Protein AF-A0A511X9Q3-F1 (afdb_monomer_lite)

Organism: NCBI:txid1120919

Structure (mmCIF, N/CA/C/O backbone):
data_AF-A0A511X9Q3-F1
#
_entry.id   AF-A0A511X9Q3-F1
#
loop_
_atom_site.group_PDB
_atom_site.id
_atom_site.type_symbol
_atom_site.label_atom_id
_atom_site.label_alt_id
_atom_site.label_comp_id
_atom_site.label_asym_id
_atom_site.label_entity_id
_atom_site.label_seq_id
_atom_site.pdbx_PDB_ins_code
_atom_site.Cartn_x
_atom_site.Cartn_y
_atom_site.Cartn_z
_atom_site.occupancy
_atom_site.B_iso_or_equiv
_atom_site.auth_seq_id
_atom_site.auth_comp_id
_atom_site.auth_asym_id
_atom_site.auth_atom_id
_atom_site.pdbx_PDB_model_num
ATOM 1 N N . MET A 1 1 ? -35.407 25.518 -9.598 1.00 34.84 1 MET A N 1
ATOM 2 C CA . MET A 1 1 ? -36.185 24.292 -9.891 1.00 34.84 1 MET A CA 1
ATOM 3 C C . MET A 1 1 ? -36.005 23.910 -11.359 1.00 34.84 1 MET A C 1
ATOM 5 O O . MET A 1 1 ? -36.617 24.541 -12.210 1.00 34.84 1 MET A O 1
ATOM 9 N N . LYS A 1 2 ? -35.140 22.930 -11.650 1.00 21.70 2 LYS A N 1
ATOM 10 C CA . LYS A 1 2 ? -35.322 21.881 -12.674 1.00 21.70 2 LYS A CA 1
ATOM 11 C C . LYS A 1 2 ? -34.093 20.967 -12.681 1.00 21.70 2 LYS A C 1
ATOM 13 O O . LYS A 1 2 ? -32.989 21.396 -12.990 1.00 21.70 2 LYS A O 1
ATOM 18 N N . LEU A 1 3 ? -34.346 19.725 -12.276 1.00 31.41 3 LEU A N 1
ATOM 19 C CA . LEU A 1 3 ? -33.512 18.540 -12.431 1.00 31.41 3 LEU A CA 1
ATOM 20 C C . LEU A 1 3 ? -33.489 18.115 -13.905 1.00 31.41 3 LEU A C 1
ATOM 22 O O . LEU A 1 3 ? -34.556 17.983 -14.499 1.00 31.41 3 LEU A O 1
ATOM 26 N N . SER A 1 4 ? -32.299 17.849 -14.442 1.00 22.77 4 SER A N 1
ATOM 27 C CA . SER A 1 4 ? -32.016 16.928 -15.562 1.00 22.77 4 SER A CA 1
ATOM 28 C C . SER A 1 4 ? -30.523 17.080 -15.867 1.00 22.77 4 SER A C 1
ATOM 30 O O . SER A 1 4 ? -30.097 18.162 -16.243 1.00 22.77 4 SER A O 1
ATOM 32 N N . SER A 1 5 ? -29.650 16.103 -15.649 1.00 23.00 5 SER A N 1
ATOM 33 C CA . SER A 1 5 ? -29.581 14.882 -16.446 1.00 23.00 5 SER A CA 1
ATOM 34 C C . SER A 1 5 ? -28.593 13.916 -15.776 1.00 23.00 5 SER A C 1
ATOM 36 O O . SER A 1 5 ? -27.394 13.952 -16.041 1.00 23.00 5 SER A O 1
ATOM 38 N N . LEU A 1 6 ? -29.107 13.053 -14.903 1.00 30.55 6 LEU A N 1
ATOM 39 C CA . LEU A 1 6 ? -28.469 11.787 -14.556 1.00 30.55 6 LEU A CA 1
ATOM 40 C C . LEU A 1 6 ? -28.964 10.760 -15.573 1.00 30.55 6 LEU A C 1
ATOM 42 O O . LEU A 1 6 ? -30.128 10.363 -15.527 1.00 30.55 6 LEU A O 1
ATOM 46 N N . ARG A 1 7 ? -28.092 10.354 -16.494 1.00 25.47 7 ARG A N 1
ATOM 47 C CA . ARG A 1 7 ? -28.196 9.060 -17.165 1.00 25.47 7 ARG A CA 1
ATOM 48 C C . ARG A 1 7 ? -26.807 8.498 -17.404 1.00 25.47 7 ARG A C 1
ATOM 50 O O . ARG A 1 7 ? -26.044 9.008 -18.214 1.00 25.47 7 ARG A O 1
ATOM 57 N N . ASP A 1 8 ? -26.560 7.436 -16.651 1.00 27.64 8 ASP A N 1
ATOM 58 C CA . ASP A 1 8 ? -25.966 6.193 -17.110 1.00 27.64 8 ASP A CA 1
ATOM 59 C C . ASP A 1 8 ? -24.645 6.296 -17.862 1.00 27.64 8 ASP A C 1
ATOM 61 O O . ASP A 1 8 ? -24.568 6.338 -19.087 1.00 27.64 8 ASP A O 1
ATOM 65 N N . SER A 1 9 ? -23.575 6.134 -17.097 1.00 23.84 9 SER A N 1
ATOM 66 C CA . SER A 1 9 ? -22.473 5.289 -17.531 1.00 23.84 9 SER A CA 1
ATOM 67 C C . SER A 1 9 ? -22.050 4.428 -16.351 1.00 23.84 9 SER A C 1
ATOM 69 O O . SER A 1 9 ? -21.253 4.821 -15.508 1.00 23.84 9 SER A O 1
ATOM 71 N N . LYS A 1 10 ? -22.635 3.225 -16.287 1.00 29.81 10 LYS A N 1
ATOM 72 C CA . LYS A 1 10 ? -22.002 2.079 -15.636 1.00 29.81 10 LYS A CA 1
ATOM 73 C C . LYS A 1 10 ? -20.669 1.851 -16.343 1.00 29.81 10 LYS A C 1
ATOM 75 O O . LYS A 1 10 ? -20.628 1.205 -17.385 1.00 29.81 10 LYS A O 1
ATOM 80 N N . SER A 1 11 ? -19.593 2.372 -15.778 1.00 25.92 11 SER A N 1
ATOM 81 C CA . SER A 1 11 ? -18.250 1.913 -16.085 1.00 25.92 11 SER A CA 1
ATOM 82 C C . SER A 1 11 ? -17.702 1.249 -14.831 1.00 25.92 11 SER A C 1
ATOM 84 O O . SER A 1 11 ? -17.312 1.917 -13.878 1.00 25.92 11 SER A O 1
ATOM 86 N N . HIS A 1 12 ? -17.691 -0.085 -14.833 1.00 27.41 12 HIS A N 1
ATOM 87 C CA . HIS A 1 12 ? -16.728 -0.846 -14.047 1.00 27.41 12 HIS A CA 1
ATOM 88 C C . HIS A 1 12 ? -15.335 -0.505 -14.586 1.00 27.41 12 HIS A C 1
ATOM 90 O O . HIS A 1 12 ? -14.778 -1.235 -15.401 1.00 27.41 12 HIS A O 1
ATOM 96 N N . VAL A 1 13 ? -14.800 0.641 -14.176 1.00 26.94 13 VAL A N 1
ATOM 97 C CA . VAL A 1 13 ? -13.366 0.888 -14.208 1.00 26.94 13 VAL A CA 1
ATOM 98 C C . VAL A 1 13 ? -12.901 0.479 -12.822 1.00 26.94 13 VAL A C 1
ATOM 100 O O . VAL A 1 13 ? -13.263 1.093 -11.823 1.00 26.94 13 VAL A O 1
ATOM 103 N N . ARG A 1 14 ? -12.177 -0.640 -12.736 1.00 31.91 14 ARG A N 1
ATOM 104 C CA . ARG A 1 14 ? -11.205 -0.789 -11.655 1.00 31.91 14 ARG A CA 1
ATOM 105 C C . ARG A 1 14 ? -10.195 0.319 -11.931 1.00 31.91 14 ARG A C 1
ATOM 107 O O . ARG A 1 14 ? -9.361 0.160 -12.816 1.00 31.91 14 ARG A O 1
ATOM 114 N N . ASP A 1 15 ? -10.385 1.469 -11.294 1.00 30.73 15 ASP A N 1
ATOM 115 C CA . ASP A 1 15 ? -9.446 2.579 -11.372 1.00 30.73 15 ASP A CA 1
ATOM 116 C C . ASP A 1 15 ? -8.128 2.081 -10.787 1.00 30.73 15 ASP A C 1
ATOM 118 O O . ASP A 1 15 ? -7.992 1.862 -9.584 1.00 30.73 15 ASP A O 1
ATOM 122 N N . SER A 1 16 ? -7.177 1.811 -11.674 1.00 31.78 16 SER A N 1
ATOM 123 C CA . SER A 1 16 ? -5.798 1.571 -11.289 1.00 31.78 16 SER A CA 1
ATOM 124 C C . SER A 1 16 ? -5.250 2.892 -10.701 1.00 31.78 16 SER A C 1
ATOM 126 O O . SER A 1 16 ? -5.455 3.953 -11.306 1.00 31.78 16 SER A O 1
ATOM 128 N N . PRO A 1 17 ? -4.632 2.891 -9.501 1.00 39.97 17 PRO A N 1
ATOM 129 C CA . PRO A 1 17 ? -4.528 4.085 -8.654 1.00 39.97 17 PRO A CA 1
ATOM 130 C C . PRO A 1 17 ? -3.557 5.159 -9.155 1.00 39.97 17 PRO A C 1
ATOM 132 O O . PRO A 1 17 ? -3.626 6.297 -8.698 1.00 39.97 17 PRO A O 1
ATOM 135 N N . ASP A 1 18 ? -2.684 4.846 -10.107 1.00 37.78 18 ASP A N 1
ATOM 136 C CA . ASP A 1 18 ? -1.688 5.805 -10.601 1.00 37.78 18 ASP A CA 1
ATOM 137 C C . ASP A 1 18 ? -2.267 6.817 -11.614 1.00 37.78 18 ASP A C 1
ATOM 139 O O . ASP A 1 18 ? -1.558 7.698 -12.103 1.00 37.78 18 ASP A O 1
ATOM 143 N N . HIS A 1 19 ? -3.575 6.746 -11.902 1.00 35.16 19 HIS A N 1
ATOM 144 C CA . HIS A 1 19 ? -4.310 7.737 -12.704 1.00 35.16 19 HIS A CA 1
ATOM 145 C C . HIS A 1 19 ? -5.475 8.413 -11.980 1.00 35.16 19 HIS A C 1
ATOM 147 O O . HIS A 1 19 ? -6.153 9.255 -12.577 1.00 35.16 19 HIS A O 1
ATOM 153 N N . ALA A 1 20 ? -5.700 8.112 -10.699 1.00 40.84 20 ALA A N 1
ATOM 154 C CA . ALA A 1 20 ? -6.594 8.928 -9.897 1.00 40.84 20 ALA A CA 1
ATOM 155 C C . ALA A 1 20 ? -5.903 10.278 -9.667 1.00 40.84 20 ALA A C 1
ATOM 157 O O . ALA A 1 20 ? -5.049 10.407 -8.793 1.00 40.84 20 ALA A O 1
ATOM 158 N N . VAL A 1 21 ? -6.243 11.245 -10.528 1.00 47.50 21 VAL A N 1
ATOM 159 C CA . VAL A 1 21 ? -5.985 12.688 -10.430 1.00 47.50 21 VAL A CA 1
ATOM 160 C C . VAL A 1 21 ? -5.634 13.065 -8.997 1.00 47.50 21 VAL A C 1
ATOM 162 O O . VAL A 1 21 ? -6.444 12.798 -8.102 1.00 47.50 21 VAL A O 1
ATOM 165 N N . ALA A 1 22 ? -4.453 13.662 -8.787 1.00 58.75 22 ALA A N 1
ATOM 166 C CA . ALA A 1 22 ? -4.070 14.264 -7.516 1.00 58.75 22 ALA A CA 1
ATOM 167 C C . ALA A 1 22 ? -5.234 15.152 -7.065 1.00 58.75 22 ALA A C 1
ATOM 169 O O . ALA A 1 22 ? -5.464 16.234 -7.586 1.00 58.75 22 ALA A O 1
ATOM 170 N N . SER A 1 23 ? -6.060 14.615 -6.183 1.00 72.38 23 SER A N 1
ATOM 171 C CA . SER A 1 23 ? -7.273 15.223 -5.672 1.00 72.38 23 SER A CA 1
ATOM 172 C C . SER A 1 23 ? -7.204 15.034 -4.174 1.00 72.38 23 SER A C 1
ATOM 174 O O . SER A 1 23 ? -6.716 14.005 -3.694 1.00 72.38 23 SER A O 1
ATOM 176 N N . ALA A 1 24 ? -7.697 16.009 -3.417 1.00 77.19 24 ALA A N 1
ATOM 177 C CA . ALA A 1 24 ? -7.631 15.955 -1.961 1.00 77.19 24 ALA A CA 1
ATOM 178 C C . ALA A 1 24 ? -8.248 14.656 -1.401 1.00 77.19 24 ALA A C 1
ATOM 180 O O . ALA A 1 24 ? -7.756 14.087 -0.435 1.00 77.19 24 ALA A O 1
ATOM 181 N N . SER A 1 25 ? -9.289 14.129 -2.054 1.00 80.88 25 SER A N 1
ATOM 182 C CA . SER A 1 25 ? -9.914 12.853 -1.677 1.00 80.88 25 SER A CA 1
ATOM 183 C C . SER A 1 25 ? -9.040 11.638 -1.989 1.00 80.88 25 SER A C 1
ATOM 185 O O . SER A 1 25 ? -8.955 10.733 -1.163 1.00 80.88 25 SER A O 1
ATOM 187 N N . GLY A 1 26 ? -8.381 11.626 -3.151 1.00 76.62 26 GLY A N 1
ATOM 188 C CA . GLY A 1 26 ? -7.444 10.565 -3.510 1.00 76.62 26 GLY A CA 1
ATOM 189 C C . GLY A 1 26 ? -6.284 10.490 -2.520 1.00 76.62 26 GLY A C 1
ATOM 190 O O . GLY A 1 26 ? -6.006 9.422 -1.988 1.00 76.62 26 GLY A O 1
ATOM 191 N N . LEU A 1 27 ? -5.668 11.629 -2.189 1.00 77.62 27 LEU A N 1
ATOM 192 C CA . LEU A 1 27 ? -4.561 11.695 -1.224 1.00 77.62 27 LEU A CA 1
ATOM 193 C C . LEU A 1 27 ? -4.987 11.302 0.201 1.00 77.62 27 LEU A C 1
ATOM 195 O O . LEU A 1 27 ? -4.243 10.617 0.906 1.00 77.62 27 LEU A O 1
ATOM 199 N N . LEU A 1 28 ? -6.198 11.689 0.613 1.00 84.56 28 LEU A N 1
ATOM 200 C CA . LEU A 1 28 ? -6.751 11.366 1.929 1.00 84.56 28 LEU A CA 1
ATOM 201 C C . LEU A 1 28 ? -6.940 9.855 2.138 1.00 84.56 28 LEU A C 1
ATOM 203 O O . LEU A 1 28 ? -6.579 9.339 3.196 1.00 84.56 28 LEU A O 1
ATOM 207 N N . PHE A 1 29 ? -7.504 9.143 1.158 1.00 83.50 29 PHE A N 1
ATOM 208 C CA . PHE A 1 29 ? -7.843 7.718 1.303 1.00 83.50 29 PHE A CA 1
ATOM 209 C C . PHE A 1 29 ? -6.828 6.758 0.691 1.00 83.50 29 PHE A C 1
ATOM 211 O O . PHE A 1 29 ? -6.947 5.554 0.907 1.00 83.50 29 PHE A O 1
ATOM 218 N N . ARG A 1 30 ? -5.803 7.261 -0.007 1.00 74.94 30 ARG A N 1
ATOM 219 C CA . ARG A 1 30 ? -4.702 6.445 -0.541 1.00 74.94 30 ARG A CA 1
ATOM 220 C C . ARG A 1 30 ? -4.115 5.464 0.487 1.00 74.94 30 ARG A C 1
ATOM 222 O O . ARG A 1 30 ? -3.941 4.306 0.113 1.00 74.94 30 ARG A O 1
ATOM 229 N N . PRO A 1 31 ? -3.873 5.851 1.758 1.00 72.44 31 PRO A N 1
ATOM 230 C CA . PRO A 1 31 ? -3.468 4.918 2.808 1.00 72.44 31 PRO A CA 1
ATOM 231 C C . PRO A 1 31 ? -4.368 3.700 2.946 1.00 72.44 31 PRO A C 1
ATOM 233 O O . PRO A 1 31 ? -3.872 2.604 3.121 1.00 72.44 31 PRO A O 1
ATOM 236 N N . LEU A 1 32 ? -5.686 3.872 2.858 1.00 81.50 32 LEU A N 1
ATOM 237 C CA . LEU A 1 32 ? -6.645 2.822 3.187 1.00 81.50 32 LEU A CA 1
ATOM 238 C C . LEU A 1 32 ? -6.849 1.816 2.060 1.00 81.50 32 LEU A C 1
ATOM 240 O O . LEU A 1 32 ? -7.491 0.803 2.300 1.00 81.50 32 LEU A O 1
ATOM 244 N N . TRP A 1 33 ? -6.308 2.057 0.861 1.00 76.62 33 TRP A N 1
ATOM 245 C CA . TRP A 1 33 ? -6.518 1.206 -0.314 1.00 76.62 33 TRP A CA 1
ATOM 246 C C . TRP A 1 33 ? -6.320 -0.301 -0.066 1.00 76.62 33 TRP A C 1
ATOM 248 O O . TRP A 1 33 ? -7.185 -1.073 -0.479 1.00 76.62 33 TRP A O 1
ATOM 258 N N . PRO A 1 34 ? -5.274 -0.759 0.657 1.00 75.69 34 PRO A N 1
ATOM 259 C CA . PRO A 1 34 ? -5.098 -2.184 0.960 1.00 75.69 34 PRO A CA 1
ATOM 260 C C . PRO A 1 34 ? -6.212 -2.779 1.836 1.00 75.69 34 PRO A C 1
ATOM 262 O O . PRO A 1 34 ? -6.340 -3.996 1.925 1.00 75.69 34 PRO A O 1
ATOM 265 N N . LEU A 1 35 ? -6.991 -1.928 2.506 1.00 83.19 35 LEU A N 1
ATOM 266 C CA . LEU A 1 35 ? -8.102 -2.299 3.375 1.00 83.19 35 LEU A CA 1
ATOM 267 C C . LEU A 1 35 ? -9.453 -2.201 2.663 1.00 83.19 35 LEU A C 1
ATOM 269 O O . LEU A 1 35 ? -10.441 -2.650 3.228 1.00 83.19 35 LEU A O 1
ATOM 273 N N . LEU A 1 36 ? -9.533 -1.601 1.475 1.00 84.50 36 LEU A N 1
ATOM 274 C CA . LEU A 1 36 ? -10.800 -1.327 0.801 1.00 84.50 36 LEU A CA 1
ATOM 275 C C . LEU A 1 36 ? -11.419 -2.584 0.180 1.00 84.50 36 LEU A C 1
ATOM 277 O O . LEU A 1 36 ? -10.729 -3.445 -0.368 1.00 84.50 36 LEU A O 1
ATOM 281 N N . THR A 1 37 ? -12.743 -2.708 0.269 1.00 84.88 37 THR A N 1
ATOM 282 C CA . THR A 1 37 ? -13.486 -3.818 -0.331 1.00 84.88 37 THR A CA 1
ATOM 283 C C . THR A 1 37 ? -14.939 -3.453 -0.618 1.00 84.88 37 THR A C 1
ATOM 285 O O . THR A 1 37 ? -15.549 -2.598 0.024 1.00 84.88 37 THR A O 1
ATOM 288 N N . SER A 1 38 ? -15.562 -4.206 -1.524 1.00 82.69 38 SER A N 1
ATOM 289 C CA . SER A 1 38 ? -17.001 -4.108 -1.757 1.00 82.69 38 SER A CA 1
ATOM 290 C C . SER A 1 38 ? -17.797 -4.512 -0.511 1.00 82.69 38 SER A C 1
ATOM 292 O O . SER A 1 38 ? -17.471 -5.505 0.148 1.00 82.69 38 SER A O 1
ATOM 294 N N . LEU A 1 39 ? -18.922 -3.838 -0.275 1.00 82.88 39 LEU A N 1
ATOM 295 C CA . LEU A 1 39 ? -19.834 -4.125 0.835 1.00 82.88 39 LEU A CA 1
ATOM 296 C C . LEU A 1 39 ? -20.295 -5.596 0.894 1.00 82.88 39 LEU A C 1
ATOM 298 O O . LEU A 1 39 ? -20.457 -6.151 1.978 1.00 82.88 39 LEU A O 1
ATOM 302 N N . GLU A 1 40 ? -20.478 -6.251 -0.255 1.00 83.38 40 GLU A N 1
ATOM 303 C CA . GLU A 1 40 ? -20.868 -7.668 -0.333 1.00 83.38 40 GLU A CA 1
ATOM 304 C C . GLU A 1 40 ? -19.804 -8.598 0.265 1.00 83.38 40 GLU A C 1
ATOM 306 O O . GLU A 1 40 ? -20.113 -9.454 1.094 1.00 83.38 40 GLU A O 1
ATOM 311 N N . ARG A 1 41 ? -18.534 -8.394 -0.108 1.00 81.44 41 ARG A N 1
ATOM 312 C CA . ARG A 1 41 ? -17.394 -9.158 0.426 1.00 81.44 41 ARG A CA 1
ATOM 313 C C . ARG A 1 41 ? -17.177 -8.900 1.910 1.00 81.44 41 ARG A C 1
ATOM 315 O O . ARG A 1 41 ? -16.849 -9.829 2.642 1.00 81.44 41 ARG A O 1
ATOM 322 N N . TRP A 1 42 ? -17.379 -7.658 2.339 1.00 83.12 42 TRP A N 1
ATOM 323 C CA . TRP A 1 42 ? -17.279 -7.283 3.742 1.00 83.12 42 TRP A CA 1
ATOM 324 C C . TRP A 1 42 ? -18.309 -8.030 4.600 1.00 83.12 42 TRP A C 1
ATOM 326 O O . TRP A 1 42 ? -17.945 -8.690 5.569 1.00 83.12 42 TRP A O 1
ATOM 336 N N . ARG A 1 43 ? -19.583 -8.038 4.183 1.00 81.94 43 ARG A N 1
ATOM 337 C CA . ARG A 1 43 ? -20.660 -8.768 4.881 1.00 81.94 43 ARG A CA 1
ATOM 338 C C . ARG A 1 43 ? -20.456 -10.282 4.909 1.00 81.94 43 ARG A C 1
ATOM 340 O O . ARG A 1 43 ? -20.948 -10.941 5.818 1.00 81.94 43 ARG A O 1
ATOM 347 N N . ALA A 1 44 ? -19.734 -10.832 3.936 1.00 80.56 44 ALA A N 1
ATOM 348 C CA . ALA A 1 44 ? -19.366 -12.245 3.919 1.00 80.56 44 ALA A CA 1
ATOM 349 C C . ALA A 1 44 ? -18.267 -12.605 4.943 1.00 80.56 44 ALA A C 1
ATOM 351 O O . ALA A 1 44 ? -17.924 -13.779 5.062 1.00 80.56 44 ALA A O 1
ATOM 352 N N . GLY A 1 45 ? -17.702 -11.628 5.667 1.00 63.88 45 GLY A N 1
ATOM 353 C CA . GLY A 1 45 ? -16.725 -11.849 6.740 1.00 63.88 45 GLY A CA 1
ATOM 354 C C . GLY A 1 45 ? -15.365 -12.362 6.262 1.00 63.88 45 GLY A C 1
ATOM 355 O O . GLY A 1 45 ? -14.575 -12.851 7.062 1.00 63.88 45 GLY A O 1
ATOM 356 N N . ALA A 1 46 ? -15.085 -12.281 4.958 1.00 55.38 46 ALA A N 1
ATOM 357 C CA . ALA A 1 46 ? -13.919 -12.919 4.353 1.00 55.38 46 ALA A CA 1
ATOM 358 C C . ALA A 1 46 ? -12.588 -12.228 4.700 1.00 55.38 46 ALA A C 1
ATOM 360 O O . ALA A 1 46 ? -11.539 -12.843 4.537 1.00 55.38 46 ALA A O 1
ATOM 361 N N . PHE A 1 47 ? -12.618 -10.971 5.161 1.00 57.88 47 PHE A N 1
ATOM 362 C CA . PHE A 1 47 ? -11.436 -10.185 5.523 1.00 57.88 47 PHE A CA 1
ATOM 363 C C . PHE A 1 47 ? -11.808 -9.017 6.449 1.00 57.88 47 PHE A C 1
ATOM 365 O O . PHE A 1 47 ? -12.873 -8.421 6.286 1.00 57.88 47 PHE A O 1
ATOM 372 N N . CYS A 1 48 ? -10.917 -8.638 7.371 1.00 67.12 48 CYS A N 1
ATOM 373 C CA . CYS A 1 48 ? -11.022 -7.364 8.089 1.00 67.12 48 CYS A CA 1
ATOM 374 C C . CYS A 1 48 ? -10.697 -6.233 7.108 1.00 67.12 48 CYS A C 1
ATOM 376 O O . CYS A 1 48 ? -9.531 -5.986 6.810 1.00 67.12 48 CYS A O 1
ATOM 378 N N . ALA A 1 49 ? -11.733 -5.587 6.582 1.00 81.50 49 ALA A N 1
ATOM 379 C CA . ALA A 1 49 ? -11.642 -4.589 5.525 1.00 81.50 49 ALA A CA 1
ATOM 380 C C . ALA A 1 49 ? -12.618 -3.428 5.783 1.00 81.50 49 ALA A C 1
ATOM 382 O O . ALA A 1 49 ? -13.547 -3.548 6.582 1.00 81.50 49 ALA A O 1
ATOM 383 N N . VAL A 1 50 ? -12.404 -2.310 5.098 1.00 86.69 50 VAL A N 1
ATOM 384 C CA . VAL A 1 50 ? -13.232 -1.105 5.121 1.00 86.69 50 VAL A CA 1
ATOM 385 C C . VAL A 1 50 ? -14.115 -1.107 3.867 1.00 86.69 50 VAL A C 1
ATOM 387 O O . VAL A 1 50 ? -13.589 -1.209 2.759 1.00 86.69 50 VAL A O 1
ATOM 390 N N . PRO A 1 51 ? -15.448 -1.015 3.997 1.00 88.38 51 PRO A N 1
ATOM 391 C CA . PRO A 1 51 ? -16.328 -1.006 2.838 1.00 88.38 51 PRO A CA 1
ATOM 392 C C . PRO A 1 51 ? -16.201 0.306 2.051 1.00 88.38 51 PRO A C 1
ATOM 394 O O . PRO A 1 51 ? -16.272 1.391 2.628 1.00 88.38 51 PRO A O 1
ATOM 397 N N . ASP A 1 52 ? -16.105 0.217 0.723 1.00 86.19 52 ASP A N 1
ATOM 398 C CA . ASP A 1 52 ? -15.946 1.385 -0.166 1.00 86.19 52 ASP A CA 1
ATOM 399 C C . ASP A 1 52 ? -17.083 2.411 -0.014 1.00 86.19 52 ASP A C 1
ATOM 401 O O . ASP A 1 52 ? -16.897 3.617 -0.192 1.00 86.19 52 ASP A O 1
ATOM 405 N N . THR A 1 53 ? -18.274 1.939 0.368 1.00 88.31 53 THR A N 1
ATOM 406 C CA . THR A 1 53 ? -19.458 2.774 0.615 1.00 88.31 53 THR A CA 1
ATOM 407 C C . THR A 1 53 ? -19.276 3.747 1.784 1.00 88.31 53 THR A C 1
ATOM 409 O O . THR A 1 53 ? -20.011 4.730 1.868 1.00 88.31 53 THR A O 1
ATOM 412 N N . LEU A 1 54 ? -18.292 3.524 2.662 1.00 88.19 54 LEU A N 1
ATOM 413 C CA . LEU A 1 54 ? -17.991 4.382 3.809 1.00 88.19 54 LEU A CA 1
ATOM 414 C C . LEU A 1 54 ? -17.122 5.601 3.443 1.00 88.19 54 LEU A C 1
ATOM 416 O O . LEU A 1 54 ? -17.131 6.598 4.165 1.00 88.19 54 LEU A O 1
ATOM 420 N N . LEU A 1 55 ? -16.416 5.576 2.308 1.00 88.38 55 LEU A N 1
ATOM 421 C CA . LEU A 1 55 ? -15.433 6.612 1.963 1.00 88.38 55 LEU A CA 1
ATOM 422 C C . LEU A 1 55 ? -16.058 7.979 1.695 1.00 88.38 55 LEU A C 1
ATOM 424 O O . LEU A 1 55 ? -15.553 8.989 2.174 1.00 88.38 55 LEU A O 1
ATOM 428 N N . ASN A 1 56 ? -17.168 8.031 0.958 1.00 86.94 56 ASN A N 1
ATOM 429 C CA . ASN A 1 56 ? -17.845 9.295 0.655 1.00 86.94 56 ASN A CA 1
ATOM 430 C C . ASN A 1 56 ? -18.427 9.970 1.910 1.00 86.94 56 ASN A C 1
ATOM 432 O O . ASN A 1 56 ? -18.193 11.165 2.093 1.00 86.94 56 ASN A O 1
ATOM 436 N N . PRO A 1 57 ? -19.134 9.254 2.803 1.00 88.00 57 PRO A N 1
ATOM 437 C CA . PRO A 1 57 ? -19.558 9.825 4.079 1.00 88.00 57 PRO A CA 1
ATOM 438 C C . PRO A 1 57 ? -18.387 10.310 4.946 1.00 88.00 57 PRO A C 1
ATOM 440 O O . PRO A 1 57 ? -18.430 11.429 5.453 1.00 88.00 57 PRO A O 1
ATOM 443 N N . LEU A 1 58 ? -17.308 9.521 5.063 1.00 87.88 58 LEU A N 1
ATOM 444 C CA . LEU A 1 58 ? -16.115 9.932 5.816 1.00 87.88 58 LEU A CA 1
ATOM 445 C C . LEU A 1 58 ? -15.438 11.153 5.200 1.00 87.88 58 LEU A C 1
ATOM 447 O O . LEU A 1 58 ? -15.014 12.045 5.926 1.00 87.88 58 LEU A O 1
ATOM 451 N N . LYS A 1 59 ? -15.374 11.225 3.867 1.00 88.88 59 LYS A N 1
ATOM 452 C CA . LYS A 1 59 ? -14.866 12.387 3.137 1.00 88.88 59 LYS A CA 1
ATOM 453 C C . LYS A 1 59 ? -15.607 13.640 3.580 1.00 88.88 59 LYS A C 1
ATOM 455 O O . LYS A 1 59 ? -14.976 14.601 4.002 1.00 88.88 59 LYS A O 1
ATOM 460 N N . ILE A 1 60 ? -16.935 13.619 3.472 1.00 85.94 60 ILE A N 1
ATOM 461 C CA . ILE A 1 60 ? -17.781 14.763 3.818 1.00 85.94 60 ILE A CA 1
ATOM 462 C C . ILE A 1 60 ? -17.518 15.174 5.264 1.00 85.94 60 ILE A C 1
ATOM 464 O O . ILE A 1 60 ? -17.281 16.346 5.519 1.00 85.94 60 ILE A O 1
ATOM 468 N N . TRP A 1 61 ? -17.468 14.211 6.183 1.00 87.81 61 TRP A N 1
ATOM 469 C CA . TRP A 1 61 ? -17.251 14.499 7.595 1.00 87.81 61 TRP A CA 1
ATOM 470 C C . TRP A 1 61 ? -15.858 15.080 7.903 1.00 87.81 61 TRP A C 1
ATOM 472 O O . TRP A 1 61 ? -15.748 16.033 8.668 1.00 87.81 61 TRP A O 1
ATOM 482 N N . ILE A 1 62 ? -14.795 14.562 7.280 1.00 88.38 62 ILE A N 1
ATOM 483 C CA . ILE A 1 62 ? -13.416 15.054 7.462 1.00 88.38 62 ILE A CA 1
ATOM 484 C C . ILE A 1 62 ? -13.254 16.476 6.904 1.00 88.38 62 ILE A C 1
ATOM 486 O O . ILE A 1 62 ? -12.574 17.314 7.510 1.00 88.38 62 ILE A O 1
ATOM 490 N N . PHE A 1 63 ? -13.882 16.746 5.757 1.00 85.19 63 PHE A N 1
ATOM 491 C CA . PHE A 1 63 ? -13.818 18.042 5.084 1.00 85.19 63 PHE A CA 1
ATOM 492 C C . PHE A 1 63 ? -14.823 19.068 5.609 1.00 85.19 63 PHE A C 1
ATOM 494 O O . PHE A 1 63 ? -14.686 20.247 5.277 1.00 85.19 63 PHE A O 1
ATOM 501 N N . ASP A 1 64 ? -15.797 18.664 6.428 1.00 81.25 64 ASP A N 1
ATOM 502 C CA . ASP A 1 64 ? -16.774 19.597 6.973 1.00 81.25 64 ASP A CA 1
ATOM 503 C C . ASP A 1 64 ? -16.062 20.694 7.781 1.00 81.25 64 ASP A C 1
ATOM 505 O O . ASP A 1 64 ? -15.279 20.430 8.704 1.00 81.25 64 ASP A O 1
ATOM 509 N N . CYS A 1 65 ? -16.283 21.940 7.358 1.00 69.19 65 CYS A N 1
ATOM 510 C CA . CYS A 1 65 ? -15.640 23.142 7.886 1.00 69.19 65 CYS A CA 1
ATOM 511 C C . CYS A 1 65 ? -14.100 23.056 7.980 1.00 69.19 65 CYS A C 1
ATOM 513 O O . CYS A 1 65 ? -13.525 23.525 8.963 1.00 69.19 65 CYS A O 1
ATOM 515 N N . TYR A 1 66 ? -13.417 22.447 7.001 1.00 85.19 66 TYR A N 1
ATOM 516 C CA . TYR A 1 66 ? -11.952 22.373 6.990 1.00 85.19 66 TYR A CA 1
ATOM 517 C C . TYR A 1 66 ? -11.320 23.739 6.640 1.00 85.19 66 TYR A C 1
ATOM 519 O O . TYR A 1 66 ? -11.403 24.158 5.484 1.00 85.19 66 TYR A O 1
ATOM 527 N N . PRO A 1 67 ? -10.684 24.449 7.598 1.00 79.25 67 PRO A N 1
ATOM 528 C CA . PRO A 1 67 ? -10.221 25.826 7.385 1.00 79.25 67 PRO A CA 1
ATOM 529 C C . PRO A 1 67 ? -9.122 25.949 6.323 1.00 79.25 67 PRO A C 1
ATOM 531 O O . PRO A 1 67 ? -9.013 26.989 5.681 1.00 79.25 67 PRO A O 1
ATOM 534 N N . ASP A 1 68 ? -8.335 24.891 6.113 1.00 82.44 68 ASP A N 1
ATOM 535 C CA . ASP A 1 68 ? -7.206 24.893 5.181 1.00 82.44 68 ASP A CA 1
ATOM 536 C C . ASP A 1 68 ? -7.543 24.280 3.810 1.00 82.44 68 ASP A C 1
ATOM 538 O O . ASP A 1 68 ? -6.635 24.009 3.021 1.00 82.44 68 ASP A O 1
ATOM 542 N N . ALA A 1 69 ? -8.829 24.059 3.500 1.00 82.31 69 ALA A N 1
ATOM 543 C CA . ALA A 1 69 ? -9.261 23.438 2.244 1.00 82.31 69 ALA A CA 1
ATOM 544 C C . ALA A 1 69 ? -8.681 24.152 1.008 1.00 82.31 69 ALA A C 1
ATOM 546 O O . ALA A 1 69 ? -8.057 23.508 0.167 1.00 82.31 69 ALA A O 1
ATOM 547 N N . ASP A 1 70 ? -8.757 25.486 0.967 1.00 79.00 70 ASP A N 1
ATOM 548 C CA . ASP A 1 70 ? -8.222 26.305 -0.131 1.00 79.00 70 ASP A CA 1
ATOM 549 C C . ASP A 1 70 ? -6.691 26.203 -0.271 1.00 79.00 70 ASP A C 1
ATOM 551 O O . ASP A 1 70 ? -6.125 26.400 -1.348 1.00 79.00 70 ASP A O 1
ATOM 555 N N . ILE A 1 71 ? -5.971 25.955 0.828 1.00 79.75 71 ILE A N 1
ATOM 556 C CA . ILE A 1 71 ? -4.514 25.754 0.801 1.00 79.75 71 ILE A CA 1
ATOM 557 C C . ILE A 1 71 ? -4.206 24.367 0.241 1.00 79.75 71 ILE A C 1
ATOM 559 O O . ILE A 1 71 ? -3.352 24.247 -0.636 1.00 79.75 71 ILE A O 1
ATOM 563 N N . VAL A 1 72 ? -4.914 23.337 0.707 1.00 81.62 72 VAL A N 1
ATOM 564 C CA . VAL A 1 72 ? -4.740 21.963 0.229 1.00 81.62 72 VAL A CA 1
ATOM 565 C C . VAL A 1 72 ? -5.067 21.854 -1.256 1.00 81.62 72 VAL A C 1
ATOM 567 O O . VAL A 1 72 ? -4.265 21.299 -1.999 1.00 81.62 72 VAL A O 1
ATOM 570 N N . GLU A 1 73 ? -6.178 22.426 -1.720 1.00 81.81 73 GLU A N 1
ATOM 571 C CA . GLU A 1 73 ? -6.537 22.419 -3.144 1.00 81.81 73 GLU A CA 1
ATOM 572 C C . GLU A 1 73 ? -5.455 23.076 -4.007 1.00 81.81 73 GLU A C 1
ATOM 574 O O . GLU A 1 73 ? -5.036 22.501 -5.010 1.00 81.81 73 GLU A O 1
ATOM 579 N N . ARG A 1 74 ? -4.906 24.217 -3.571 1.00 74.31 74 ARG A N 1
ATOM 580 C CA . ARG A 1 74 ? -3.795 24.877 -4.274 1.00 74.31 74 ARG A CA 1
ATOM 581 C C . ARG A 1 74 ? -2.523 24.035 -4.305 1.00 74.31 74 ARG A C 1
ATOM 583 O O . ARG A 1 74 ? -1.870 23.985 -5.342 1.00 74.31 74 ARG A O 1
ATOM 590 N N . LEU A 1 75 ? -2.160 23.385 -3.200 1.00 72.44 75 LEU A N 1
ATOM 591 C CA . LEU A 1 75 ? -0.985 22.507 -3.138 1.00 72.44 75 LEU A CA 1
ATOM 592 C C . LEU A 1 75 ? -1.147 21.275 -4.036 1.00 72.44 75 LEU A C 1
ATOM 594 O O . LEU A 1 75 ? -0.197 20.856 -4.694 1.00 72.44 75 LEU A O 1
ATOM 598 N N . VAL A 1 76 ? -2.359 20.729 -4.103 1.00 73.75 76 VAL A N 1
ATOM 599 C CA . VAL A 1 76 ? -2.705 19.606 -4.974 1.00 73.75 76 VAL A CA 1
ATOM 600 C C . VAL A 1 76 ? -2.630 20.006 -6.450 1.00 73.75 76 VAL A C 1
ATOM 602 O O . VAL A 1 76 ? -1.954 19.326 -7.221 1.00 73.75 76 VAL A O 1
ATOM 605 N N . SER A 1 77 ? -3.229 21.138 -6.836 1.00 69.88 77 SER A N 1
ATOM 606 C CA . SER A 1 77 ? -3.094 21.704 -8.188 1.00 69.88 77 SER A CA 1
ATOM 607 C C . SER A 1 77 ? -1.635 22.012 -8.542 1.00 69.88 77 SER A C 1
ATOM 609 O O . SER A 1 77 ? -1.195 21.749 -9.662 1.00 69.88 77 SER A O 1
ATOM 611 N N . HIS A 1 78 ? -0.853 22.510 -7.577 1.00 64.94 78 HIS A N 1
ATOM 612 C CA . HIS A 1 78 ? 0.572 22.786 -7.756 1.00 64.94 78 HIS A CA 1
ATOM 613 C C . HIS A 1 78 ? 1.374 21.512 -8.040 1.00 64.94 78 HIS A C 1
ATOM 615 O O . HIS A 1 78 ? 2.154 21.463 -8.991 1.00 64.94 78 HIS A O 1
ATOM 621 N N . GLY A 1 79 ? 1.146 20.467 -7.244 1.00 59.28 79 GLY A N 1
ATOM 622 C CA . GLY A 1 79 ? 1.759 19.156 -7.425 1.00 59.28 79 GLY A CA 1
ATOM 623 C C . GLY A 1 79 ? 1.330 18.431 -8.702 1.00 59.28 79 GLY A C 1
ATOM 624 O O . GLY A 1 79 ? 2.082 17.615 -9.226 1.00 59.28 79 GLY A O 1
ATOM 625 N N . ALA A 1 80 ? 0.152 18.760 -9.240 1.00 61.78 80 ALA A N 1
ATOM 626 C CA . ALA A 1 80 ? -0.348 18.251 -10.516 1.00 61.78 80 ALA A CA 1
ATOM 627 C C . ALA A 1 80 ? 0.274 18.938 -11.754 1.00 61.78 80 ALA A C 1
ATOM 629 O O . ALA A 1 80 ? -0.040 18.557 -12.880 1.00 61.78 80 ALA A O 1
ATOM 630 N N . GLY A 1 81 ? 1.169 19.920 -11.571 1.00 55.31 81 GLY A N 1
ATOM 631 C CA . GLY A 1 81 ? 1.927 20.547 -12.661 1.00 55.31 81 GLY A CA 1
ATOM 632 C C . GLY A 1 81 ? 1.297 21.806 -13.268 1.00 55.31 81 GLY A C 1
ATOM 633 O O . GLY A 1 81 ? 1.763 22.280 -14.307 1.00 55.31 81 GLY A O 1
ATOM 634 N N . GLU A 1 82 ? 0.273 22.392 -12.643 1.00 51.34 82 GLU A N 1
ATOM 635 C CA . GLU A 1 82 ? -0.285 23.672 -13.092 1.00 51.34 82 GLU A CA 1
ATOM 636 C C . GLU A 1 82 ? 0.649 24.844 -12.715 1.00 51.34 82 GLU A C 1
ATOM 638 O O . GLU A 1 82 ? 1.122 24.962 -11.581 1.00 51.34 82 GLU A O 1
ATOM 643 N N . ARG A 1 83 ? 0.959 25.724 -13.686 1.00 41.41 83 ARG A N 1
ATOM 644 C CA . ARG A 1 83 ? 1.831 26.900 -13.484 1.00 41.41 83 ARG A CA 1
ATOM 645 C C . ARG A 1 83 ? 1.222 27.852 -12.452 1.00 41.41 83 ARG A C 1
ATOM 647 O O . ARG A 1 83 ? 0.174 28.440 -12.707 1.00 41.41 83 ARG A O 1
ATOM 654 N N . LEU A 1 84 ? 1.940 28.086 -11.355 1.00 40.59 84 LEU A N 1
ATOM 655 C CA . LEU A 1 84 ? 1.611 29.100 -10.354 1.00 40.59 84 LEU A CA 1
ATOM 656 C C . LEU A 1 84 ? 2.511 30.345 -10.462 1.00 40.59 84 LEU A C 1
ATOM 658 O O . LEU A 1 84 ? 3.605 30.275 -11.034 1.00 40.59 84 LEU A O 1
ATOM 662 N N . PRO A 1 85 ? 2.035 31.498 -9.952 1.00 38.81 85 PRO A N 1
ATOM 663 C CA . PRO A 1 85 ? 2.787 32.748 -9.924 1.00 38.81 85 PRO A CA 1
ATOM 664 C C . PRO A 1 85 ? 4.086 32.643 -9.102 1.00 38.81 85 PRO A C 1
ATOM 666 O O . PRO A 1 85 ? 4.228 31.750 -8.268 1.00 38.81 85 PRO A O 1
ATOM 669 N N . PRO A 1 86 ? 5.047 33.554 -9.340 1.00 40.19 86 PRO A N 1
ATOM 670 C CA . PRO A 1 86 ? 6.339 33.545 -8.664 1.00 40.19 86 PRO A CA 1
ATOM 671 C C . PRO A 1 86 ? 6.196 33.713 -7.145 1.00 40.19 86 PRO A C 1
ATOM 673 O O . PRO A 1 86 ? 5.472 34.586 -6.670 1.00 40.19 86 PRO A O 1
ATOM 676 N N . ARG A 1 87 ? 6.929 32.869 -6.416 1.00 40.84 87 ARG A N 1
ATOM 677 C CA . ARG A 1 87 ? 7.020 32.816 -4.951 1.00 40.84 87 ARG A CA 1
ATOM 678 C C . ARG A 1 87 ? 7.571 34.115 -4.355 1.00 40.84 87 ARG A C 1
ATOM 680 O O . ARG A 1 87 ? 8.512 34.692 -4.900 1.00 40.84 87 ARG A O 1
ATOM 687 N N . ASP A 1 88 ? 7.051 34.501 -3.188 1.00 46.69 88 ASP A N 1
ATOM 688 C CA . ASP A 1 88 ? 7.666 35.502 -2.311 1.00 46.69 88 ASP A CA 1
ATOM 689 C C . ASP A 1 88 ? 8.580 34.803 -1.276 1.00 46.69 88 ASP A C 1
ATOM 691 O O . ASP A 1 88 ? 8.099 34.130 -0.359 1.00 46.69 88 ASP A O 1
ATOM 695 N N . PRO A 1 89 ? 9.913 34.925 -1.402 1.00 39.53 89 PRO A N 1
ATOM 696 C CA . PRO A 1 89 ? 10.867 34.224 -0.545 1.00 39.53 89 PRO A CA 1
ATOM 697 C C . PRO A 1 89 ? 10.896 34.725 0.909 1.00 39.53 89 PRO A C 1
ATOM 699 O O . PRO A 1 89 ? 11.536 34.084 1.741 1.00 39.53 89 PRO A O 1
ATOM 702 N N . LEU A 1 90 ? 10.237 35.844 1.233 1.00 42.88 90 LEU A N 1
ATOM 703 C CA . LEU A 1 90 ? 10.190 36.399 2.593 1.00 42.88 90 LEU A CA 1
ATOM 704 C C . LEU A 1 90 ? 9.003 35.881 3.418 1.00 42.88 90 LEU A C 1
ATOM 706 O O . LEU A 1 90 ? 9.052 35.929 4.647 1.00 42.88 90 LEU A O 1
ATOM 710 N N . THR A 1 91 ? 7.953 35.382 2.763 1.00 47.56 91 THR A N 1
ATOM 711 C CA . THR A 1 91 ? 6.716 34.902 3.404 1.00 47.56 91 THR A CA 1
ATOM 712 C C . THR A 1 91 ? 6.517 33.392 3.267 1.00 47.56 91 THR A C 1
ATOM 714 O O . THR A 1 91 ? 5.874 32.779 4.120 1.00 47.56 91 THR A O 1
ATOM 717 N N . GLU A 1 92 ? 7.119 32.765 2.253 1.00 42.34 92 GLU A N 1
ATOM 718 C CA . GLU A 1 92 ? 6.991 31.334 1.982 1.00 42.34 92 GLU A CA 1
ATOM 719 C C . GLU A 1 92 ? 8.355 30.636 2.163 1.00 42.34 92 GLU A C 1
ATOM 721 O O . GLU A 1 92 ? 9.201 30.731 1.267 1.00 42.34 92 GLU A O 1
ATOM 726 N N . PRO A 1 93 ? 8.628 29.947 3.295 1.00 46.25 93 PRO A N 1
ATOM 727 C CA . PRO A 1 93 ? 9.832 29.120 3.443 1.00 46.25 93 PRO A CA 1
ATOM 728 C C . PRO A 1 93 ? 9.848 27.996 2.391 1.00 46.25 93 PRO A C 1
ATOM 730 O O . PRO A 1 93 ? 8.795 27.634 1.867 1.00 46.25 93 PRO A O 1
ATOM 733 N N . GLU A 1 94 ? 11.025 27.452 2.048 1.00 41.25 94 GLU A N 1
ATOM 734 C CA . GLU A 1 94 ? 11.115 26.277 1.162 1.00 41.25 94 GLU A CA 1
ATOM 735 C C . GLU A 1 94 ? 10.268 25.150 1.759 1.00 41.25 94 GLU A C 1
ATOM 737 O O . GLU A 1 94 ? 10.596 24.611 2.815 1.00 41.25 94 GLU A O 1
ATOM 742 N N . ARG A 1 95 ? 9.137 24.839 1.122 1.00 48.22 95 ARG A N 1
ATOM 743 C CA . ARG A 1 95 ? 8.317 23.696 1.511 1.00 48.22 95 ARG A CA 1
ATOM 744 C C . ARG A 1 95 ? 8.872 22.447 0.829 1.00 48.22 95 ARG A C 1
ATOM 746 O O . ARG A 1 95 ? 9.289 22.510 -0.327 1.00 48.22 95 ARG A O 1
ATOM 753 N N . ALA A 1 96 ? 8.850 21.332 1.562 1.00 52.38 96 ALA A N 1
ATOM 754 C CA . ALA A 1 96 ? 8.900 19.984 1.000 1.00 52.38 96 ALA A CA 1
ATOM 755 C C . ALA A 1 96 ? 7.821 19.821 -0.091 1.00 52.38 96 ALA A C 1
ATOM 757 O O . ALA A 1 96 ? 6.922 20.663 -0.182 1.00 52.38 96 ALA A O 1
ATOM 758 N N . ASP A 1 97 ? 7.930 18.777 -0.916 1.00 66.31 97 ASP A N 1
ATOM 759 C CA . ASP A 1 97 ? 7.039 18.480 -2.049 1.00 66.31 97 ASP A CA 1
ATOM 760 C C . ASP A 1 97 ? 5.578 18.936 -1.782 1.00 66.31 97 ASP A C 1
ATOM 762 O O . ASP A 1 97 ? 4.985 18.547 -0.771 1.00 66.31 97 ASP A O 1
ATOM 766 N N . PRO A 1 98 ? 4.977 19.793 -2.636 1.00 67.75 98 PRO A N 1
ATOM 767 C CA . PRO A 1 98 ? 3.617 20.299 -2.444 1.00 67.75 98 PRO A CA 1
ATOM 768 C C . PRO A 1 98 ? 2.576 19.203 -2.193 1.00 67.75 98 PRO A C 1
ATOM 770 O O . PRO A 1 98 ? 1.672 19.399 -1.376 1.00 67.75 98 PRO A O 1
ATOM 773 N N . LEU A 1 99 ? 2.717 18.044 -2.846 1.00 71.50 99 LEU A N 1
ATOM 774 C CA . LEU A 1 99 ? 1.832 16.899 -2.623 1.00 71.50 99 LEU A CA 1
ATOM 775 C C . LEU A 1 99 ? 2.074 16.259 -1.262 1.00 71.50 99 LEU A C 1
ATOM 777 O O . LEU A 1 99 ? 1.113 15.855 -0.606 1.00 71.50 99 LEU A O 1
ATOM 781 N N . GLU A 1 100 ? 3.325 16.196 -0.817 1.00 73.62 100 GLU A N 1
ATOM 782 C CA . GLU A 1 100 ? 3.679 15.683 0.504 1.00 73.62 100 GLU A CA 1
ATOM 783 C C . GLU A 1 100 ? 3.098 16.569 1.609 1.00 73.62 100 GLU A C 1
ATOM 785 O O . GLU A 1 100 ? 2.457 16.089 2.548 1.00 73.62 100 GLU A O 1
ATOM 790 N N . CYS A 1 101 ? 3.215 17.887 1.433 1.00 73.38 101 CYS A N 1
ATOM 791 C CA . CYS A 1 101 ? 2.627 18.876 2.326 1.00 73.38 101 CYS A CA 1
ATOM 792 C C . CYS A 1 101 ? 1.094 18.758 2.371 1.00 73.38 101 CYS A C 1
ATOM 794 O O . CYS A 1 101 ? 0.522 18.642 3.457 1.00 73.38 101 CYS A O 1
ATOM 796 N N . ALA A 1 102 ? 0.429 18.712 1.211 1.00 78.81 102 ALA A N 1
ATOM 797 C CA . ALA A 1 102 ? -1.021 18.530 1.129 1.00 78.81 102 ALA A CA 1
ATOM 798 C C . ALA A 1 102 ? -1.474 17.231 1.808 1.00 78.81 102 ALA A C 1
ATOM 800 O O . ALA A 1 102 ? -2.449 17.217 2.560 1.00 78.81 102 ALA A O 1
ATOM 801 N N . THR A 1 103 ? -0.743 16.142 1.580 1.00 80.50 103 THR A N 1
ATOM 802 C CA . THR A 1 103 ? -1.056 14.831 2.151 1.00 80.50 103 THR A CA 1
ATOM 803 C C . THR A 1 103 ? -0.900 14.838 3.672 1.00 80.50 103 THR A C 1
ATOM 805 O O . THR A 1 103 ? -1.791 14.369 4.379 1.00 80.50 103 THR A O 1
ATOM 808 N N . GLY A 1 104 ? 0.175 15.436 4.197 1.00 83.56 104 GLY A N 1
ATOM 809 C CA . GLY A 1 104 ? 0.373 15.597 5.639 1.00 83.56 104 GLY A CA 1
ATOM 810 C C . GLY A 1 104 ? -0.745 16.404 6.306 1.00 83.56 104 GLY A C 1
ATOM 811 O O . GLY A 1 104 ? -1.262 15.994 7.346 1.00 83.56 104 GLY A O 1
ATOM 812 N N . MET A 1 105 ? -1.176 17.506 5.680 1.00 86.88 105 MET A N 1
ATOM 813 C CA . MET A 1 105 ? -2.293 18.327 6.170 1.00 86.88 105 MET A CA 1
ATOM 814 C C . MET A 1 105 ? -3.615 17.544 6.200 1.00 86.88 105 MET A C 1
ATOM 816 O O . MET A 1 105 ? -4.345 17.594 7.192 1.00 86.88 105 MET A O 1
ATOM 820 N N . LEU A 1 106 ? -3.898 16.773 5.146 1.00 89.25 106 LEU A N 1
ATOM 821 C CA . LEU A 1 106 ? -5.095 15.938 5.045 1.00 89.25 106 LEU A CA 1
ATOM 822 C C . LEU A 1 106 ? -5.128 14.829 6.098 1.00 89.25 106 LEU A C 1
ATOM 824 O O . LEU A 1 106 ? -6.163 14.605 6.725 1.00 89.25 106 LEU A O 1
ATOM 828 N N . TRP A 1 107 ? -4.007 14.142 6.318 1.00 89.81 107 TRP A N 1
ATOM 829 C CA . TRP A 1 107 ? -3.931 13.069 7.312 1.00 89.81 107 TRP A CA 1
ATOM 830 C C . TRP A 1 107 ? -4.020 13.601 8.740 1.00 89.81 107 TRP A C 1
ATOM 832 O O . TRP A 1 107 ? -4.720 13.009 9.559 1.00 89.81 107 TRP A O 1
ATOM 842 N N . ALA A 1 108 ? -3.397 14.748 9.026 1.00 88.56 108 ALA A N 1
ATOM 843 C CA . ALA A 1 108 ? -3.541 15.417 10.315 1.00 88.56 108 ALA A CA 1
ATOM 844 C C . ALA A 1 108 ? -5.003 15.804 10.583 1.00 88.56 108 ALA A C 1
ATOM 846 O O . ALA A 1 108 ? -5.522 15.552 11.671 1.00 88.56 108 ALA A O 1
ATOM 847 N N . ARG A 1 109 ? -5.698 16.341 9.569 1.00 91.56 109 ARG A N 1
ATOM 848 C CA . ARG A 1 109 ? -7.127 16.656 9.669 1.00 91.56 109 ARG A CA 1
ATOM 849 C C . ARG A 1 109 ? -7.976 15.408 9.907 1.00 91.56 109 ARG A C 1
ATOM 851 O O . ARG A 1 109 ? -8.861 15.425 10.758 1.00 91.56 109 ARG A O 1
ATOM 858 N N . ALA A 1 110 ? -7.710 14.326 9.182 1.00 91.38 110 ALA A N 1
ATOM 859 C CA . ALA A 1 110 ? -8.414 13.063 9.370 1.00 91.38 110 ALA A CA 1
ATOM 860 C C . ALA A 1 110 ? -8.223 12.520 10.791 1.00 91.38 110 ALA A C 1
ATOM 862 O O . ALA A 1 110 ? -9.200 12.176 11.449 1.00 91.38 110 ALA A O 1
ATOM 863 N N . ALA A 1 111 ? -6.986 12.517 11.297 1.00 90.25 111 ALA A N 1
ATOM 864 C CA . ALA A 1 111 ? -6.682 12.095 12.660 1.00 90.25 111 ALA A CA 1
ATOM 865 C C . ALA A 1 111 ? -7.437 12.940 13.700 1.00 90.25 111 ALA A C 1
ATOM 867 O O . ALA A 1 111 ? -8.040 12.397 14.624 1.00 90.25 111 ALA A O 1
ATOM 868 N N . GLU A 1 112 ? -7.457 14.265 13.523 1.00 90.38 112 GLU A N 1
ATOM 869 C CA . GLU A 1 112 ? -8.178 15.191 14.398 1.00 90.38 112 GLU A CA 1
ATOM 870 C C . GLU A 1 112 ? -9.686 14.899 14.414 1.00 90.38 112 GLU A C 1
ATOM 872 O O . GLU A 1 112 ? -10.267 14.736 15.487 1.00 90.38 112 GLU A O 1
ATOM 877 N N . VAL A 1 113 ? -10.328 14.820 13.245 1.00 91.06 113 VAL A N 1
ATOM 878 C CA . VAL A 1 113 ? -11.787 14.645 13.141 1.00 91.06 113 VAL A CA 1
ATOM 879 C C . VAL A 1 113 ? -12.218 13.272 13.643 1.00 91.06 113 VAL A C 1
ATOM 881 O O . VAL A 1 113 ? -13.143 13.186 14.448 1.00 91.06 113 VAL A O 1
ATOM 884 N N . LEU A 1 114 ? -11.526 12.212 13.221 1.00 90.69 114 LEU A N 1
ATOM 885 C CA . LEU A 1 114 ? -11.886 10.835 13.562 1.00 90.69 114 LEU A CA 1
ATOM 886 C C . LEU A 1 114 ? -11.617 10.502 15.037 1.00 90.69 114 LEU A C 1
ATOM 888 O O . LEU A 1 114 ? -12.230 9.584 15.571 1.00 90.69 114 LEU A O 1
ATOM 892 N N . SER A 1 115 ? -10.742 11.254 15.717 1.00 87.62 115 SER A N 1
ATOM 893 C CA . SER A 1 115 ? -10.516 11.102 17.163 1.00 87.62 115 SER A CA 1
ATOM 894 C C . SER A 1 115 ? -11.679 11.601 18.031 1.00 87.62 115 SER A C 1
ATOM 896 O O . SER A 1 115 ? -11.717 11.333 19.233 1.00 87.62 115 SER A O 1
ATOM 898 N N . ARG A 1 116 ? -12.625 12.350 17.451 1.00 89.00 116 ARG A N 1
ATOM 899 C CA . ARG A 1 116 ? -13.764 12.921 18.176 1.00 89.00 116 ARG A CA 1
ATOM 900 C C . ARG A 1 116 ? -14.946 11.952 18.180 1.00 89.00 116 ARG A C 1
ATOM 902 O O . ARG A 1 116 ? -15.160 11.243 17.198 1.00 89.00 116 ARG A O 1
ATOM 909 N N . PRO A 1 117 ? -15.786 11.975 19.229 1.00 87.25 117 PRO A N 1
ATOM 910 C CA . PRO A 1 117 ? -17.057 11.266 19.206 1.00 87.25 117 PRO A CA 1
ATOM 911 C C . PRO A 1 117 ? -17.912 11.717 18.016 1.00 87.25 117 PRO A C 1
ATOM 913 O O . PRO A 1 117 ? -18.082 12.918 17.792 1.00 87.25 117 PRO A O 1
ATOM 916 N N . ILE A 1 118 ? -18.474 10.760 17.276 1.00 87.12 118 ILE A N 1
ATOM 917 C CA . ILE A 1 118 ? -19.344 11.045 16.130 1.00 87.12 118 ILE A CA 1
ATOM 918 C C . ILE A 1 118 ? -20.670 11.616 16.653 1.00 87.12 118 ILE A C 1
ATOM 920 O O . ILE A 1 118 ? -21.344 10.942 17.440 1.00 87.12 118 ILE A O 1
ATOM 924 N N . PRO A 1 119 ? -21.092 12.826 16.240 1.00 89.62 119 PRO A N 1
ATOM 925 C CA . PRO A 1 119 ? -22.398 13.349 16.626 1.00 89.62 119 PRO A CA 1
ATOM 926 C C . PRO A 1 119 ? -23.521 12.391 16.182 1.00 89.62 119 PRO A C 1
ATOM 928 O O . PRO A 1 119 ? -23.472 11.910 15.051 1.00 89.62 119 PRO A O 1
ATOM 931 N N . PRO A 1 120 ? -24.568 12.136 16.992 1.00 91.19 120 PRO A N 1
ATOM 932 C CA . PRO A 1 120 ? -25.594 11.132 16.669 1.00 91.19 120 PRO A CA 1
ATOM 933 C C . PRO A 1 120 ? -26.298 11.341 15.320 1.00 91.19 120 PRO A C 1
ATOM 935 O O . PRO A 1 120 ? -26.632 10.378 14.629 1.00 91.19 120 PRO A O 1
ATOM 938 N N . ILE A 1 121 ? -26.502 12.603 14.930 1.00 89.81 121 ILE A N 1
ATOM 939 C CA . ILE A 1 121 ? -27.097 12.973 13.638 1.00 89.81 121 ILE A CA 1
ATOM 940 C C . ILE A 1 121 ? -26.163 12.551 12.498 1.00 89.81 121 ILE A C 1
ATOM 942 O O . ILE A 1 121 ? -26.580 11.826 11.600 1.00 89.81 121 ILE A O 1
ATOM 946 N N . VAL A 1 122 ? -24.881 12.908 12.604 1.00 88.44 122 VAL A N 1
ATOM 947 C CA . VAL A 1 122 ? -23.840 12.549 11.632 1.00 88.44 122 VAL A CA 1
ATOM 948 C C . VAL A 1 122 ? -23.673 11.030 11.551 1.00 88.44 122 VAL A C 1
ATOM 950 O O . VAL A 1 122 ? -23.602 10.480 10.459 1.00 88.44 122 VAL A O 1
ATOM 953 N N . LEU A 1 123 ? -23.688 10.323 12.685 1.00 92.06 123 LEU A N 1
ATOM 954 C CA . LEU A 1 123 ? -23.613 8.860 12.719 1.00 92.06 123 LEU A CA 1
ATOM 955 C C . LEU A 1 123 ? -24.782 8.211 11.968 1.00 92.06 123 LEU A C 1
ATOM 957 O O . LEU A 1 123 ? -24.579 7.259 11.218 1.00 92.06 123 LEU A O 1
ATOM 961 N N . THR A 1 124 ? -25.995 8.741 12.137 1.00 92.25 124 THR A N 1
ATOM 962 C CA . THR A 1 124 ? -27.193 8.239 11.448 1.00 92.25 124 THR A CA 1
ATOM 963 C C . THR A 1 124 ? -27.102 8.468 9.939 1.00 92.25 124 THR A C 1
ATOM 965 O O . THR A 1 124 ? -27.438 7.580 9.156 1.00 92.25 124 THR A O 1
ATOM 968 N N . GLU A 1 125 ? -26.607 9.633 9.521 1.00 90.88 125 GLU A N 1
ATOM 969 C CA . GLU A 1 125 ? -26.390 9.961 8.110 1.00 90.88 125 GLU A CA 1
ATOM 970 C C . GLU A 1 125 ? -25.298 9.089 7.481 1.00 90.88 125 GLU A C 1
ATOM 972 O O . GLU A 1 125 ? -25.507 8.532 6.401 1.00 90.88 125 GLU A O 1
ATOM 977 N N . ILE A 1 126 ? -24.168 8.900 8.173 1.00 90.81 126 ILE A N 1
ATOM 978 C CA . ILE A 1 126 ? -23.081 8.021 7.728 1.00 90.81 126 ILE A CA 1
ATOM 979 C C . ILE A 1 126 ? -23.583 6.580 7.611 1.00 90.81 126 ILE A C 1
ATOM 981 O O . ILE A 1 126 ? -23.348 5.942 6.586 1.00 90.81 126 ILE A O 1
ATOM 985 N N . ALA A 1 127 ? -24.296 6.068 8.615 1.00 92.06 127 ALA A N 1
ATOM 986 C CA . ALA A 1 127 ? -24.868 4.721 8.608 1.00 92.06 127 ALA A CA 1
ATOM 987 C C . ALA A 1 127 ? -25.827 4.521 7.419 1.00 92.06 127 ALA A C 1
ATOM 989 O O . ALA A 1 127 ? -25.681 3.576 6.639 1.00 92.06 127 ALA A O 1
ATOM 990 N N . ALA A 1 128 ? -26.749 5.467 7.208 1.00 92.00 128 ALA A N 1
ATOM 991 C CA . ALA A 1 128 ? -27.695 5.423 6.098 1.00 92.00 128 ALA A CA 1
ATOM 992 C C . ALA A 1 128 ? -26.998 5.465 4.727 1.00 92.00 128 ALA A C 1
ATOM 994 O O . ALA A 1 128 ? -27.340 4.679 3.842 1.00 92.00 128 ALA A O 1
ATOM 995 N N . ALA A 1 129 ? -26.009 6.347 4.556 1.00 89.56 129 ALA A N 1
ATOM 996 C CA . ALA A 1 129 ? -25.291 6.522 3.295 1.00 89.56 129 ALA A CA 1
ATOM 997 C C . ALA A 1 129 ? -24.317 5.371 2.982 1.00 89.56 129 ALA A C 1
ATOM 999 O O . ALA A 1 129 ? -24.119 5.035 1.817 1.00 89.56 129 ALA A O 1
ATOM 1000 N N . SER A 1 130 ? -23.723 4.756 4.008 1.00 87.56 130 SER A N 1
ATOM 1001 C CA . SER A 1 130 ? -22.776 3.640 3.858 1.00 87.56 130 SER A CA 1
ATOM 1002 C C . SER A 1 130 ? -23.444 2.261 3.824 1.00 87.56 130 SER A C 1
ATOM 1004 O O . SER A 1 130 ? -22.777 1.275 3.498 1.00 87.56 130 SER A O 1
ATOM 1006 N N . HIS A 1 131 ? -24.751 2.185 4.109 1.00 90.31 131 HIS A N 1
ATOM 1007 C CA . HIS A 1 131 ? -25.511 0.942 4.286 1.00 90.31 131 HIS A CA 1
ATOM 1008 C C . HIS A 1 131 ? -24.958 0.036 5.400 1.00 90.31 131 HIS A C 1
ATOM 1010 O O . HIS A 1 131 ? -24.991 -1.199 5.288 1.00 90.31 131 HIS A O 1
ATOM 1016 N N . LEU A 1 132 ? -24.459 0.662 6.463 1.00 89.81 132 LEU A N 1
ATOM 1017 C CA . LEU A 1 132 ? -23.971 0.024 7.682 1.00 89.81 132 LEU A CA 1
ATOM 1018 C C . LEU A 1 132 ? -24.890 0.382 8.846 1.00 89.81 132 LEU A C 1
ATOM 1020 O O . LEU A 1 132 ? -25.596 1.390 8.799 1.00 89.81 132 LEU A O 1
ATOM 1024 N N . ASP A 1 133 ? -24.883 -0.427 9.898 1.00 90.94 133 ASP A N 1
ATOM 1025 C CA . ASP A 1 133 ? -25.493 -0.002 11.153 1.00 90.94 133 ASP A CA 1
ATOM 1026 C C . ASP A 1 133 ? -24.564 0.954 11.929 1.00 90.94 133 ASP A C 1
ATOM 1028 O O . ASP A 1 133 ? -23.364 1.071 11.666 1.00 90.94 133 ASP A O 1
ATOM 1032 N N . ALA A 1 134 ? -25.133 1.685 12.888 1.00 89.94 134 ALA A N 1
ATOM 1033 C CA . ALA A 1 134 ? -24.395 2.680 13.663 1.00 89.94 134 ALA A CA 1
ATOM 1034 C C . ALA A 1 134 ? -23.267 2.068 14.523 1.00 89.94 134 ALA A C 1
ATOM 1036 O O . ALA A 1 134 ? -22.277 2.747 14.808 1.00 89.94 134 ALA A O 1
ATOM 1037 N N . VAL A 1 135 ? -23.395 0.797 14.920 1.00 89.81 135 VAL A N 1
ATOM 1038 C CA . VAL A 1 135 ? -22.392 0.096 15.734 1.00 89.81 135 VAL A CA 1
ATOM 1039 C C . VAL A 1 135 ? -21.176 -0.216 14.869 1.00 89.81 135 VAL A C 1
ATOM 1041 O O . VAL A 1 135 ? -20.070 0.174 15.224 1.00 89.81 135 VAL A O 1
ATOM 1044 N N . GLN A 1 136 ? -21.395 -0.777 13.680 1.00 89.69 136 GLN A N 1
ATOM 1045 C CA . GLN A 1 136 ? -20.367 -1.071 12.681 1.00 89.69 136 GLN A CA 1
ATOM 1046 C C . GLN A 1 136 ? -19.577 0.178 12.281 1.00 89.69 136 GLN A C 1
ATOM 1048 O O . GLN A 1 136 ? -18.352 0.137 12.182 1.00 89.69 136 GLN A O 1
ATOM 1053 N N . VAL A 1 137 ? -20.259 1.312 12.073 1.00 89.38 137 VAL A N 1
ATOM 1054 C CA . VAL A 1 137 ? -19.584 2.590 11.788 1.00 89.38 137 VAL A CA 1
ATOM 1055 C C . VAL A 1 137 ? -18.693 3.006 12.959 1.00 89.38 137 VAL A C 1
ATOM 1057 O O . VAL A 1 137 ? -17.541 3.379 12.749 1.00 89.38 137 VAL A O 1
ATOM 1060 N N . THR A 1 138 ? -19.198 2.918 14.190 1.00 88.44 138 THR A N 1
ATOM 1061 C CA . THR A 1 138 ? -18.436 3.298 15.389 1.00 88.44 138 THR A CA 1
ATOM 1062 C C . THR A 1 138 ? -17.212 2.399 15.591 1.00 88.44 138 THR A C 1
ATOM 1064 O O . THR A 1 138 ? -16.121 2.903 15.854 1.00 88.44 138 THR A O 1
ATOM 1067 N N . GLU A 1 139 ? -17.369 1.087 15.402 1.00 88.19 139 GLU A N 1
ATOM 1068 C CA . GLU A 1 139 ? -16.288 0.098 15.500 1.00 88.19 139 GLU A CA 1
ATOM 1069 C C . GLU A 1 139 ? -15.184 0.320 14.459 1.00 88.19 139 GLU A C 1
ATOM 1071 O O . GLU A 1 139 ? -14.022 0.040 14.740 1.00 88.19 139 GLU A O 1
ATOM 1076 N N . LEU A 1 140 ? -15.515 0.848 13.275 1.00 89.00 140 LEU A N 1
ATOM 1077 C CA . LEU A 1 140 ? -14.541 1.135 12.218 1.00 89.00 140 LEU A CA 1
ATOM 1078 C C . LEU A 1 140 ? -13.826 2.479 12.406 1.00 89.00 140 LEU A C 1
ATOM 1080 O O . LEU A 1 140 ? -12.644 2.590 12.082 1.00 89.00 140 LEU A O 1
ATOM 1084 N N . VAL A 1 141 ? -14.507 3.506 12.920 1.00 88.56 141 VAL A N 1
ATOM 1085 C CA . VAL A 1 141 ? -13.940 4.864 13.005 1.00 88.56 141 VAL A CA 1
ATOM 1086 C C . VAL A 1 141 ? -12.784 4.960 14.001 1.00 88.56 141 VAL A C 1
ATOM 1088 O O . VAL A 1 141 ? -11.782 5.600 13.685 1.00 88.56 141 VAL A O 1
ATOM 1091 N N . ALA A 1 142 ? -12.868 4.303 15.161 1.00 84.25 142 ALA A N 1
ATOM 1092 C CA . ALA A 1 142 ? -11.798 4.361 16.163 1.00 84.25 142 ALA A CA 1
ATOM 1093 C C . ALA A 1 142 ? -10.455 3.777 15.651 1.00 84.25 142 ALA A C 1
ATOM 1095 O O . ALA A 1 142 ? -9.443 4.482 15.702 1.00 84.25 142 ALA A O 1
ATOM 1096 N N . PRO A 1 143 ? -10.417 2.572 15.046 1.00 88.69 143 PRO A N 1
ATOM 1097 C CA . PRO A 1 143 ? -9.233 2.059 14.355 1.00 88.69 143 PRO A CA 1
ATOM 1098 C C . PRO A 1 143 ? -8.702 2.983 13.258 1.00 88.69 143 PRO A C 1
ATOM 1100 O O . PRO A 1 143 ? -7.491 3.164 13.136 1.00 88.69 143 PRO A O 1
ATOM 1103 N N . LEU A 1 144 ? -9.588 3.593 12.463 1.00 89.88 144 LEU A N 1
ATOM 1104 C CA . LEU A 1 144 ? -9.185 4.535 11.417 1.00 89.88 144 LEU A CA 1
ATOM 1105 C C . LEU A 1 144 ? -8.516 5.781 12.008 1.00 89.88 144 LEU A C 1
ATOM 1107 O O . LEU A 1 144 ? -7.500 6.230 11.479 1.00 89.88 144 LEU A O 1
ATOM 1111 N N . ALA A 1 145 ? -9.025 6.308 13.123 1.00 89.25 145 ALA A N 1
ATOM 1112 C CA . ALA A 1 145 ? -8.410 7.432 13.824 1.00 89.25 145 ALA A CA 1
ATOM 1113 C C . ALA A 1 145 ? -6.976 7.108 14.276 1.00 89.25 145 ALA A C 1
ATOM 1115 O O . ALA A 1 145 ? -6.068 7.918 14.074 1.00 89.25 145 ALA A O 1
ATOM 1116 N N . ALA A 1 146 ? -6.762 5.909 14.830 1.00 88.19 146 ALA A N 1
ATOM 1117 C CA . ALA A 1 146 ? -5.442 5.430 15.239 1.00 88.19 146 ALA A CA 1
ATOM 1118 C C . ALA A 1 146 ? -4.475 5.323 14.047 1.00 88.19 146 ALA A C 1
ATOM 1120 O O . ALA A 1 146 ? -3.332 5.770 14.126 1.00 88.19 146 ALA A O 1
ATOM 1121 N N . ILE A 1 147 ? -4.942 4.804 12.909 1.00 88.88 147 ILE A N 1
ATOM 1122 C CA . ILE A 1 147 ? -4.143 4.716 11.679 1.00 88.88 147 ILE A CA 1
ATOM 1123 C C . ILE A 1 147 ? -3.749 6.102 11.178 1.00 88.88 147 ILE A C 1
ATOM 1125 O O . ILE A 1 147 ? -2.574 6.333 10.900 1.00 88.88 147 ILE A O 1
ATOM 1129 N N . TYR A 1 148 ? -4.705 7.030 11.068 1.00 90.06 148 TYR A N 1
ATOM 1130 C CA . TYR A 1 148 ? -4.431 8.372 10.550 1.00 90.06 148 TYR A CA 1
ATOM 1131 C C . TYR A 1 148 ? -3.457 9.154 11.437 1.00 90.06 148 TYR A C 1
ATOM 1133 O O . TYR A 1 148 ? -2.632 9.904 10.916 1.00 90.06 148 TYR A O 1
ATOM 1141 N N . ARG A 1 149 ? -3.474 8.915 12.755 1.00 89.38 149 ARG A N 1
ATOM 1142 C CA . ARG A 1 149 ? -2.506 9.481 13.709 1.00 89.38 149 ARG A CA 1
ATOM 1143 C C . ARG A 1 149 ? -1.059 9.089 13.388 1.00 89.38 149 ARG A C 1
ATOM 1145 O O . ARG A 1 149 ? -0.158 9.904 13.563 1.00 89.38 149 ARG A O 1
ATOM 1152 N N . HIS A 1 150 ? -0.843 7.875 12.881 1.00 87.88 150 HIS A N 1
ATOM 1153 C CA . HIS A 1 150 ? 0.479 7.343 12.530 1.00 87.88 150 HIS A CA 1
ATOM 1154 C C .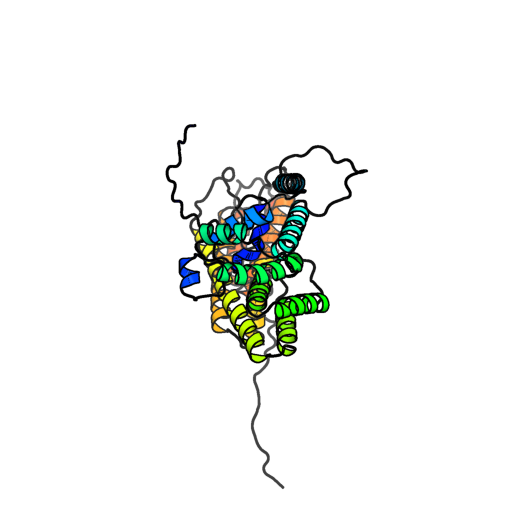 HIS A 1 150 ? 0.675 7.165 11.013 1.00 87.88 150 HIS A C 1
ATOM 1156 O O . HIS A 1 150 ? 1.599 6.471 10.590 1.00 87.88 150 HIS A O 1
ATOM 1162 N N . ALA A 1 151 ? -0.157 7.790 10.169 1.00 83.06 151 ALA A N 1
ATOM 1163 C CA . ALA A 1 151 ? -0.162 7.547 8.723 1.00 83.06 151 ALA A CA 1
ATOM 1164 C C . ALA A 1 151 ? 1.180 7.865 8.047 1.00 83.06 151 ALA A C 1
ATOM 1166 O O . ALA A 1 151 ? 1.594 7.134 7.155 1.00 83.06 151 ALA A O 1
ATOM 1167 N N . SER A 1 152 ? 1.904 8.883 8.518 1.00 77.56 152 SER A N 1
ATOM 1168 C CA . SER A 1 152 ? 3.257 9.213 8.040 1.00 77.56 152 SER A CA 1
ATOM 1169 C C . SER A 1 152 ? 4.289 8.108 8.281 1.00 77.56 152 SER A C 1
ATOM 1171 O O . SER A 1 152 ? 5.269 8.020 7.547 1.00 77.56 152 SER A O 1
ATOM 1173 N N . LEU A 1 153 ? 4.075 7.263 9.293 1.00 77.12 153 LEU A N 1
ATOM 1174 C CA . LEU A 1 153 ? 4.934 6.123 9.608 1.00 77.12 153 LEU A CA 1
ATOM 1175 C C . LEU A 1 153 ? 4.460 4.840 8.933 1.00 77.12 153 LEU A C 1
ATOM 1177 O O . LEU A 1 153 ? 5.296 4.022 8.573 1.00 77.12 153 LEU A O 1
ATOM 1181 N N . LEU A 1 154 ? 3.144 4.648 8.803 1.00 74.38 154 LEU A N 1
ATOM 1182 C CA . LEU A 1 154 ? 2.537 3.427 8.263 1.00 74.38 154 LEU A CA 1
ATOM 1183 C C . LEU A 1 154 ? 2.448 3.427 6.733 1.00 74.38 154 LEU A C 1
ATOM 1185 O O . LEU A 1 154 ? 2.367 2.361 6.128 1.00 74.38 154 LEU A O 1
ATOM 1189 N N . CYS A 1 155 ? 2.440 4.606 6.111 1.00 70.88 155 CYS A N 1
ATOM 1190 C CA . CYS A 1 155 ? 2.249 4.781 4.678 1.00 70.88 155 CYS A CA 1
ATOM 1191 C C . CYS A 1 155 ? 3.396 5.605 4.100 1.00 70.88 155 CYS A C 1
ATOM 1193 O O . CYS A 1 155 ? 3.518 6.799 4.373 1.00 70.88 155 CYS A O 1
ATOM 1195 N N . VAL A 1 156 ? 4.224 4.986 3.259 1.00 59.31 156 VAL A N 1
ATOM 1196 C CA . VAL A 1 156 ? 5.240 5.725 2.507 1.00 59.31 156 VAL A CA 1
ATOM 1197 C C . VAL A 1 156 ? 4.565 6.547 1.411 1.00 59.31 156 VAL A C 1
ATOM 1199 O O . VAL A 1 156 ? 3.822 6.015 0.582 1.00 59.31 156 VAL A O 1
ATOM 1202 N N . GLN A 1 157 ? 4.844 7.849 1.397 1.00 53.81 157 GLN A N 1
ATOM 1203 C CA . GLN A 1 157 ? 4.423 8.743 0.328 1.00 53.81 157 GLN A CA 1
ATOM 1204 C C . GLN A 1 157 ? 5.407 8.693 -0.843 1.00 53.81 157 GLN A C 1
ATOM 1206 O O . GLN A 1 157 ? 6.613 8.801 -0.650 1.00 53.81 157 GLN A O 1
ATOM 1211 N N . GLY A 1 158 ? 4.866 8.593 -2.058 1.00 47.97 158 GLY A N 1
ATOM 1212 C CA . GLY A 1 158 ? 5.570 8.984 -3.280 1.00 47.97 158 GLY A CA 1
ATOM 1213 C C . GLY A 1 158 ? 6.782 8.136 -3.682 1.00 47.97 158 GLY A C 1
ATOM 1214 O O . GLY A 1 158 ? 7.211 7.208 -3.004 1.00 47.97 158 GLY A O 1
ATOM 1215 N N . ALA A 1 159 ? 7.302 8.441 -4.869 1.00 40.94 159 ALA A N 1
ATOM 1216 C CA . ALA A 1 159 ? 8.345 7.708 -5.584 1.00 40.94 159 ALA A CA 1
ATOM 1217 C C . ALA A 1 159 ? 9.764 7.939 -5.028 1.00 40.94 159 ALA A C 1
ATOM 1219 O O . ALA A 1 159 ? 10.731 7.927 -5.793 1.00 40.94 159 ALA A O 1
ATOM 1220 N N . ASP A 1 160 ? 9.904 8.180 -3.724 1.00 37.28 160 ASP A N 1
ATOM 1221 C CA . ASP A 1 160 ? 11.217 8.411 -3.134 1.00 37.28 160 ASP A CA 1
ATOM 1222 C C . ASP A 1 160 ? 11.992 7.076 -3.110 1.00 37.28 160 ASP A C 1
ATOM 1224 O O . ASP A 1 160 ? 11.535 6.103 -2.496 1.00 37.28 160 ASP A O 1
ATOM 1228 N N . PRO A 1 161 ? 13.136 6.952 -3.816 1.00 38.84 161 PRO A N 1
ATOM 1229 C CA . PRO A 1 161 ? 13.876 5.692 -3.930 1.00 38.84 161 PRO A CA 1
ATOM 1230 C C . PRO A 1 161 ? 14.391 5.145 -2.590 1.00 38.84 161 PRO A C 1
ATOM 1232 O O . PRO A 1 161 ? 14.831 3.994 -2.532 1.00 38.84 161 PRO A O 1
ATOM 1235 N N . ALA A 1 162 ? 14.339 5.942 -1.523 1.00 41.19 162 ALA A N 1
ATOM 1236 C CA . ALA A 1 162 ? 14.617 5.516 -0.164 1.00 41.19 162 ALA A CA 1
ATOM 1237 C C . ALA A 1 162 ? 13.757 6.333 0.816 1.00 41.19 162 ALA A C 1
ATOM 1239 O O . ALA A 1 162 ? 14.238 7.361 1.293 1.00 41.19 162 ALA A O 1
ATOM 1240 N N . PRO A 1 163 ? 12.523 5.904 1.150 1.00 50.03 163 PRO A N 1
ATOM 1241 C CA . PRO A 1 163 ? 11.762 6.579 2.194 1.00 50.03 163 PRO A CA 1
ATOM 1242 C C . PRO A 1 163 ? 12.609 6.680 3.461 1.00 50.03 163 PRO A C 1
ATOM 1244 O O . PRO A 1 163 ? 13.305 5.722 3.827 1.00 50.03 163 PRO A O 1
ATOM 1247 N N . ALA A 1 164 ? 12.576 7.846 4.110 1.00 52.25 164 ALA A N 1
ATOM 1248 C CA . ALA A 1 164 ? 13.249 8.062 5.381 1.00 52.25 164 ALA A CA 1
ATOM 1249 C C . ALA A 1 164 ? 12.842 6.940 6.345 1.00 52.25 164 ALA A C 1
ATOM 1251 O O . ALA A 1 164 ? 11.680 6.811 6.724 1.00 52.25 164 ALA A O 1
ATOM 1252 N N . ARG A 1 165 ? 13.794 6.063 6.678 1.00 63.94 165 ARG A N 1
ATOM 1253 C CA . ARG A 1 165 ? 13.508 4.864 7.468 1.00 63.94 165 ARG A CA 1
ATOM 1254 C C . ARG A 1 165 ? 13.200 5.299 8.898 1.00 63.94 165 ARG A C 1
ATOM 1256 O O . ARG A 1 165 ? 14.109 5.829 9.548 1.00 63.94 165 ARG A O 1
ATOM 1263 N N . PRO A 1 166 ? 11.983 5.071 9.423 1.00 69.12 166 PRO A N 1
ATOM 1264 C CA . PRO A 1 166 ? 11.737 5.334 10.828 1.00 69.12 166 PRO A CA 1
ATOM 1265 C C . PRO A 1 166 ? 12.653 4.438 11.664 1.00 69.12 166 PRO A C 1
ATOM 1267 O O . PRO A 1 166 ? 12.932 3.287 11.312 1.00 69.12 166 PRO A O 1
ATOM 1270 N N . SER A 1 167 ? 13.156 4.973 12.776 1.00 79.25 167 SER A N 1
ATOM 1271 C CA . SER A 1 167 ? 13.944 4.158 13.697 1.00 79.25 167 SER A CA 1
ATOM 1272 C C . SER A 1 167 ? 13.074 3.035 14.272 1.00 79.25 167 SER A C 1
ATOM 1274 O O . SER A 1 167 ? 11.868 3.198 14.459 1.00 79.25 167 SER A O 1
ATOM 1276 N N . SER A 1 168 ? 13.690 1.897 14.601 1.00 79.62 168 SER A N 1
ATOM 1277 C CA . SER A 1 168 ? 12.980 0.773 15.231 1.00 79.62 168 SER A CA 1
ATOM 1278 C C . SER A 1 168 ? 12.260 1.188 16.525 1.00 79.62 168 SER A C 1
ATOM 1280 O O . SER A 1 168 ? 11.189 0.669 16.822 1.00 79.62 168 SER A O 1
ATOM 1282 N N . ALA A 1 169 ? 12.803 2.160 17.267 1.00 85.94 169 ALA A N 1
ATOM 1283 C CA . ALA A 1 169 ? 12.175 2.698 18.472 1.00 85.94 169 ALA A CA 1
ATOM 1284 C C . ALA A 1 169 ? 10.877 3.461 18.159 1.00 85.94 169 ALA A C 1
ATOM 1286 O O . ALA A 1 169 ? 9.840 3.128 18.723 1.00 85.94 169 ALA A O 1
ATOM 1287 N N . VAL A 1 170 ? 10.921 4.400 17.206 1.00 86.38 170 VAL A N 1
ATOM 1288 C CA . VAL A 1 170 ? 9.746 5.183 16.773 1.00 86.38 170 VAL A CA 1
ATOM 1289 C C . VAL A 1 170 ? 8.656 4.269 16.215 1.00 86.38 170 VAL A C 1
ATOM 1291 O O . VAL A 1 170 ? 7.476 4.447 16.501 1.00 86.38 170 VAL A O 1
ATOM 1294 N N . LEU A 1 171 ? 9.047 3.246 15.451 1.00 87.19 171 LEU A N 1
ATOM 1295 C CA . LEU A 1 171 ? 8.091 2.287 14.912 1.00 87.19 171 LEU A CA 1
ATOM 1296 C C . LEU A 1 171 ? 7.425 1.450 16.015 1.00 87.19 171 LEU A C 1
ATOM 1298 O O . LEU A 1 171 ? 6.225 1.209 15.957 1.00 87.19 171 LEU A O 1
ATOM 1302 N N . ARG A 1 172 ? 8.178 1.014 17.031 1.00 89.94 172 ARG A N 1
ATOM 1303 C CA . ARG A 1 172 ? 7.615 0.269 18.170 1.00 89.94 172 ARG A CA 1
ATOM 1304 C C . ARG A 1 172 ? 6.670 1.116 19.008 1.00 89.94 172 ARG A C 1
ATOM 1306 O O . ARG A 1 172 ? 5.658 0.587 19.446 1.00 89.94 172 ARG A O 1
ATOM 1313 N N . GLU A 1 173 ? 6.992 2.387 19.219 1.00 91.12 173 GLU A N 1
ATOM 1314 C CA . GLU A 1 173 ? 6.121 3.334 19.921 1.00 91.12 173 GLU A CA 1
ATOM 1315 C C . GLU A 1 173 ? 4.778 3.462 19.194 1.00 91.12 173 GLU A C 1
ATOM 1317 O O . GLU A 1 173 ? 3.746 3.124 19.764 1.00 91.12 173 GLU A O 1
ATOM 1322 N N . ALA A 1 174 ? 4.801 3.766 17.892 1.00 90.19 174 ALA A N 1
ATOM 1323 C CA . ALA A 1 174 ? 3.583 3.848 17.085 1.00 90.19 174 ALA A CA 1
ATOM 1324 C C . ALA A 1 174 ? 2.775 2.536 17.085 1.00 90.19 174 ALA A C 1
ATOM 1326 O O . ALA A 1 174 ? 1.555 2.546 17.203 1.00 90.19 174 ALA A O 1
ATOM 1327 N N . LEU A 1 175 ? 3.442 1.382 16.982 1.00 92.19 175 LEU A N 1
ATOM 1328 C CA . LEU A 1 175 ? 2.775 0.077 17.032 1.00 92.19 175 LEU A CA 1
ATOM 1329 C C . LEU A 1 175 ? 2.186 -0.237 18.416 1.00 92.19 175 LEU A C 1
ATOM 1331 O O . LEU A 1 175 ? 1.172 -0.929 18.493 1.00 92.19 175 LEU A O 1
ATOM 1335 N N . THR A 1 176 ? 2.794 0.274 19.489 1.00 93.81 176 THR A N 1
ATOM 1336 C CA . THR A 1 176 ? 2.277 0.151 20.861 1.00 93.81 176 THR A CA 1
ATOM 1337 C C . THR A 1 176 ? 1.007 0.981 21.035 1.00 93.81 176 THR A C 1
ATOM 1339 O O . THR A 1 176 ? 0.027 0.491 21.594 1.00 93.81 176 THR A O 1
ATOM 1342 N N . ASP A 1 177 ? 0.987 2.196 20.489 1.00 91.62 177 ASP A N 1
ATOM 1343 C CA . ASP A 1 177 ? -0.207 3.043 20.495 1.00 91.62 177 ASP A CA 1
ATOM 1344 C C . ASP A 1 177 ? -1.341 2.402 19.686 1.00 91.62 177 ASP A C 1
ATOM 1346 O O . ASP A 1 177 ? -2.476 2.330 20.148 1.00 91.62 177 ASP A O 1
ATOM 1350 N N . ILE A 1 178 ? -1.037 1.858 18.504 1.00 92.12 178 ILE A N 1
ATOM 1351 C CA . ILE A 1 178 ? -2.032 1.203 17.643 1.00 92.12 178 ILE A CA 1
ATOM 1352 C C . ILE A 1 178 ? -2.632 -0.035 18.315 1.00 92.12 178 ILE A C 1
ATOM 1354 O O . ILE A 1 178 ? -3.845 -0.225 18.260 1.00 92.12 178 ILE A O 1
ATOM 1358 N N . VAL A 1 179 ? -1.814 -0.892 18.937 1.00 92.62 179 VAL A N 1
ATOM 1359 C CA . VAL A 1 179 ? -2.336 -2.105 19.587 1.00 92.62 179 VAL A CA 1
ATOM 1360 C C . VAL A 1 179 ? -3.181 -1.776 20.822 1.00 92.62 179 VAL A C 1
ATOM 1362 O O . VAL A 1 179 ? -4.125 -2.505 21.126 1.00 92.62 179 VAL A O 1
ATOM 1365 N N . ALA A 1 180 ? -2.901 -0.659 21.503 1.00 90.50 180 ALA A N 1
ATOM 1366 C CA . ALA A 1 180 ? -3.697 -0.191 22.638 1.00 90.50 180 ALA A CA 1
ATOM 1367 C C . ALA A 1 180 ? -5.129 0.220 22.242 1.00 90.50 180 ALA A C 1
ATOM 1369 O O . ALA A 1 180 ? -6.037 0.129 23.065 1.00 90.50 180 ALA A O 1
ATOM 1370 N N . GLU A 1 181 ? -5.343 0.608 20.982 1.00 89.44 181 GLU A N 1
ATOM 1371 C CA . GLU A 1 181 ? -6.655 0.972 20.420 1.00 89.44 181 GLU A CA 1
ATOM 1372 C C . GLU A 1 181 ? -7.487 -0.267 20.019 1.00 89.44 181 GLU A C 1
ATOM 1374 O O . GLU A 1 181 ? -8.636 -0.156 19.588 1.00 89.44 181 GLU A O 1
ATOM 1379 N N . GLY A 1 182 ? -6.924 -1.469 20.189 1.00 89.44 182 GLY A N 1
ATOM 1380 C CA . GLY A 1 182 ? -7.624 -2.743 20.077 1.00 89.44 182 GLY A CA 1
ATOM 1381 C C . GLY A 1 182 ? -7.266 -3.571 18.842 1.00 89.44 182 GLY A C 1
ATOM 1382 O O . GLY A 1 182 ? -6.472 -3.195 17.978 1.00 89.44 182 GLY A O 1
ATOM 1383 N N . GLU A 1 183 ? -7.893 -4.744 18.758 1.00 90.00 183 GLU A N 1
ATOM 1384 C CA . GLU A 1 183 ? -7.566 -5.780 17.773 1.00 90.00 183 GLU A CA 1
ATOM 1385 C C . GLU A 1 183 ? -7.719 -5.299 16.322 1.00 90.00 183 GLU A C 1
ATOM 1387 O O . GLU A 1 183 ? -6.890 -5.593 15.459 1.00 90.00 183 GLU A O 1
ATOM 1392 N N . LEU A 1 184 ? -8.780 -4.540 16.042 1.00 88.75 184 LEU A N 1
ATOM 1393 C CA . LEU A 1 184 ? -9.077 -4.075 14.691 1.00 88.75 184 LEU A CA 1
ATOM 1394 C C . LEU A 1 184 ? -8.072 -3.008 14.224 1.00 88.75 184 LEU A C 1
ATOM 1396 O O . LEU A 1 184 ? -7.626 -3.052 13.076 1.00 88.75 184 LEU A O 1
ATOM 1400 N N . ALA A 1 185 ? -7.648 -2.117 15.128 1.00 90.62 185 ALA A N 1
ATOM 1401 C CA . ALA A 1 185 ? -6.579 -1.152 14.873 1.00 90.62 185 ALA A CA 1
ATOM 1402 C C . ALA A 1 185 ? -5.249 -1.863 14.596 1.00 90.62 185 ALA A C 1
ATOM 1404 O O . ALA A 1 185 ? -4.571 -1.537 13.621 1.00 90.62 185 ALA A O 1
ATOM 1405 N N . TRP A 1 186 ? -4.928 -2.898 15.379 1.00 92.69 186 TRP A N 1
ATOM 1406 C CA . TRP A 1 186 ? -3.747 -3.734 15.165 1.00 92.69 186 TRP A CA 1
ATOM 1407 C C . TRP A 1 186 ? -3.743 -4.412 13.791 1.00 92.69 186 TRP A C 1
ATOM 1409 O O . TRP A 1 186 ? -2.773 -4.292 13.040 1.00 92.69 186 TRP A O 1
ATOM 1419 N N . ARG A 1 187 ? -4.850 -5.069 13.418 1.00 90.31 187 ARG A N 1
ATOM 1420 C CA . ARG A 1 187 ? -5.015 -5.733 12.112 1.00 90.31 187 ARG A CA 1
ATOM 1421 C C . ARG A 1 187 ? -4.803 -4.763 10.949 1.00 90.31 187 ARG A C 1
ATOM 1423 O O . ARG A 1 187 ? -4.030 -5.056 10.037 1.00 90.31 187 ARG A O 1
ATOM 1430 N N . PHE A 1 188 ? -5.473 -3.612 10.982 1.00 89.44 188 PHE A N 1
ATOM 1431 C CA . PHE A 1 188 ? -5.356 -2.611 9.925 1.00 89.44 188 PHE A CA 1
ATOM 1432 C C . PHE A 1 188 ? -3.960 -1.991 9.871 1.00 89.44 188 PHE A C 1
ATOM 1434 O O . PHE A 1 188 ? -3.362 -1.940 8.799 1.00 89.44 188 PHE A O 1
ATOM 1441 N N . GLY A 1 189 ? -3.416 -1.571 11.016 1.00 89.50 189 GLY A N 1
ATOM 1442 C CA . GLY A 1 189 ? -2.089 -0.968 11.101 1.00 89.50 189 GLY A CA 1
ATOM 1443 C C . GLY A 1 189 ? -1.004 -1.882 10.534 1.00 89.50 189 GLY A C 1
ATOM 1444 O O . GLY A 1 189 ? -0.175 -1.425 9.752 1.00 89.50 189 GLY A O 1
ATOM 1445 N N . LEU A 1 190 ? -1.049 -3.182 10.842 1.00 88.69 190 LEU A N 1
ATOM 1446 C CA . LEU A 1 190 ? -0.110 -4.163 10.295 1.00 88.69 190 LEU A CA 1
ATOM 1447 C C . LEU A 1 190 ? -0.253 -4.362 8.788 1.00 88.69 190 LEU A C 1
ATOM 1449 O O . LEU A 1 190 ? 0.754 -4.412 8.085 1.00 88.69 190 LEU A O 1
ATOM 1453 N N . LEU A 1 191 ? -1.481 -4.473 8.279 1.00 85.50 191 LEU A N 1
ATOM 1454 C CA . LEU A 1 191 ? -1.700 -4.652 6.846 1.00 85.50 191 LEU A CA 1
ATOM 1455 C C . LEU A 1 191 ? -1.205 -3.434 6.054 1.00 85.50 191 LEU A C 1
ATOM 1457 O O . LEU A 1 191 ? -0.540 -3.593 5.031 1.00 85.50 191 LEU A O 1
ATOM 1461 N N . LEU A 1 192 ? -1.450 -2.228 6.572 1.00 82.56 192 LEU A N 1
ATOM 1462 C CA . LEU A 1 192 ? -0.941 -0.986 5.995 1.00 82.56 192 LEU A CA 1
ATOM 1463 C C . LEU A 1 192 ? 0.578 -0.890 6.065 1.00 82.56 192 LEU A C 1
ATOM 1465 O O . LEU A 1 192 ? 1.200 -0.573 5.060 1.00 82.56 192 LEU A O 1
ATOM 1469 N N . LEU A 1 193 ? 1.183 -1.238 7.201 1.00 82.75 193 LEU A N 1
ATOM 1470 C CA . LEU A 1 193 ? 2.635 -1.255 7.375 1.00 82.75 193 LEU A CA 1
ATOM 1471 C C . LEU A 1 193 ? 3.326 -2.172 6.350 1.00 82.75 193 LEU A C 1
ATOM 1473 O O . LEU A 1 193 ? 4.371 -1.826 5.799 1.00 82.75 193 LEU A O 1
ATOM 1477 N N . LEU A 1 194 ? 2.736 -3.343 6.090 1.00 79.75 194 LEU A N 1
ATOM 1478 C CA . LEU A 1 194 ? 3.266 -4.330 5.145 1.00 79.75 194 LEU A CA 1
ATOM 1479 C C . LEU A 1 194 ? 3.018 -3.952 3.684 1.00 79.75 194 LEU A C 1
ATOM 1481 O O . LEU A 1 194 ? 3.867 -4.223 2.836 1.00 79.75 194 LEU A O 1
ATOM 1485 N N . ALA A 1 195 ? 1.886 -3.315 3.389 1.00 72.62 195 ALA A N 1
ATOM 1486 C CA . ALA A 1 195 ? 1.584 -2.792 2.059 1.00 72.62 195 ALA A CA 1
ATOM 1487 C C . ALA A 1 195 ? 2.365 -1.500 1.747 1.00 72.62 195 ALA A C 1
ATOM 1489 O O . ALA A 1 195 ? 2.721 -1.240 0.599 1.00 72.62 195 ALA A O 1
ATOM 1490 N N . GLY A 1 196 ? 2.678 -0.704 2.770 1.00 65.62 196 GLY A N 1
ATOM 1491 C CA . GLY A 1 196 ? 3.240 0.644 2.698 1.00 65.62 196 GLY A CA 1
ATOM 1492 C C . GLY A 1 196 ? 4.719 0.729 2.328 1.00 65.62 196 GLY A C 1
ATOM 1493 O O . GLY A 1 196 ? 5.320 1.773 2.546 1.00 65.62 196 GLY A O 1
ATOM 1494 N N . ARG A 1 197 ? 5.320 -0.330 1.766 1.00 63.75 197 ARG A N 1
ATOM 1495 C CA . ARG A 1 197 ? 6.717 -0.366 1.274 1.00 63.75 197 ARG A CA 1
ATO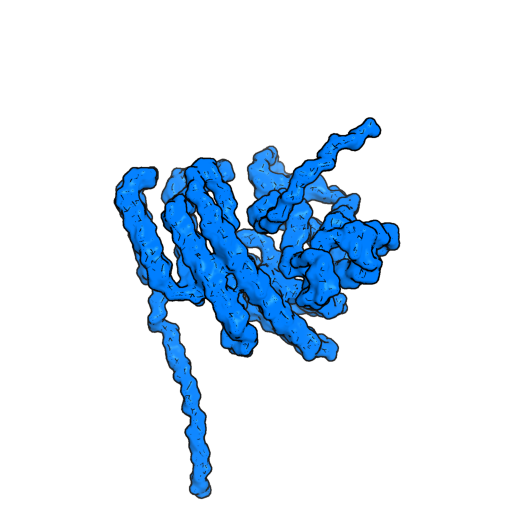M 1496 C C . ARG A 1 197 ? 7.792 -0.057 2.334 1.00 63.75 197 ARG A C 1
ATOM 1498 O O . ARG A 1 197 ? 8.927 0.267 1.982 1.00 63.75 197 ARG A O 1
ATOM 1505 N N . ILE A 1 198 ? 7.468 -0.165 3.620 1.00 60.56 198 ILE A N 1
ATOM 1506 C CA . ILE A 1 198 ? 8.441 -0.026 4.713 1.00 60.56 198 ILE A CA 1
ATOM 1507 C C . ILE A 1 198 ? 9.372 -1.242 4.695 1.00 60.56 198 ILE A C 1
ATOM 1509 O O . ILE A 1 198 ? 8.990 -2.318 4.238 1.00 60.56 198 ILE A O 1
ATOM 1513 N N . ASP A 1 199 ? 10.610 -1.080 5.172 1.00 70.00 199 ASP A N 1
ATOM 1514 C CA . ASP A 1 199 ? 11.577 -2.176 5.264 1.00 70.00 199 ASP A CA 1
ATOM 1515 C C . ASP A 1 199 ? 11.013 -3.291 6.160 1.00 70.00 199 ASP A C 1
ATOM 1517 O O . ASP A 1 199 ? 11.048 -3.217 7.390 1.00 70.00 199 ASP A O 1
ATOM 1521 N N . ILE A 1 200 ? 10.440 -4.313 5.524 1.00 75.00 200 ILE A N 1
ATOM 1522 C CA . ILE A 1 200 ? 9.774 -5.455 6.161 1.00 75.00 200 ILE A CA 1
ATOM 1523 C C . ILE A 1 200 ? 10.706 -6.157 7.151 1.00 75.00 200 ILE A C 1
ATOM 1525 O O . ILE A 1 200 ? 10.252 -6.666 8.177 1.00 75.00 200 ILE A O 1
ATOM 1529 N N . ASP A 1 201 ? 12.014 -6.107 6.891 1.00 72.75 201 ASP A N 1
ATOM 1530 C CA . ASP A 1 201 ? 13.052 -6.656 7.761 1.00 72.75 201 ASP A CA 1
ATOM 1531 C C . ASP A 1 201 ? 13.173 -5.906 9.099 1.00 72.75 201 ASP A C 1
ATOM 1533 O O . ASP A 1 201 ? 13.750 -6.436 10.045 1.00 72.75 201 ASP A O 1
ATOM 1537 N N . ILE A 1 202 ? 12.613 -4.698 9.202 1.00 78.75 202 ILE A N 1
ATOM 1538 C CA . ILE A 1 202 ? 12.523 -3.892 10.426 1.00 78.75 202 ILE A CA 1
ATOM 1539 C C . ILE A 1 202 ? 11.096 -3.942 10.982 1.00 78.75 202 ILE A C 1
ATOM 1541 O O . ILE A 1 202 ? 10.900 -4.161 12.180 1.00 78.75 202 ILE A O 1
ATOM 1545 N N . ALA A 1 203 ? 10.105 -3.770 10.106 1.00 82.69 203 ALA A N 1
ATOM 1546 C CA . ALA A 1 203 ? 8.706 -3.619 10.473 1.00 82.69 203 ALA A CA 1
ATOM 1547 C C . ALA A 1 203 ? 8.102 -4.869 11.121 1.00 82.69 203 ALA A C 1
ATOM 1549 O O . ALA A 1 203 ? 7.523 -4.777 12.204 1.00 82.69 203 ALA A O 1
ATOM 1550 N N . LEU A 1 204 ? 8.293 -6.050 10.520 1.00 85.19 204 LEU A N 1
ATOM 1551 C CA . LEU A 1 204 ? 7.759 -7.298 11.074 1.00 85.19 204 LEU A CA 1
ATOM 1552 C C . LEU A 1 204 ? 8.411 -7.677 12.410 1.00 85.19 204 LEU A C 1
ATOM 1554 O O . LEU A 1 204 ? 7.678 -8.008 13.344 1.00 85.19 204 LEU A O 1
ATOM 1558 N N . PRO A 1 205 ? 9.747 -7.614 12.580 1.00 87.81 205 PRO A N 1
ATOM 1559 C CA . PRO A 1 205 ? 10.349 -7.849 13.890 1.00 87.81 205 PRO A CA 1
ATOM 1560 C C . PRO A 1 205 ? 9.884 -6.862 14.964 1.00 87.81 205 PRO A C 1
ATOM 1562 O O . PRO A 1 205 ? 9.671 -7.272 16.106 1.00 87.81 205 PRO A O 1
ATOM 1565 N N . ALA A 1 206 ? 9.704 -5.580 14.624 1.00 89.62 206 ALA A N 1
ATOM 1566 C CA . ALA A 1 206 ? 9.153 -4.589 15.547 1.00 89.62 206 ALA A CA 1
ATOM 1567 C C . ALA A 1 206 ? 7.720 -4.950 15.966 1.00 89.62 206 ALA A C 1
ATOM 1569 O O . ALA A 1 206 ? 7.454 -5.043 17.163 1.00 89.62 206 ALA A O 1
ATOM 1570 N N . ALA A 1 207 ? 6.848 -5.255 15.003 1.00 90.12 207 ALA A N 1
ATOM 1571 C CA . ALA A 1 207 ? 5.469 -5.669 15.250 1.00 90.12 207 ALA A CA 1
ATOM 1572 C C . ALA A 1 207 ? 5.366 -6.906 16.143 1.00 90.12 207 ALA A C 1
ATOM 1574 O O . ALA A 1 207 ? 4.657 -6.892 17.146 1.00 90.12 207 ALA A O 1
ATOM 1575 N N . ARG A 1 208 ? 6.134 -7.956 15.839 1.00 91.12 208 ARG A N 1
ATOM 1576 C CA . ARG A 1 208 ? 6.154 -9.178 16.655 1.00 91.12 208 ARG A CA 1
ATOM 1577 C C . ARG A 1 208 ? 6.696 -8.927 18.062 1.00 91.12 208 ARG A C 1
ATOM 1579 O O . ARG A 1 208 ? 6.230 -9.551 19.007 1.00 91.12 208 ARG A O 1
ATOM 1586 N N . THR A 1 209 ? 7.659 -8.014 18.213 1.00 93.00 209 THR A N 1
ATOM 1587 C CA . THR A 1 209 ? 8.161 -7.614 19.538 1.00 93.00 209 THR A CA 1
ATOM 1588 C C . THR A 1 209 ? 7.057 -6.945 20.354 1.00 93.00 209 THR A C 1
ATOM 1590 O O . THR A 1 209 ? 6.870 -7.310 21.507 1.00 93.00 209 THR A O 1
ATOM 1593 N N . VAL A 1 210 ? 6.307 -6.011 19.759 1.00 94.00 210 VAL A N 1
ATOM 1594 C CA . VAL A 1 210 ? 5.173 -5.355 20.427 1.00 94.00 210 VAL A CA 1
ATOM 1595 C C . VAL A 1 210 ? 4.093 -6.378 20.780 1.00 94.00 210 VAL A C 1
ATOM 1597 O O . VAL A 1 210 ? 3.680 -6.437 21.935 1.00 94.00 210 VAL A O 1
ATOM 1600 N N . ALA A 1 211 ? 3.720 -7.262 19.848 1.00 93.00 211 ALA A N 1
ATOM 1601 C CA . ALA A 1 211 ? 2.749 -8.331 20.093 1.00 93.00 211 ALA A CA 1
ATOM 1602 C C . ALA A 1 211 ? 3.123 -9.197 21.310 1.00 93.00 211 ALA A C 1
ATOM 1604 O O . ALA A 1 211 ? 2.276 -9.466 22.158 1.00 93.00 211 ALA A O 1
ATOM 1605 N N . LEU A 1 212 ? 4.404 -9.559 21.458 1.00 93.62 212 LEU A N 1
ATOM 1606 C CA . LEU A 1 212 ? 4.908 -10.333 22.601 1.00 93.62 212 LEU A CA 1
ATOM 1607 C C . LEU A 1 212 ? 4.797 -9.614 23.955 1.00 93.62 212 LEU A C 1
ATOM 1609 O O . LEU A 1 212 ? 4.854 -10.272 24.990 1.00 93.62 212 LEU A O 1
ATOM 1613 N N . THR A 1 213 ? 4.661 -8.288 23.956 1.00 92.19 213 THR A N 1
ATOM 1614 C CA . THR A 1 213 ? 4.521 -7.477 25.177 1.00 92.19 213 THR A CA 1
ATOM 1615 C C . THR A 1 213 ? 3.068 -7.189 25.562 1.00 92.19 213 THR A C 1
ATOM 1617 O O . THR A 1 213 ? 2.824 -6.558 26.588 1.00 92.19 213 THR A O 1
ATOM 1620 N N . THR A 1 214 ? 2.101 -7.649 24.762 1.00 91.88 214 THR A N 1
ATOM 1621 C CA . THR A 1 214 ? 0.667 -7.461 25.028 1.00 91.88 214 THR A CA 1
ATOM 1622 C C . THR A 1 214 ? 0.130 -8.451 26.066 1.00 91.88 214 THR A C 1
ATOM 1624 O O . THR A 1 214 ? 0.789 -9.425 26.430 1.00 91.88 214 THR A O 1
ATOM 1627 N N . VAL A 1 215 ? -1.098 -8.206 26.539 1.00 89.06 215 VAL A N 1
ATOM 1628 C CA . VAL A 1 215 ? -1.800 -9.078 27.499 1.00 89.06 215 VAL A CA 1
ATOM 1629 C C . VAL A 1 215 ? -2.098 -10.462 26.908 1.00 89.06 215 VAL A C 1
ATOM 1631 O O . VAL A 1 215 ? -2.021 -11.454 27.630 1.00 89.06 215 VAL A O 1
ATOM 1634 N N . ASP A 1 216 ? -2.386 -10.538 25.604 1.00 90.44 216 ASP A N 1
ATOM 1635 C CA . ASP A 1 216 ? -2.580 -11.793 24.868 1.00 90.44 216 A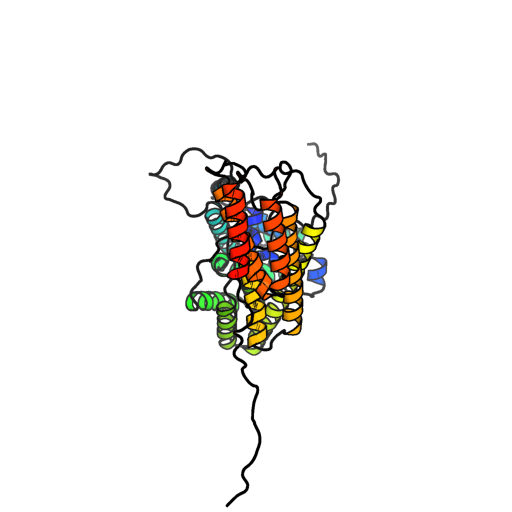SP A CA 1
ATOM 1636 C C . ASP A 1 216 ? -1.606 -11.881 23.678 1.00 90.44 216 ASP A C 1
ATOM 1638 O O . ASP A 1 216 ? -1.955 -11.522 22.545 1.00 90.44 216 ASP A O 1
ATOM 1642 N N . PRO A 1 217 ? -0.364 -12.343 23.915 1.00 91.25 217 PRO A N 1
ATOM 1643 C CA . PRO A 1 217 ? 0.634 -12.479 22.864 1.00 91.25 217 PRO A CA 1
ATOM 1644 C C . PRO A 1 217 ? 0.217 -13.425 21.739 1.00 91.25 217 PRO A C 1
ATOM 1646 O O . PRO A 1 217 ? 0.602 -13.199 20.594 1.00 91.25 217 PRO A O 1
ATOM 1649 N N . GLY A 1 218 ? -0.545 -14.480 22.051 1.00 92.31 218 GLY A N 1
ATOM 1650 C CA . GLY A 1 218 ? -0.958 -15.485 21.071 1.00 92.31 218 GLY A CA 1
ATOM 1651 C C . GLY A 1 218 ? -1.846 -14.865 20.000 1.00 92.31 218 GLY A C 1
ATOM 1652 O O . GLY A 1 218 ? -1.506 -14.906 18.819 1.00 92.31 218 GLY A O 1
ATOM 1653 N N . LEU A 1 219 ? -2.905 -14.176 20.431 1.00 92.06 219 LEU A N 1
ATOM 1654 C CA . LEU A 1 219 ? -3.831 -13.484 19.536 1.00 92.06 219 LEU A CA 1
ATOM 1655 C C . LEU A 1 219 ? -3.122 -12.467 18.624 1.00 92.06 219 LEU A C 1
ATOM 1657 O O . LEU A 1 219 ? -3.324 -12.456 17.409 1.00 92.06 219 LEU A O 1
ATOM 1661 N N . HIS A 1 220 ? -2.267 -11.609 19.188 1.00 91.44 220 HIS A N 1
ATOM 1662 C CA . HIS A 1 220 ? -1.616 -10.538 18.424 1.00 91.44 220 HIS A CA 1
ATOM 1663 C C . HIS A 1 220 ? -0.540 -11.053 17.462 1.00 91.44 220 HIS A C 1
ATOM 1665 O O . HIS A 1 220 ? -0.314 -10.434 16.416 1.00 91.44 220 HIS A O 1
ATOM 1671 N N . LEU A 1 221 ? 0.111 -12.174 17.787 1.00 92.19 221 LEU A N 1
ATOM 1672 C CA . LEU A 1 221 ? 1.018 -12.869 16.875 1.00 92.19 221 LEU A CA 1
ATOM 1673 C C . LEU A 1 221 ? 0.260 -13.555 15.737 1.00 92.19 221 LEU A C 1
ATOM 1675 O O . LEU A 1 221 ? 0.678 -13.423 14.587 1.00 92.19 221 LEU A O 1
ATOM 1679 N N . ASP A 1 222 ? -0.871 -14.200 16.024 1.00 91.25 222 ASP A N 1
ATOM 1680 C CA . ASP A 1 222 ? -1.717 -14.807 14.991 1.00 91.25 222 ASP A CA 1
ATOM 1681 C C . ASP A 1 222 ? -2.209 -13.751 13.994 1.00 91.25 222 ASP A C 1
ATOM 1683 O O . ASP A 1 222 ? -2.235 -13.981 12.784 1.00 91.25 222 ASP A O 1
ATOM 1687 N N . ILE A 1 223 ? -2.530 -12.549 14.480 1.00 90.50 223 ILE A N 1
ATOM 1688 C CA . ILE A 1 223 ? -2.880 -11.407 13.631 1.00 90.50 223 ILE A CA 1
ATOM 1689 C C . ILE A 1 223 ? -1.694 -10.947 12.771 1.00 90.50 223 ILE A C 1
ATOM 1691 O O . ILE A 1 223 ? -1.897 -10.601 11.606 1.00 90.50 223 ILE A O 1
ATOM 1695 N N . CYS A 1 224 ? -0.462 -10.973 13.292 1.00 90.19 224 CYS A N 1
ATOM 1696 C CA . CYS A 1 224 ? 0.728 -10.671 12.488 1.00 90.19 224 CYS A CA 1
ATOM 1697 C C . CYS A 1 224 ? 0.876 -11.655 11.321 1.00 90.19 224 CYS A C 1
ATOM 1699 O O . CYS A 1 224 ? 1.163 -11.238 10.199 1.00 90.19 224 CYS A O 1
ATOM 1701 N N . ASP A 1 225 ? 0.663 -12.946 11.574 1.00 88.94 225 ASP A N 1
ATOM 1702 C CA . ASP A 1 225 ? 0.782 -13.991 10.555 1.00 88.94 225 ASP A CA 1
ATOM 1703 C C . ASP A 1 225 ? -0.373 -13.905 9.534 1.00 88.94 225 ASP A C 1
ATOM 1705 O O . ASP A 1 225 ? -0.154 -14.024 8.326 1.00 88.94 225 ASP A O 1
ATOM 1709 N N . GLN A 1 226 ? -1.594 -13.582 9.979 1.00 87.56 226 GLN A N 1
ATOM 1710 C CA . GLN A 1 226 ? -2.730 -13.299 9.090 1.00 87.56 226 GLN A CA 1
ATOM 1711 C C . GLN A 1 226 ? -2.480 -12.074 8.197 1.00 87.56 226 GLN A C 1
ATOM 1713 O O . GLN A 1 226 ? -2.716 -12.141 6.990 1.00 87.56 226 GLN A O 1
ATOM 1718 N N . ALA A 1 227 ? -1.975 -10.971 8.758 1.00 86.12 227 ALA A N 1
ATOM 1719 C CA . ALA A 1 227 ? -1.638 -9.765 7.999 1.00 86.12 227 ALA A CA 1
ATOM 1720 C C . ALA A 1 227 ? -0.505 -10.024 6.992 1.00 86.12 227 ALA A C 1
ATOM 1722 O O . ALA A 1 227 ? -0.533 -9.511 5.873 1.00 86.12 227 ALA A O 1
ATOM 1723 N N . LEU A 1 228 ? 0.460 -10.876 7.346 1.00 87.06 228 LEU A N 1
ATOM 1724 C CA . LEU A 1 228 ? 1.512 -11.307 6.432 1.00 87.06 228 LEU A CA 1
ATOM 1725 C C . LEU A 1 228 ? 0.951 -12.123 5.258 1.00 87.06 228 LEU A C 1
ATOM 1727 O O . LEU A 1 228 ? 1.291 -11.851 4.106 1.00 87.06 228 LEU A O 1
ATOM 1731 N N . ALA A 1 229 ? 0.063 -13.085 5.524 1.00 87.06 229 ALA A N 1
ATOM 1732 C CA . ALA A 1 229 ? -0.620 -13.847 4.478 1.00 87.06 229 ALA A CA 1
ATOM 1733 C C . ALA A 1 229 ? -1.453 -12.940 3.554 1.00 87.06 229 ALA A C 1
ATOM 1735 O O . ALA A 1 229 ? -1.420 -13.093 2.333 1.00 87.06 229 ALA A O 1
ATOM 1736 N N . ALA A 1 230 ? -2.162 -11.970 4.137 1.00 84.00 230 ALA A N 1
ATOM 1737 C CA . ALA A 1 230 ? -2.936 -10.965 3.416 1.00 84.00 230 ALA A CA 1
ATOM 1738 C C . ALA A 1 230 ? -2.072 -10.156 2.445 1.00 84.00 230 ALA A C 1
ATOM 1740 O O . ALA A 1 230 ? -2.419 -10.011 1.273 1.00 84.00 230 ALA A O 1
ATOM 1741 N N . ALA A 1 231 ? -0.927 -9.669 2.928 1.00 83.88 231 ALA A N 1
ATOM 1742 C CA . ALA A 1 231 ? -0.004 -8.869 2.139 1.00 83.88 231 ALA A CA 1
ATOM 1743 C C . ALA A 1 231 ? 0.525 -9.640 0.919 1.00 83.88 231 ALA A C 1
ATOM 1745 O O . ALA A 1 231 ? 0.614 -9.064 -0.164 1.00 83.88 231 ALA A O 1
ATOM 1746 N N . PHE A 1 232 ? 0.808 -10.946 1.050 1.00 87.44 232 PHE A N 1
ATOM 1747 C CA . PHE A 1 232 ? 1.181 -11.778 -0.102 1.00 87.44 232 PHE A CA 1
ATOM 1748 C C . PHE A 1 232 ? 0.101 -11.777 -1.186 1.00 87.44 232 PHE A C 1
ATOM 1750 O O . PHE A 1 232 ? 0.414 -11.506 -2.344 1.00 87.44 232 PHE A O 1
ATOM 1757 N N . ASN A 1 233 ? -1.157 -12.017 -0.806 1.00 84.44 233 ASN A N 1
ATOM 1758 C CA . ASN A 1 233 ? -2.272 -12.075 -1.753 1.00 84.44 233 ASN A CA 1
ATOM 1759 C C . ASN A 1 233 ? -2.501 -10.728 -2.455 1.00 84.44 233 ASN A C 1
ATOM 1761 O O . ASN A 1 233 ? -2.701 -10.695 -3.668 1.00 84.44 233 ASN A O 1
ATOM 1765 N N . ILE A 1 234 ? -2.437 -9.615 -1.712 1.00 82.00 234 ILE A N 1
ATOM 1766 C CA . ILE A 1 234 ? -2.610 -8.264 -2.270 1.00 82.00 234 ILE A CA 1
ATOM 1767 C C . ILE A 1 234 ? -1.506 -7.958 -3.286 1.00 82.00 234 ILE A C 1
ATOM 1769 O O . ILE A 1 234 ? -1.793 -7.522 -4.401 1.00 82.00 234 ILE A O 1
ATOM 1773 N N . MET A 1 235 ? -0.244 -8.214 -2.926 1.00 82.50 235 MET A N 1
ATOM 1774 C CA . MET A 1 235 ? 0.888 -7.950 -3.816 1.00 82.50 235 MET A CA 1
ATOM 1775 C C . MET A 1 235 ? 0.872 -8.860 -5.048 1.00 82.50 235 MET A C 1
ATOM 1777 O O . MET A 1 235 ? 1.255 -8.425 -6.134 1.00 82.50 235 MET A O 1
ATOM 1781 N N . GLU A 1 236 ? 0.406 -10.102 -4.910 1.00 88.38 236 GLU A N 1
ATOM 1782 C CA . GLU A 1 236 ? 0.254 -11.031 -6.031 1.00 88.38 236 GLU A CA 1
ATOM 1783 C C . GLU A 1 236 ? -0.844 -10.567 -6.998 1.00 88.38 236 GLU A C 1
ATOM 1785 O O . GLU A 1 236 ? -0.591 -10.479 -8.203 1.00 88.38 236 GLU A O 1
ATOM 1790 N N . GLU A 1 237 ? -2.034 -10.211 -6.489 1.00 84.94 237 GLU A N 1
ATOM 1791 C CA . GLU A 1 237 ? -3.127 -9.685 -7.320 1.00 84.94 237 GLU A CA 1
ATOM 1792 C C . GLU A 1 237 ? -2.693 -8.402 -8.034 1.00 84.94 237 GLU A C 1
ATOM 1794 O O . GLU A 1 237 ? -2.953 -8.253 -9.230 1.00 84.94 237 GLU A O 1
ATOM 1799 N N . HIS A 1 238 ? -1.979 -7.512 -7.339 1.00 82.06 238 HIS A N 1
ATOM 1800 C CA . HIS A 1 238 ? -1.440 -6.292 -7.929 1.00 82.06 238 HIS A CA 1
ATOM 1801 C C . HIS A 1 238 ? -0.463 -6.594 -9.075 1.00 82.06 238 HIS A C 1
ATOM 1803 O O . HIS A 1 238 ? -0.628 -6.062 -10.175 1.00 82.06 238 HIS A O 1
ATOM 1809 N N . CYS A 1 239 ? 0.488 -7.515 -8.867 1.00 84.31 239 CYS A N 1
ATOM 1810 C CA . CYS A 1 239 ? 1.435 -7.913 -9.910 1.00 84.31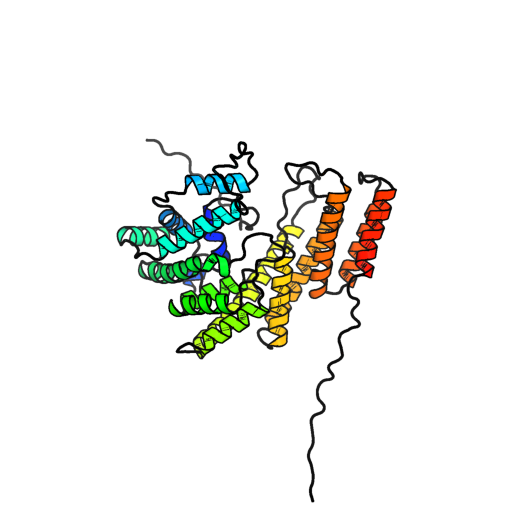 239 CYS A CA 1
ATOM 1811 C C . CYS A 1 239 ? 0.721 -8.467 -11.155 1.00 84.31 239 CYS A C 1
ATOM 1813 O O . CYS A 1 239 ? 1.055 -8.119 -12.290 1.00 84.31 239 CYS A O 1
ATOM 1815 N N . GLU A 1 240 ? -0.274 -9.335 -10.958 1.00 87.25 240 GLU A N 1
ATOM 1816 C CA . GLU A 1 240 ? -1.031 -9.938 -12.057 1.00 87.25 240 GLU A CA 1
ATOM 1817 C C . GLU A 1 240 ? -1.965 -8.946 -12.759 1.00 87.25 240 GLU A C 1
ATOM 1819 O O . GLU A 1 240 ? -2.158 -9.054 -13.972 1.00 87.25 240 GLU A O 1
ATOM 1824 N N . CYS A 1 241 ? -2.537 -7.982 -12.033 1.00 83.06 241 CYS A N 1
ATOM 1825 C CA . CYS A 1 241 ? -3.366 -6.928 -12.613 1.00 83.06 241 CYS A CA 1
ATOM 1826 C C . CYS A 1 241 ? -2.540 -6.053 -13.558 1.00 83.06 241 CYS A C 1
ATOM 1828 O O . CYS A 1 241 ? -2.874 -5.960 -14.739 1.00 83.06 241 CYS A O 1
ATOM 1830 N N . LEU A 1 242 ? -1.410 -5.523 -13.077 1.00 76.94 242 LEU A N 1
ATOM 1831 C CA . LEU A 1 242 ? -0.510 -4.699 -13.885 1.00 76.94 242 LEU A CA 1
ATOM 1832 C C . LEU A 1 242 ? 0.009 -5.450 -15.109 1.00 76.94 242 LEU A C 1
ATOM 1834 O O . LEU A 1 242 ? 0.033 -4.909 -16.212 1.00 76.94 242 LEU A O 1
ATOM 1838 N N . ARG A 1 243 ? 0.364 -6.731 -14.953 1.00 85.31 243 ARG A N 1
ATOM 1839 C CA . ARG A 1 243 ? 0.821 -7.555 -16.079 1.00 85.31 243 ARG A CA 1
ATOM 1840 C C . ARG A 1 243 ? -0.240 -7.630 -17.180 1.00 85.31 243 ARG A C 1
ATOM 1842 O O . ARG A 1 243 ? 0.086 -7.439 -18.347 1.00 85.31 243 ARG A O 1
ATOM 1849 N N . ARG A 1 244 ? -1.501 -7.897 -16.817 1.00 82.69 244 ARG A N 1
ATOM 1850 C CA . ARG A 1 244 ? -2.616 -7.949 -17.779 1.00 82.69 244 ARG A CA 1
ATOM 1851 C C . ARG A 1 244 ? -2.890 -6.587 -18.401 1.00 82.69 244 ARG A C 1
ATOM 1853 O O . ARG A 1 244 ? -3.228 -6.532 -19.577 1.00 82.69 244 ARG A O 1
ATOM 1860 N N . GLU A 1 245 ? -2.787 -5.507 -17.634 1.00 76.31 245 GLU A N 1
ATOM 1861 C CA . GLU A 1 245 ? -2.934 -4.153 -18.170 1.00 76.31 245 GLU A CA 1
ATOM 1862 C C . GLU A 1 245 ? -1.887 -3.896 -19.253 1.00 76.31 245 GLU A C 1
ATOM 1864 O O . GLU A 1 245 ? -2.269 -3.552 -20.367 1.00 76.31 245 GLU A O 1
ATOM 1869 N N . ILE A 1 246 ? -0.609 -4.181 -18.980 1.00 73.31 246 ILE A N 1
ATOM 1870 C CA . ILE A 1 246 ? 0.486 -3.996 -19.942 1.00 73.31 246 ILE A CA 1
ATOM 1871 C C . ILE A 1 246 ? 0.286 -4.849 -21.202 1.00 73.31 246 ILE A C 1
ATOM 1873 O O . ILE A 1 246 ? 0.413 -4.338 -22.311 1.00 73.31 246 ILE A O 1
ATOM 1877 N N . GLU A 1 247 ? -0.075 -6.127 -21.057 1.00 79.25 247 GLU A N 1
ATOM 1878 C CA . GLU A 1 247 ? -0.314 -7.036 -22.194 1.00 79.25 247 GLU A CA 1
ATOM 1879 C C . GLU A 1 247 ? -1.468 -6.593 -23.106 1.00 79.25 247 GLU A C 1
ATOM 1881 O O . GLU A 1 247 ? -1.473 -6.906 -24.295 1.00 79.25 247 GLU A O 1
ATOM 1886 N N . ASN A 1 248 ? -2.452 -5.874 -22.563 1.00 73.31 248 ASN A N 1
ATOM 1887 C CA . ASN A 1 248 ? -3.609 -5.393 -23.317 1.00 73.31 248 ASN A CA 1
ATOM 1888 C C . ASN A 1 248 ? -3.374 -4.034 -23.992 1.00 73.31 248 ASN A C 1
ATOM 1890 O O . ASN A 1 248 ? -4.242 -3.560 -24.737 1.00 73.31 248 ASN A O 1
ATOM 1894 N N . LEU A 1 249 ? -2.233 -3.387 -23.748 1.00 69.50 249 LEU A N 1
ATOM 1895 C CA . LEU A 1 249 ? -1.925 -2.113 -24.378 1.00 69.50 249 LEU A CA 1
ATOM 1896 C C . LEU A 1 249 ? -1.589 -2.317 -25.847 1.00 69.50 249 LEU A C 1
ATOM 1898 O O . LEU A 1 249 ? -0.743 -3.122 -26.230 1.00 69.50 249 LEU A O 1
ATOM 1902 N N . ARG A 1 250 ? -2.273 -1.547 -26.692 1.00 62.62 250 ARG A N 1
ATOM 1903 C CA . ARG A 1 250 ? -1.938 -1.480 -28.111 1.00 62.62 250 ARG A CA 1
ATOM 1904 C C . ARG A 1 250 ? -0.701 -0.600 -28.291 1.00 62.62 250 ARG A C 1
ATOM 1906 O O . ARG A 1 250 ? -0.620 0.427 -27.615 1.00 62.62 250 ARG A O 1
ATOM 1913 N N . PRO A 1 251 ? 0.179 -0.926 -29.251 1.00 58.62 251 PRO A N 1
ATOM 1914 C CA . PRO A 1 251 ? 1.256 -0.036 -29.652 1.00 58.62 251 PRO A CA 1
ATOM 1915 C C . PRO A 1 251 ? 0.704 1.346 -30.001 1.00 58.62 251 PRO A C 1
ATOM 1917 O O . PRO A 1 251 ? -0.115 1.486 -30.917 1.00 58.62 251 PRO A O 1
ATOM 1920 N N . ALA A 1 252 ? 1.099 2.365 -29.242 1.00 53.19 252 ALA A N 1
ATOM 1921 C CA . ALA A 1 252 ? 0.656 3.740 -29.437 1.00 53.19 252 ALA A CA 1
ATOM 1922 C C . ALA A 1 252 ? 1.771 4.545 -30.108 1.00 53.19 252 ALA A C 1
ATOM 1924 O O . ALA A 1 252 ? 2.951 4.423 -29.767 1.00 53.19 252 ALA A O 1
ATOM 1925 N N . ARG A 1 253 ? 1.409 5.420 -31.057 1.00 46.34 253 ARG A N 1
ATOM 1926 C CA . ARG A 1 253 ? 2.370 6.373 -31.631 1.00 46.34 253 ARG A CA 1
ATOM 1927 C C . ARG A 1 253 ? 2.953 7.225 -30.503 1.00 46.34 253 ARG A C 1
ATOM 1929 O O . ARG A 1 253 ? 2.230 7.591 -29.584 1.00 46.34 253 ARG A O 1
ATOM 1936 N N . ARG A 1 254 ? 4.244 7.577 -30.594 1.00 48.06 254 ARG A N 1
ATOM 1937 C CA . ARG A 1 254 ? 4.991 8.327 -29.558 1.00 48.06 254 ARG A CA 1
ATOM 1938 C C . ARG A 1 254 ? 4.257 9.551 -28.980 1.00 48.06 254 ARG A C 1
ATOM 1940 O O . ARG A 1 254 ? 4.455 9.840 -27.810 1.00 48.06 254 ARG A O 1
ATOM 1947 N N . ALA A 1 255 ? 3.427 10.227 -29.777 1.00 38.22 255 ALA A N 1
ATOM 1948 C CA . ALA A 1 255 ? 2.672 11.422 -29.388 1.00 38.22 255 ALA A CA 1
ATOM 1949 C C . ALA A 1 255 ? 1.373 11.149 -28.597 1.00 38.22 255 ALA A C 1
ATOM 1951 O O . ALA A 1 255 ? 0.882 12.050 -27.933 1.00 38.22 255 ALA A O 1
ATOM 1952 N N . ASP A 1 256 ? 0.839 9.924 -28.643 1.00 40.75 256 ASP A N 1
ATOM 1953 C CA . ASP A 1 256 ? -0.432 9.536 -28.004 1.00 40.75 256 ASP A CA 1
ATOM 1954 C C . ASP A 1 256 ? -0.203 8.652 -26.760 1.00 40.75 256 ASP A C 1
ATOM 1956 O O . ASP A 1 256 ? -1.109 7.962 -26.280 1.00 40.75 256 ASP A O 1
ATOM 1960 N N . ARG A 1 257 ? 1.044 8.599 -26.272 1.00 50.00 257 ARG A N 1
ATOM 1961 C CA . ARG A 1 257 ? 1.464 7.694 -25.200 1.00 50.00 257 ARG A CA 1
ATOM 1962 C C . ARG A 1 257 ? 0.887 8.161 -23.870 1.00 50.00 257 ARG A C 1
ATOM 1964 O O . ARG A 1 257 ? 1.273 9.197 -23.344 1.00 50.00 257 ARG A O 1
ATOM 1971 N N . ARG A 1 258 ? -0.021 7.360 -23.314 1.00 46.62 258 ARG A N 1
ATOM 1972 C CA . ARG A 1 258 ? -0.471 7.519 -21.929 1.00 46.62 258 ARG A CA 1
ATOM 1973 C C . ARG A 1 258 ? 0.684 7.172 -20.981 1.00 46.62 258 ARG A C 1
ATOM 1975 O O . ARG A 1 258 ? 1.454 6.264 -21.311 1.00 46.62 258 ARG A O 1
ATOM 1982 N N . PRO A 1 259 ? 0.802 7.829 -19.815 1.00 49.78 259 PRO A N 1
ATOM 1983 C CA . PRO A 1 259 ? 1.632 7.302 -18.741 1.00 49.78 259 PRO A CA 1
ATOM 1984 C C . PRO A 1 259 ? 1.127 5.890 -18.442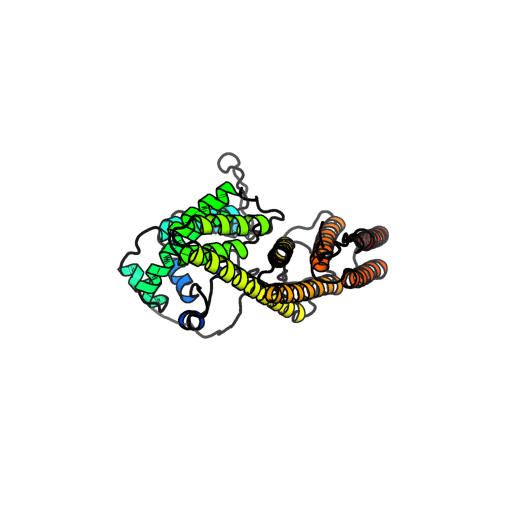 1.00 49.78 259 PRO A C 1
ATOM 1986 O O . PRO A 1 259 ? -0.039 5.705 -18.130 1.00 49.78 259 PRO A O 1
ATOM 1989 N N . LEU A 1 260 ? 1.955 4.873 -18.650 1.00 53.91 260 LEU A N 1
ATOM 1990 C CA . LEU A 1 260 ? 1.613 3.533 -18.189 1.00 53.91 260 LEU A CA 1
ATOM 1991 C C . LEU A 1 260 ? 1.770 3.480 -16.672 1.00 53.91 260 LEU A C 1
ATOM 1993 O O . LEU A 1 260 ? 2.607 4.187 -16.113 1.00 53.91 260 LEU A O 1
ATOM 1997 N N . ILE A 1 261 ? 1.026 2.582 -16.042 1.00 57.09 261 ILE A N 1
ATOM 1998 C CA . ILE A 1 261 ? 1.176 2.239 -14.632 1.00 57.09 261 ILE A CA 1
ATOM 1999 C C . ILE A 1 261 ? 2.236 1.141 -14.549 1.00 57.09 261 ILE A C 1
ATOM 2001 O O . ILE A 1 261 ? 2.103 0.096 -15.187 1.00 57.09 261 ILE A O 1
ATOM 2005 N N . TRP A 1 262 ? 3.329 1.424 -13.841 1.00 69.25 262 TRP A N 1
ATOM 2006 C CA . TRP A 1 262 ? 4.469 0.522 -13.694 1.00 69.25 262 TRP A CA 1
ATOM 2007 C C . TRP A 1 262 ? 4.603 0.134 -12.240 1.00 69.25 262 TRP A C 1
ATOM 2009 O O . TRP A 1 262 ? 4.476 0.984 -11.367 1.00 69.25 262 TRP A O 1
ATOM 2019 N N . MET A 1 263 ? 4.991 -1.113 -12.004 1.00 72.38 263 MET A N 1
ATOM 2020 C CA . MET A 1 263 ? 5.576 -1.448 -10.721 1.00 72.38 263 MET A CA 1
ATOM 2021 C C . MET A 1 263 ? 6.992 -0.874 -10.662 1.00 72.38 263 MET A C 1
ATOM 2023 O O . MET A 1 263 ? 7.867 -1.257 -11.451 1.00 72.38 263 MET A O 1
ATOM 2027 N N . ASP A 1 264 ? 7.216 0.051 -9.738 1.00 69.19 264 ASP A N 1
ATOM 2028 C CA . ASP A 1 264 ? 8.474 0.773 -9.603 1.00 69.19 264 ASP A CA 1
ATOM 2029 C C . ASP A 1 264 ? 9.492 0.029 -8.719 1.00 69.19 264 ASP A C 1
ATOM 2031 O O . ASP A 1 264 ? 9.210 -0.955 -8.032 1.00 69.19 264 ASP A O 1
ATOM 2035 N N . VAL A 1 265 ? 10.738 0.511 -8.736 1.00 68.44 265 VAL A N 1
ATOM 2036 C CA . VAL A 1 265 ? 11.878 -0.066 -7.995 1.00 68.44 265 VAL A CA 1
ATOM 2037 C C . VAL A 1 265 ? 11.569 -0.295 -6.502 1.00 68.44 265 VAL A C 1
ATOM 2039 O O . VAL A 1 265 ? 11.879 -1.386 -6.013 1.00 68.44 265 VAL A O 1
ATOM 2042 N N . PRO A 1 266 ? 10.943 0.647 -5.762 1.00 68.62 266 PRO A N 1
ATOM 2043 C CA . PRO A 1 266 ? 10.619 0.434 -4.350 1.00 68.62 266 PRO A CA 1
ATOM 2044 C C . PRO A 1 266 ? 9.601 -0.692 -4.123 1.00 68.62 266 PRO A C 1
ATOM 2046 O O . PRO A 1 266 ? 9.697 -1.422 -3.139 1.00 68.62 266 PRO A O 1
ATOM 2049 N N . GLU A 1 267 ? 8.654 -0.883 -5.041 1.00 74.44 267 GLU A N 1
ATOM 2050 C CA . GLU A 1 267 ? 7.638 -1.934 -4.933 1.00 74.44 267 GLU A CA 1
ATOM 2051 C C . GLU A 1 267 ? 8.239 -3.315 -5.152 1.00 74.44 267 GLU A C 1
ATOM 2053 O O . GLU A 1 267 ? 7.999 -4.235 -4.368 1.00 74.44 267 GLU A O 1
ATOM 2058 N N . PHE A 1 268 ? 9.093 -3.459 -6.166 1.00 76.25 268 PHE A N 1
ATOM 2059 C CA . PHE A 1 268 ? 9.846 -4.696 -6.355 1.00 76.25 268 PHE A CA 1
ATOM 2060 C C . PHE A 1 268 ? 10.776 -4.987 -5.172 1.00 76.25 268 PHE A C 1
ATOM 2062 O O . PHE A 1 268 ? 10.929 -6.146 -4.779 1.00 76.25 268 PHE A O 1
ATOM 2069 N N . ALA A 1 269 ? 11.384 -3.964 -4.567 1.00 75.56 269 ALA A N 1
ATOM 2070 C CA . ALA A 1 269 ? 12.189 -4.141 -3.362 1.00 75.56 269 ALA A CA 1
ATOM 2071 C C . ALA A 1 269 ? 11.346 -4.654 -2.179 1.00 75.56 269 ALA A C 1
ATOM 2073 O O . ALA A 1 269 ? 11.780 -5.580 -1.488 1.00 75.56 269 ALA A O 1
ATOM 2074 N N . ALA A 1 270 ? 10.130 -4.127 -1.994 1.00 77.75 270 ALA A N 1
ATOM 2075 C CA . ALA A 1 270 ? 9.190 -4.593 -0.976 1.00 77.75 270 ALA A CA 1
ATOM 2076 C C . ALA A 1 270 ? 8.768 -6.056 -1.208 1.00 77.75 270 ALA A C 1
ATOM 2078 O O . ALA A 1 270 ? 8.863 -6.877 -0.294 1.00 77.75 270 ALA A O 1
ATOM 2079 N N . VAL A 1 271 ? 8.417 -6.429 -2.446 1.00 83.56 271 VAL A N 1
ATOM 2080 C CA . VAL A 1 271 ? 8.115 -7.828 -2.813 1.00 83.56 271 VAL A CA 1
ATOM 2081 C C . VAL A 1 271 ? 9.297 -8.755 -2.517 1.00 83.56 271 VAL A C 1
ATOM 2083 O O . VAL A 1 271 ? 9.135 -9.818 -1.915 1.00 83.56 271 VAL A O 1
ATOM 2086 N N . SER A 1 272 ? 10.511 -8.344 -2.889 1.00 83.31 272 SER A N 1
ATOM 2087 C CA . SER A 1 272 ? 11.735 -9.100 -2.602 1.00 83.31 272 SER A CA 1
ATOM 2088 C C . SER A 1 272 ? 11.980 -9.263 -1.098 1.00 83.31 272 SER A C 1
ATOM 2090 O O . SER A 1 272 ? 12.388 -10.336 -0.646 1.00 83.31 272 SER A O 1
ATOM 2092 N N . ALA A 1 273 ? 11.713 -8.232 -0.293 1.00 80.88 273 ALA A N 1
ATOM 2093 C CA . ALA A 1 273 ? 11.822 -8.304 1.161 1.00 80.88 273 ALA A CA 1
ATOM 2094 C C . ALA A 1 273 ? 10.799 -9.278 1.775 1.00 80.88 273 ALA A C 1
ATOM 2096 O O . ALA A 1 273 ? 11.208 -10.134 2.562 1.00 80.88 273 ALA A O 1
ATOM 2097 N N . LEU A 1 274 ? 9.526 -9.249 1.349 1.00 84.94 274 LEU A N 1
ATOM 2098 C CA . LEU A 1 274 ? 8.497 -10.207 1.796 1.00 84.94 274 LEU A CA 1
ATOM 2099 C C . LEU A 1 274 ? 8.933 -11.658 1.549 1.00 84.94 274 LEU A C 1
ATOM 2101 O O . LEU A 1 274 ? 8.900 -12.494 2.456 1.00 84.94 274 LEU A O 1
ATOM 2105 N N . ILE A 1 275 ? 9.404 -11.955 0.334 1.00 85.94 275 ILE A N 1
ATOM 2106 C CA . ILE A 1 275 ? 9.836 -13.305 -0.058 1.00 85.94 275 ILE A CA 1
ATOM 2107 C C . ILE A 1 275 ? 11.054 -13.755 0.762 1.00 85.94 275 ILE A C 1
ATOM 2109 O O . ILE A 1 275 ? 11.097 -14.890 1.248 1.00 85.94 275 ILE A O 1
ATOM 2113 N N . ARG A 1 276 ? 12.050 -12.875 0.948 1.00 83.75 276 ARG A N 1
ATOM 2114 C CA . ARG A 1 276 ? 13.248 -13.176 1.752 1.00 83.75 276 ARG A CA 1
ATOM 2115 C C . ARG A 1 276 ? 12.907 -13.392 3.224 1.00 83.75 276 ARG A C 1
ATOM 2117 O O . ARG A 1 276 ? 13.464 -14.297 3.844 1.00 83.75 276 ARG A O 1
ATOM 2124 N N . PHE A 1 277 ? 12.009 -12.589 3.789 1.00 84.00 277 PHE A N 1
ATOM 2125 C CA . PHE A 1 277 ? 11.535 -12.757 5.159 1.00 84.00 277 PHE A CA 1
ATOM 2126 C C . PHE A 1 277 ? 10.836 -14.107 5.348 1.00 84.00 277 PHE A C 1
ATOM 2128 O O . PHE A 1 277 ? 11.272 -14.897 6.184 1.00 84.00 277 PHE A O 1
ATOM 2135 N N . SER A 1 278 ? 9.846 -14.419 4.507 1.00 84.88 278 SER A N 1
ATOM 2136 C CA . SER A 1 278 ? 9.147 -15.713 4.512 1.00 84.88 278 SER A CA 1
ATOM 2137 C C . SER A 1 278 ? 10.120 -16.893 4.429 1.00 84.88 278 SER A C 1
ATOM 2139 O O . SER A 1 278 ? 10.038 -17.825 5.229 1.00 84.88 278 SER A O 1
ATOM 2141 N N . SER A 1 279 ? 11.106 -16.812 3.530 1.00 82.38 279 SER A N 1
ATOM 2142 C CA . SER A 1 279 ? 12.109 -17.867 3.347 1.00 82.38 279 SER A CA 1
ATOM 2143 C C . SER A 1 279 ? 12.994 -18.070 4.583 1.00 82.38 279 SER A C 1
ATOM 2145 O O . SER A 1 279 ? 13.305 -19.206 4.927 1.00 82.38 279 SER A O 1
ATOM 2147 N N . ARG A 1 280 ? 13.398 -16.988 5.267 1.00 83.62 280 ARG A N 1
ATOM 2148 C CA . ARG A 1 280 ? 14.214 -17.069 6.494 1.00 83.62 280 ARG A CA 1
ATOM 2149 C C . ARG A 1 280 ? 13.436 -17.646 7.673 1.00 83.62 280 ARG A C 1
ATOM 2151 O O . ARG A 1 280 ? 14.012 -18.375 8.473 1.00 83.62 280 ARG A O 1
ATOM 2158 N N . CYS A 1 281 ? 12.157 -17.300 7.791 1.00 80.50 281 CYS A N 1
ATOM 2159 C CA . CYS A 1 281 ? 11.322 -17.695 8.924 1.00 80.50 281 CYS A CA 1
ATOM 2160 C C . CYS A 1 281 ? 10.567 -19.014 8.699 1.00 80.50 281 CYS A C 1
ATOM 2162 O O . CYS A 1 281 ? 9.994 -19.542 9.646 1.00 80.50 281 CYS A O 1
ATOM 2164 N N . GLY A 1 282 ? 10.541 -19.543 7.472 1.00 79.25 282 GLY A N 1
ATOM 2165 C CA . GLY A 1 282 ? 9.783 -20.750 7.129 1.00 79.25 282 GLY A CA 1
ATOM 2166 C C . GLY A 1 282 ? 8.258 -20.563 7.142 1.00 79.25 282 GLY A C 1
ATOM 2167 O O . GLY A 1 282 ? 7.528 -21.550 7.154 1.00 79.25 282 GLY A O 1
ATOM 2168 N N . LEU A 1 283 ? 7.766 -19.320 7.129 1.00 80.06 283 LEU A N 1
ATOM 2169 C CA . LEU A 1 283 ? 6.337 -18.975 7.158 1.00 80.06 283 LEU A CA 1
ATOM 2170 C C . LEU A 1 283 ? 5.831 -18.681 5.743 1.00 80.06 283 LEU A C 1
ATOM 2172 O O . LEU A 1 283 ? 6.539 -18.043 4.972 1.00 80.06 283 LEU A O 1
ATOM 2176 N N . HIS A 1 284 ? 4.612 -19.103 5.392 1.00 84.88 284 HIS A N 1
ATOM 2177 C CA . HIS A 1 284 ? 3.955 -18.794 4.103 1.00 84.88 284 HIS A CA 1
ATOM 2178 C C . HIS A 1 284 ? 4.797 -19.078 2.837 1.00 84.88 284 HIS A C 1
ATOM 2180 O O . HIS A 1 284 ? 4.661 -18.391 1.828 1.00 84.88 284 HIS A O 1
ATOM 2186 N N . VAL A 1 285 ? 5.652 -20.110 2.859 1.00 84.50 285 VAL A N 1
ATOM 2187 C CA . VAL A 1 285 ? 6.579 -20.436 1.751 1.00 84.50 285 VAL A CA 1
ATOM 2188 C C . VAL A 1 285 ? 5.849 -20.652 0.414 1.00 84.50 285 VAL A C 1
ATOM 2190 O O . VAL A 1 285 ? 6.343 -20.247 -0.640 1.00 84.50 285 VAL A O 1
ATOM 2193 N N . GLY A 1 286 ? 4.652 -21.250 0.451 1.00 88.06 286 GLY A N 1
ATOM 2194 C CA . GLY A 1 286 ? 3.803 -21.433 -0.731 1.00 88.06 286 GLY A CA 1
ATOM 2195 C C . GLY A 1 286 ? 3.372 -20.103 -1.355 1.00 88.06 286 GLY A C 1
ATOM 2196 O O . GLY A 1 286 ? 3.658 -19.858 -2.525 1.00 88.06 286 GLY A O 1
ATOM 2197 N N . SER A 1 287 ? 2.771 -19.214 -0.559 1.00 87.38 287 SER A N 1
ATOM 2198 C CA . SER A 1 287 ? 2.342 -17.877 -0.998 1.00 87.38 287 SER A CA 1
ATOM 2199 C C . SER A 1 287 ? 3.519 -17.017 -1.466 1.00 87.38 287 SER A C 1
ATOM 2201 O O . SER A 1 287 ? 3.441 -16.355 -2.497 1.00 87.38 287 SER A O 1
ATOM 2203 N N . ALA A 1 288 ? 4.667 -17.089 -0.785 1.00 87.81 288 ALA A N 1
ATOM 2204 C CA . ALA A 1 288 ? 5.880 -16.399 -1.222 1.00 87.81 288 ALA A CA 1
ATOM 2205 C C . ALA A 1 288 ? 6.379 -16.895 -2.591 1.00 87.81 288 ALA A C 1
ATOM 2207 O O . ALA A 1 288 ? 6.885 -16.111 -3.394 1.00 87.81 288 ALA A O 1
ATOM 2208 N N . THR A 1 289 ? 6.213 -18.187 -2.885 1.00 87.31 289 THR A N 1
ATOM 2209 C CA . THR A 1 289 ? 6.558 -18.761 -4.193 1.00 87.31 289 THR A CA 1
ATOM 2210 C C . THR A 1 289 ? 5.616 -18.256 -5.289 1.00 87.31 289 THR A C 1
ATOM 2212 O O . THR A 1 289 ? 6.082 -17.901 -6.371 1.00 87.31 289 THR A O 1
ATOM 2215 N N . GLN A 1 290 ? 4.313 -18.161 -5.010 1.00 90.06 290 GLN A N 1
ATOM 2216 C CA . GLN A 1 290 ? 3.321 -17.608 -5.942 1.00 90.06 290 GLN A CA 1
ATOM 2217 C C . GLN A 1 290 ? 3.610 -16.138 -6.262 1.00 90.06 290 GLN A C 1
ATOM 2219 O O . GLN A 1 290 ? 3.789 -15.791 -7.433 1.00 90.06 290 GLN A O 1
ATOM 2224 N N . LEU A 1 291 ? 3.807 -15.308 -5.231 1.00 89.88 291 LEU A N 1
ATOM 2225 C CA . LEU A 1 291 ? 4.184 -13.904 -5.400 1.00 89.88 291 LEU A CA 1
ATOM 2226 C C . LEU A 1 291 ? 5.482 -13.756 -6.208 1.00 89.88 291 LEU A C 1
ATOM 2228 O O . LEU A 1 291 ? 5.563 -12.920 -7.108 1.00 89.88 291 LEU A O 1
ATOM 2232 N N . LYS A 1 292 ? 6.492 -14.596 -5.942 1.00 88.31 292 LYS A N 1
ATOM 2233 C CA . LYS A 1 292 ? 7.745 -14.604 -6.710 1.00 88.31 292 LYS A CA 1
ATOM 2234 C C . LYS A 1 292 ? 7.498 -14.839 -8.202 1.00 88.31 292 LYS A C 1
ATOM 2236 O O . LYS A 1 292 ? 8.094 -14.153 -9.030 1.00 88.31 292 LYS A O 1
ATOM 2241 N N . HIS A 1 293 ? 6.641 -15.797 -8.553 1.00 88.31 293 HIS A N 1
ATOM 2242 C CA . HIS A 1 293 ? 6.310 -16.077 -9.948 1.00 88.31 293 HIS A CA 1
ATOM 2243 C C . HIS A 1 293 ? 5.536 -14.928 -10.604 1.00 88.31 293 HIS A C 1
ATOM 2245 O O . HIS A 1 293 ? 5.885 -14.537 -11.719 1.00 88.31 293 HIS A O 1
ATOM 2251 N N . ALA A 1 294 ? 4.544 -14.353 -9.922 1.00 88.00 294 ALA A N 1
ATOM 2252 C CA . ALA A 1 294 ? 3.792 -13.203 -10.426 1.00 88.00 294 ALA A CA 1
ATOM 2253 C C . ALA A 1 294 ? 4.712 -11.993 -10.683 1.00 88.00 294 ALA A C 1
ATOM 2255 O O . ALA A 1 294 ? 4.709 -11.424 -11.778 1.00 88.00 294 ALA A O 1
ATOM 2256 N N . ALA A 1 295 ? 5.579 -11.663 -9.720 1.00 87.44 295 ALA A N 1
ATOM 2257 C CA . ALA A 1 295 ? 6.541 -10.567 -9.835 1.00 87.44 295 ALA A CA 1
ATOM 2258 C C . ALA A 1 295 ? 7.566 -10.795 -10.958 1.00 87.44 295 ALA A C 1
ATOM 2260 O O . ALA A 1 295 ? 7.870 -9.871 -11.711 1.00 87.44 295 ALA A O 1
ATOM 2261 N N . ALA A 1 296 ? 8.064 -12.026 -11.126 1.00 85.94 296 ALA A N 1
ATOM 2262 C CA . ALA A 1 296 ? 8.947 -12.387 -12.237 1.00 85.94 296 ALA A CA 1
ATOM 2263 C C . ALA A 1 296 ? 8.292 -12.142 -13.605 1.00 85.94 296 ALA A C 1
ATOM 2265 O O . ALA A 1 296 ? 8.908 -11.550 -14.494 1.00 85.94 296 ALA A O 1
ATOM 2266 N N . ARG A 1 297 ? 7.035 -12.575 -13.772 1.00 86.75 297 ARG A N 1
ATOM 2267 C CA . ARG A 1 297 ? 6.283 -12.399 -15.023 1.00 86.75 297 ARG A CA 1
ATOM 2268 C C . ARG A 1 297 ? 6.014 -10.928 -15.316 1.00 86.75 297 ARG A C 1
ATOM 2270 O O . ARG A 1 297 ? 6.202 -10.498 -16.453 1.00 86.75 297 ARG A O 1
ATOM 2277 N N . LEU A 1 298 ? 5.610 -10.155 -14.309 1.00 85.62 298 LEU A N 1
ATOM 2278 C CA . LEU A 1 298 ? 5.418 -8.713 -14.450 1.00 85.62 298 LEU A CA 1
ATOM 2279 C C . LEU A 1 298 ? 6.725 -8.012 -14.838 1.00 85.62 298 LEU A C 1
ATOM 2281 O O . LEU A 1 298 ? 6.739 -7.249 -15.799 1.00 85.62 298 LEU A O 1
ATOM 2285 N N . ALA A 1 299 ? 7.832 -8.304 -14.148 1.00 83.12 299 ALA A N 1
ATOM 2286 C CA . ALA A 1 299 ? 9.135 -7.715 -14.451 1.00 83.12 299 ALA A CA 1
ATOM 2287 C C . ALA A 1 299 ? 9.572 -8.001 -15.896 1.00 83.12 299 ALA A C 1
ATOM 2289 O O . ALA A 1 299 ? 10.007 -7.086 -16.594 1.00 83.12 299 ALA A O 1
ATOM 2290 N N . TYR A 1 300 ? 9.407 -9.242 -16.366 1.00 82.31 300 TYR A N 1
ATOM 2291 C CA . TYR A 1 300 ? 9.681 -9.609 -17.757 1.00 82.31 300 TYR A CA 1
ATOM 2292 C C . TYR A 1 300 ? 8.787 -8.845 -18.744 1.00 82.31 300 TYR A C 1
ATOM 2294 O O . TYR A 1 300 ? 9.280 -8.314 -19.733 1.00 82.31 300 TYR A O 1
ATOM 2302 N N . THR A 1 301 ? 7.487 -8.741 -18.455 1.00 80.81 301 THR A N 1
ATOM 2303 C CA . THR A 1 301 ? 6.505 -8.059 -19.318 1.00 80.81 301 THR A CA 1
ATOM 2304 C C . THR A 1 301 ? 6.803 -6.563 -19.430 1.00 80.81 301 THR A C 1
ATOM 2306 O O . THR A 1 301 ? 6.855 -6.029 -20.532 1.00 80.81 301 THR A O 1
ATOM 2309 N N . GLN A 1 302 ? 7.086 -5.898 -18.305 1.00 79.12 302 GLN A N 1
ATOM 2310 C CA . GLN A 1 302 ? 7.527 -4.500 -18.279 1.00 79.12 302 GLN A CA 1
ATOM 2311 C C . GLN A 1 302 ? 8.827 -4.301 -19.059 1.00 79.12 302 GLN A C 1
ATOM 2313 O O . GLN A 1 302 ? 8.967 -3.328 -19.796 1.00 79.12 302 GLN A O 1
ATOM 2318 N N . PHE A 1 303 ? 9.776 -5.231 -18.924 1.00 75.94 303 PHE A N 1
ATOM 2319 C CA . PHE A 1 303 ? 11.034 -5.170 -19.656 1.00 75.94 303 PHE A CA 1
ATOM 2320 C C . PHE A 1 303 ? 10.818 -5.306 -21.167 1.00 75.94 303 PHE A C 1
ATOM 2322 O O . PHE A 1 303 ? 11.316 -4.481 -21.929 1.00 75.94 303 PHE A O 1
ATOM 2329 N N . ALA A 1 304 ? 10.066 -6.318 -21.605 1.00 75.88 304 ALA A N 1
ATOM 2330 C CA . ALA A 1 304 ? 9.746 -6.528 -23.014 1.00 75.88 304 ALA A CA 1
ATOM 2331 C C . ALA A 1 304 ? 9.016 -5.313 -23.601 1.00 75.88 304 ALA A C 1
ATOM 2333 O O . ALA A 1 304 ? 9.399 -4.821 -24.656 1.00 75.88 304 ALA A O 1
ATOM 2334 N N . PHE A 1 305 ? 8.058 -4.752 -22.860 1.00 74.44 305 PHE A N 1
ATOM 2335 C CA . PHE A 1 305 ? 7.338 -3.552 -23.269 1.00 74.44 305 PHE A CA 1
ATOM 2336 C C . PHE A 1 305 ? 8.249 -2.316 -23.393 1.00 74.44 305 PHE A C 1
ATOM 2338 O O . PHE A 1 305 ? 8.127 -1.580 -24.368 1.00 74.44 305 PHE A O 1
ATOM 2345 N N . LEU A 1 306 ? 9.213 -2.097 -22.477 1.00 71.56 306 LEU A N 1
ATOM 2346 C CA . LEU A 1 306 ? 10.215 -1.019 -22.633 1.00 71.56 306 LEU A CA 1
ATOM 2347 C C . LEU A 1 306 ? 11.001 -1.146 -23.938 1.00 71.56 306 LEU A C 1
ATOM 2349 O O . LEU A 1 306 ? 11.293 -0.130 -24.573 1.00 71.56 306 LEU A O 1
ATOM 2353 N N . VAL A 1 307 ? 11.387 -2.379 -24.273 1.00 69.19 307 VAL A N 1
ATOM 2354 C CA . VAL A 1 307 ? 12.203 -2.698 -25.447 1.00 69.19 307 VAL A CA 1
ATOM 2355 C C . VAL A 1 307 ? 11.398 -2.512 -26.726 1.00 69.19 307 VAL A C 1
ATOM 2357 O O . VAL A 1 307 ? 11.854 -1.810 -27.625 1.00 69.19 307 VAL A O 1
ATOM 2360 N N . ASP A 1 308 ? 10.206 -3.103 -26.794 1.00 68.44 308 ASP A N 1
ATOM 2361 C CA . ASP A 1 308 ? 9.374 -3.112 -27.998 1.00 68.44 308 ASP A CA 1
ATOM 2362 C C . ASP A 1 308 ? 8.825 -1.711 -28.333 1.00 68.44 308 ASP A C 1
ATOM 2364 O O . ASP A 1 308 ? 8.710 -1.356 -29.505 1.00 68.44 308 ASP A O 1
ATOM 2368 N N . GLU A 1 309 ? 8.550 -0.876 -27.324 1.00 61.72 309 GLU A N 1
ATOM 2369 C CA . GLU A 1 309 ? 8.045 0.493 -27.510 1.00 61.72 309 GLU A CA 1
ATOM 2370 C C . GLU A 1 309 ? 9.140 1.579 -27.519 1.00 61.72 309 GLU A C 1
ATOM 2372 O O . GLU A 1 309 ? 8.823 2.770 -27.626 1.00 61.72 309 GLU A O 1
ATOM 2377 N N . ASP A 1 310 ? 10.425 1.222 -27.418 1.00 60.47 310 ASP A N 1
ATOM 2378 C CA . ASP A 1 310 ? 11.548 2.176 -27.357 1.00 60.47 310 ASP A CA 1
ATOM 2379 C C . ASP A 1 310 ? 11.303 3.296 -26.315 1.00 60.47 310 ASP A C 1
ATOM 2381 O O . ASP A 1 310 ? 11.385 4.498 -26.585 1.00 60.47 310 ASP A O 1
ATOM 2385 N N . LEU A 1 311 ? 10.893 2.893 -25.106 1.00 55.34 311 LEU A N 1
ATOM 2386 C CA . LEU A 1 311 ? 10.487 3.798 -24.018 1.00 55.34 311 LEU A CA 1
ATOM 2387 C C . LEU A 1 311 ? 11.655 4.287 -23.156 1.00 55.34 311 LEU A C 1
ATOM 2389 O O . LEU A 1 311 ? 11.440 4.974 -22.158 1.00 55.34 311 LEU A O 1
ATOM 2393 N N . LEU A 1 312 ? 12.896 3.971 -23.531 1.00 57.06 312 LEU A N 1
ATOM 2394 C CA . LEU A 1 312 ? 14.077 4.509 -22.850 1.00 57.06 312 LEU A CA 1
ATOM 2395 C C . LEU A 1 312 ? 14.208 6.028 -23.013 1.00 57.06 312 LEU A C 1
ATOM 2397 O O . LEU A 1 312 ? 14.864 6.673 -22.197 1.00 57.06 312 LEU A O 1
ATOM 2401 N N . ILE A 1 313 ? 13.558 6.598 -24.030 1.00 50.72 313 ILE A N 1
ATOM 2402 C CA . ILE A 1 313 ? 13.449 8.040 -24.242 1.00 50.72 313 ILE A CA 1
ATOM 2403 C C . ILE A 1 313 ? 12.003 8.464 -23.939 1.00 50.72 313 ILE A C 1
ATOM 2405 O O . ILE A 1 313 ? 11.174 8.598 -24.838 1.00 50.72 313 ILE A O 1
ATOM 2409 N N . SER A 1 314 ? 11.679 8.652 -22.657 1.00 50.34 314 SER A N 1
ATOM 2410 C CA . SER A 1 314 ? 10.415 9.264 -22.226 1.00 50.34 314 SER A CA 1
ATOM 2411 C C . SER A 1 314 ? 10.590 10.778 -22.080 1.00 50.34 314 SER A C 1
ATOM 2413 O O . SER A 1 314 ? 11.381 11.230 -21.250 1.00 50.34 314 SER A O 1
ATOM 2415 N N . TRP A 1 315 ? 9.855 11.569 -22.858 1.00 43.00 315 TRP A N 1
ATOM 2416 C CA . TRP A 1 315 ? 9.827 13.024 -22.697 1.00 43.00 315 TRP A CA 1
ATOM 2417 C C . TRP A 1 315 ? 8.874 13.382 -21.550 1.00 43.00 315 TRP A C 1
ATOM 2419 O O . TRP A 1 315 ? 7.745 12.897 -21.564 1.00 43.00 315 TRP A O 1
ATOM 2429 N N . PRO A 1 316 ? 9.292 14.171 -20.548 1.00 40.91 316 PRO A N 1
ATOM 2430 C CA . PRO A 1 316 ? 8.361 14.662 -19.543 1.00 40.91 316 PRO A CA 1
ATOM 2431 C C . PRO A 1 316 ? 7.388 15.670 -20.169 1.00 40.91 316 PRO A C 1
ATOM 2433 O O . PRO A 1 316 ? 7.793 16.511 -20.977 1.00 40.91 316 PRO A O 1
ATOM 2436 N N . ASP A 1 317 ? 6.121 15.622 -19.755 1.00 36.19 317 ASP A N 1
ATOM 2437 C CA . ASP A 1 317 ? 5.153 16.670 -20.072 1.00 36.19 317 ASP A CA 1
ATOM 2438 C C . ASP A 1 317 ? 5.619 17.977 -19.416 1.00 36.19 317 ASP A C 1
ATOM 2440 O O . ASP A 1 317 ? 5.621 18.122 -18.196 1.00 36.19 317 ASP A O 1
ATOM 2444 N N . GLY A 1 318 ? 6.078 18.928 -20.234 1.00 34.56 318 GLY A N 1
ATOM 2445 C CA . GLY A 1 318 ? 6.377 20.293 -19.789 1.00 34.56 318 GLY A CA 1
ATOM 2446 C C . GLY A 1 318 ? 7.844 20.729 -19.805 1.00 34.56 318 GLY A C 1
ATOM 2447 O O . GLY A 1 318 ? 8.102 21.900 -19.525 1.00 34.56 318 GLY A O 1
ATOM 2448 N N . ALA A 1 319 ? 8.801 19.875 -20.185 1.00 35.25 319 ALA A N 1
ATOM 2449 C CA . ALA A 1 319 ? 10.187 20.309 -20.392 1.00 35.25 319 ALA A CA 1
ATOM 2450 C C . ALA A 1 319 ? 10.895 19.521 -21.502 1.00 35.25 319 ALA A C 1
ATOM 2452 O O . ALA A 1 319 ? 10.895 18.292 -21.508 1.00 35.25 319 ALA A O 1
ATOM 2453 N N . TRP A 1 320 ? 11.563 20.238 -22.410 1.00 38.03 320 TRP A N 1
ATOM 2454 C CA . TRP A 1 320 ? 12.567 19.635 -23.282 1.00 38.03 320 TRP A CA 1
ATOM 2455 C C . TRP A 1 320 ? 13.854 19.476 -22.459 1.00 38.03 320 TRP A C 1
ATOM 2457 O O . TRP A 1 320 ? 14.384 20.479 -21.989 1.00 38.03 320 TRP A O 1
ATOM 2467 N N . PRO A 1 321 ? 14.346 18.253 -22.223 1.00 42.06 321 PRO A N 1
ATOM 2468 C CA . PRO A 1 321 ? 15.643 18.041 -21.602 1.00 42.06 321 PRO A CA 1
ATOM 2469 C C . PRO A 1 321 ? 16.739 18.665 -22.468 1.00 42.06 321 PRO A C 1
ATOM 2471 O O . PRO A 1 321 ? 16.696 18.555 -23.693 1.00 42.06 321 PRO A O 1
ATOM 2474 N N . ASP A 1 322 ? 17.749 19.256 -21.824 1.00 43.69 322 ASP A N 1
ATOM 2475 C CA . ASP A 1 322 ? 18.887 19.905 -22.495 1.00 43.69 322 ASP A CA 1
ATOM 2476 C C . ASP A 1 322 ? 19.646 18.956 -23.446 1.00 43.69 322 ASP A C 1
ATOM 2478 O O . ASP A 1 322 ? 20.350 19.403 -24.352 1.00 43.69 322 ASP A O 1
ATOM 2482 N N . SER A 1 323 ? 19.496 17.632 -23.272 1.00 54.56 323 SER A N 1
ATOM 2483 C CA . SER A 1 323 ? 19.944 16.627 -24.239 1.00 54.56 323 SER A CA 1
ATOM 2484 C C . SER A 1 323 ? 19.122 15.330 -24.193 1.00 54.56 323 SER A C 1
ATOM 2486 O O . SER A 1 323 ? 18.701 14.865 -23.130 1.00 54.56 323 SER A O 1
ATOM 2488 N N . LEU A 1 324 ? 18.979 14.682 -25.354 1.00 56.91 324 LEU A N 1
ATOM 2489 C CA . LEU A 1 324 ? 18.425 13.327 -25.507 1.00 56.91 324 LEU A CA 1
ATOM 2490 C C . LEU A 1 324 ? 19.190 12.272 -24.689 1.00 56.91 324 LEU A C 1
ATOM 2492 O O . LEU A 1 324 ? 18.598 11.309 -24.200 1.00 56.91 324 LEU A O 1
ATOM 2496 N N . MET A 1 325 ? 20.495 12.477 -24.491 1.00 59.84 325 MET A N 1
ATOM 2497 C CA . MET A 1 325 ? 21.361 11.558 -23.751 1.00 59.84 325 MET A CA 1
ATOM 2498 C C . MET A 1 325 ? 21.034 11.505 -22.258 1.00 59.84 325 MET A C 1
ATOM 2500 O O . MET A 1 325 ? 21.057 10.428 -21.669 1.00 59.84 325 MET A O 1
ATOM 2504 N N . THR A 1 326 ? 20.660 12.626 -21.637 1.00 58.56 326 THR A N 1
ATOM 2505 C CA . THR A 1 326 ? 20.266 12.644 -20.217 1.00 58.56 326 THR A CA 1
ATO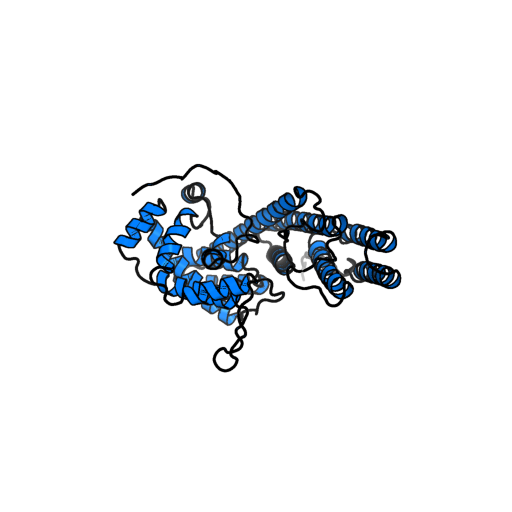M 2506 C C . THR A 1 326 ? 18.971 11.864 -19.972 1.00 58.56 326 THR A C 1
ATOM 2508 O O . THR A 1 326 ? 18.838 11.185 -18.953 1.00 58.56 326 THR A O 1
ATOM 2511 N N . VAL A 1 327 ? 18.019 11.924 -20.909 1.00 58.59 327 VAL A N 1
ATOM 2512 C CA . VAL A 1 327 ? 16.781 11.126 -20.855 1.00 58.59 327 VAL A CA 1
ATOM 2513 C C . VAL A 1 327 ? 17.097 9.650 -21.000 1.00 58.59 327 VAL A C 1
ATOM 2515 O O . VAL A 1 327 ? 16.654 8.841 -20.187 1.00 58.59 327 VAL A O 1
ATOM 2518 N N . PHE A 1 328 ? 17.919 9.324 -21.995 1.00 61.62 328 PHE A N 1
ATOM 2519 C CA . PHE A 1 328 ? 18.352 7.965 -22.260 1.00 61.62 328 PHE A CA 1
ATOM 2520 C C . PHE A 1 328 ? 19.069 7.353 -21.046 1.00 61.62 328 PHE A C 1
ATOM 2522 O O . PHE A 1 328 ? 18.726 6.256 -20.616 1.00 61.62 328 PHE A O 1
ATOM 2529 N N . GLU A 1 329 ? 20.000 8.071 -20.412 1.00 63.38 329 GLU A N 1
ATOM 2530 C CA . GLU A 1 329 ? 20.690 7.596 -19.206 1.00 63.38 329 GLU A CA 1
ATOM 2531 C C . GLU A 1 329 ? 19.731 7.338 -18.034 1.00 63.38 329 GLU A C 1
ATOM 2533 O O . GLU A 1 329 ? 19.920 6.378 -17.281 1.00 63.38 329 GLU A O 1
ATOM 2538 N N . ARG A 1 330 ? 18.683 8.159 -17.871 1.00 63.97 330 ARG A N 1
ATOM 2539 C CA . ARG A 1 330 ? 17.632 7.920 -16.867 1.00 63.97 330 ARG A CA 1
ATOM 2540 C C . ARG A 1 330 ? 16.821 6.667 -17.201 1.00 63.97 330 ARG A C 1
ATOM 2542 O O . ARG A 1 330 ? 16.629 5.829 -16.317 1.00 63.97 330 ARG A O 1
ATOM 2549 N N . GLY A 1 331 ? 16.417 6.502 -18.461 1.00 63.59 331 GLY A N 1
ATOM 2550 C CA . GLY A 1 331 ? 15.746 5.297 -18.952 1.00 63.59 331 GLY A CA 1
ATOM 2551 C C . GLY A 1 331 ? 16.587 4.039 -18.727 1.00 63.59 331 GLY A C 1
ATOM 2552 O O . GLY A 1 331 ? 16.095 3.048 -18.190 1.00 63.59 331 GLY A O 1
ATOM 2553 N N . VAL A 1 332 ? 17.887 4.096 -19.029 1.00 63.94 332 VAL A N 1
ATOM 2554 C CA . VAL A 1 332 ? 18.834 2.996 -18.799 1.00 63.94 332 VAL A CA 1
ATOM 2555 C C . VAL A 1 332 ? 18.981 2.675 -17.320 1.00 63.94 332 VAL A C 1
ATOM 2557 O O . VAL A 1 332 ? 18.995 1.502 -16.953 1.00 63.94 332 VAL A O 1
ATOM 2560 N N . ARG A 1 333 ? 19.081 3.681 -16.440 1.00 65.69 333 ARG A N 1
ATOM 2561 C CA . ARG A 1 333 ? 19.121 3.432 -14.989 1.00 65.69 333 ARG A CA 1
ATOM 2562 C C . ARG A 1 333 ? 17.857 2.711 -14.525 1.00 65.69 333 ARG A C 1
ATOM 2564 O O . ARG A 1 333 ? 17.975 1.758 -13.755 1.00 65.69 333 ARG A O 1
ATOM 2571 N N . ARG A 1 334 ? 16.679 3.110 -15.020 1.00 65.25 334 ARG A N 1
ATOM 2572 C CA . ARG A 1 334 ? 15.406 2.430 -14.731 1.00 65.25 334 ARG A CA 1
ATOM 2573 C C . ARG A 1 334 ? 15.427 0.986 -15.228 1.00 65.25 334 ARG A C 1
ATOM 2575 O O . ARG A 1 334 ? 15.152 0.079 -14.449 1.00 65.25 334 ARG A O 1
ATOM 2582 N N . LEU A 1 335 ? 15.841 0.764 -16.474 1.00 67.06 335 LEU A N 1
ATOM 2583 C CA . LEU A 1 335 ? 15.950 -0.563 -17.083 1.00 67.06 335 LEU A CA 1
ATOM 2584 C C . LEU A 1 335 ? 16.939 -1.467 -16.333 1.00 67.06 335 LEU A C 1
ATOM 2586 O O . LEU A 1 335 ? 16.634 -2.625 -16.062 1.00 67.06 335 LEU A O 1
ATOM 2590 N N . ARG A 1 336 ? 18.092 -0.934 -15.914 1.00 66.44 336 ARG A N 1
ATOM 2591 C CA . ARG A 1 336 ? 19.079 -1.654 -15.098 1.00 66.44 336 ARG A CA 1
ATOM 2592 C C . ARG A 1 336 ? 18.514 -2.034 -13.731 1.00 66.44 336 ARG A C 1
ATOM 2594 O O . ARG A 1 336 ? 18.742 -3.152 -13.270 1.00 66.44 336 ARG A O 1
ATOM 2601 N N . ASN A 1 337 ? 17.798 -1.119 -13.078 1.00 66.94 337 ASN A N 1
ATOM 2602 C CA . ASN A 1 337 ? 17.185 -1.381 -11.777 1.00 66.94 337 ASN A CA 1
ATOM 2603 C C . ASN A 1 337 ? 16.069 -2.434 -11.891 1.00 66.94 337 ASN A C 1
ATOM 2605 O O . ASN A 1 337 ? 16.030 -3.354 -11.078 1.00 66.94 337 ASN A O 1
ATOM 2609 N N . LEU A 1 338 ? 15.231 -2.355 -12.932 1.00 67.12 338 LEU A N 1
ATOM 2610 C CA . LEU A 1 338 ? 14.206 -3.354 -13.245 1.00 67.12 338 LEU A CA 1
ATOM 2611 C C . LEU A 1 338 ? 14.815 -4.723 -13.568 1.00 67.12 338 LEU A C 1
ATOM 2613 O O . LEU A 1 338 ? 14.339 -5.721 -13.044 1.00 67.12 338 LEU A O 1
ATOM 2617 N N . ALA A 1 339 ? 15.889 -4.793 -14.360 1.00 65.88 339 ALA A N 1
ATOM 2618 C CA . ALA A 1 339 ? 16.577 -6.055 -14.648 1.00 65.88 339 ALA A CA 1
ATOM 2619 C C . ALA A 1 339 ? 17.216 -6.664 -13.393 1.00 65.88 339 ALA A C 1
ATOM 2621 O O . ALA A 1 339 ? 17.093 -7.862 -13.155 1.00 65.88 339 ALA A O 1
ATOM 2622 N N . SER A 1 340 ? 17.873 -5.845 -12.567 1.00 68.19 340 SER A N 1
ATOM 2623 C CA . SER A 1 340 ? 18.531 -6.306 -11.337 1.00 68.19 340 SER A CA 1
ATOM 2624 C C . SER A 1 340 ? 17.521 -6.828 -10.310 1.00 68.19 340 SER A C 1
ATOM 2626 O O . SER A 1 340 ? 17.738 -7.879 -9.707 1.00 68.19 340 SER A O 1
ATOM 2628 N N . LEU A 1 341 ? 16.398 -6.124 -10.127 1.00 66.81 341 LEU A N 1
ATOM 2629 C CA . LEU A 1 341 ? 15.320 -6.550 -9.229 1.00 66.81 341 LEU A CA 1
ATOM 2630 C C . LEU A 1 341 ? 14.506 -7.705 -9.819 1.00 66.81 341 LEU A C 1
ATOM 2632 O O . LEU A 1 341 ? 14.244 -8.679 -9.124 1.00 66.81 341 LEU A O 1
ATOM 2636 N N . GLY A 1 342 ? 14.190 -7.666 -11.113 1.00 67.25 342 GLY A N 1
ATOM 2637 C CA . GLY A 1 342 ? 13.545 -8.759 -11.843 1.00 67.25 342 GLY A CA 1
ATOM 2638 C C . GLY A 1 342 ? 14.337 -10.066 -11.759 1.00 67.25 342 GLY A C 1
ATOM 2639 O O . GLY A 1 342 ? 13.773 -11.135 -11.519 1.00 67.25 342 GLY A O 1
ATOM 2640 N N . ALA A 1 343 ? 15.666 -9.984 -11.852 1.00 67.81 343 ALA A N 1
ATOM 2641 C CA . ALA A 1 343 ? 16.573 -11.115 -11.682 1.00 67.81 343 ALA A CA 1
ATOM 2642 C C . ALA A 1 343 ? 16.603 -11.697 -10.257 1.00 67.81 343 ALA A C 1
ATOM 2644 O O . ALA A 1 343 ? 17.081 -12.813 -10.065 1.00 67.81 343 ALA A O 1
ATOM 2645 N N . CYS A 1 344 ? 16.084 -10.993 -9.246 1.00 70.94 344 CYS A N 1
ATOM 2646 C CA . CYS A 1 344 ? 15.870 -11.594 -7.927 1.00 70.94 344 CYS A CA 1
ATOM 2647 C C . CYS A 1 344 ? 14.721 -12.620 -7.947 1.00 70.94 344 CYS A C 1
ATOM 2649 O O . CYS A 1 344 ? 14.683 -13.521 -7.104 1.00 70.94 344 CYS A O 1
ATOM 2651 N N . PHE A 1 345 ? 13.804 -12.514 -8.915 1.00 72.62 345 PHE A N 1
ATOM 2652 C CA . PHE A 1 345 ? 12.619 -13.364 -9.021 1.00 72.62 345 PHE A CA 1
ATOM 2653 C C . PHE A 1 345 ? 12.752 -14.469 -10.078 1.00 72.62 345 PHE A C 1
ATOM 2655 O O . PHE A 1 345 ? 12.217 -15.557 -9.868 1.00 72.62 345 PHE A O 1
ATOM 2662 N N . THR A 1 346 ? 13.499 -14.238 -11.164 1.00 71.31 346 THR A N 1
ATOM 2663 C CA . THR A 1 346 ? 13.723 -15.211 -12.259 1.00 71.31 346 THR A CA 1
ATOM 2664 C C . THR A 1 346 ? 15.209 -15.376 -12.619 1.00 71.31 346 THR A C 1
ATOM 2666 O O . THR A 1 346 ? 16.094 -14.963 -11.872 1.00 71.31 346 THR A O 1
ATOM 2669 N N . HIS A 1 347 ? 15.514 -16.039 -13.735 1.00 67.62 347 HIS A N 1
ATOM 2670 C CA . HIS A 1 347 ? 16.865 -16.228 -14.237 1.00 67.62 347 HIS A CA 1
ATOM 2671 C C . HIS A 1 347 ? 17.392 -14.965 -14.928 1.00 67.62 347 HIS A C 1
ATOM 2673 O O . HIS A 1 347 ? 16.738 -14.360 -15.772 1.00 67.62 347 HIS A O 1
ATOM 2679 N N . LEU A 1 348 ? 18.640 -14.606 -14.614 1.00 64.19 348 LEU A N 1
ATOM 2680 C CA . LEU A 1 348 ? 19.351 -13.476 -15.224 1.00 64.19 348 LEU A CA 1
ATOM 2681 C C . LEU A 1 348 ? 19.373 -13.538 -16.764 1.00 64.19 348 LEU A C 1
ATOM 2683 O O . LEU A 1 348 ? 19.353 -12.515 -17.446 1.00 64.19 348 LEU A O 1
ATOM 2687 N N . THR A 1 349 ? 19.430 -14.755 -17.306 1.00 67.50 349 THR A N 1
ATOM 2688 C CA . THR A 1 349 ? 19.502 -15.041 -18.742 1.00 67.50 349 THR A CA 1
ATOM 2689 C C . THR A 1 349 ? 18.298 -14.517 -19.516 1.00 67.50 349 THR A C 1
ATOM 2691 O O . THR A 1 349 ? 18.466 -14.102 -20.661 1.00 67.50 349 THR A O 1
ATOM 2694 N N . ASP A 1 350 ? 17.122 -14.472 -18.887 1.00 70.38 350 ASP A N 1
ATOM 2695 C CA . ASP A 1 350 ? 15.876 -14.038 -19.527 1.00 70.38 350 ASP A CA 1
ATOM 2696 C C . ASP A 1 350 ? 15.932 -12.542 -19.875 1.00 70.38 350 ASP A C 1
ATOM 2698 O O . ASP A 1 350 ? 15.488 -12.125 -20.944 1.00 70.38 350 ASP A O 1
ATOM 2702 N N . PHE A 1 351 ? 16.560 -11.740 -19.007 1.00 69.31 351 PHE A N 1
ATOM 2703 C CA . PHE A 1 351 ? 16.782 -10.311 -19.239 1.00 69.31 351 PHE A CA 1
ATOM 2704 C C . PHE A 1 351 ? 17.966 -10.052 -20.169 1.00 69.31 351 PHE A C 1
ATOM 2706 O O . PHE A 1 351 ? 17.921 -9.110 -20.957 1.00 69.31 351 PHE A O 1
ATOM 2713 N N . ARG A 1 352 ? 19.012 -10.891 -20.127 1.00 71.69 352 ARG A N 1
ATOM 2714 C CA . ARG A 1 352 ? 20.202 -10.730 -20.980 1.00 71.69 352 ARG A CA 1
ATOM 2715 C C . ARG A 1 352 ? 19.841 -10.723 -22.467 1.00 71.69 352 ARG A C 1
ATOM 2717 O O . ARG A 1 352 ? 20.266 -9.825 -23.183 1.00 71.69 352 ARG A O 1
ATOM 2724 N N . LEU A 1 353 ? 18.999 -11.663 -22.902 1.00 75.00 353 LEU A N 1
ATOM 2725 C CA . LEU A 1 353 ? 18.537 -11.749 -24.293 1.00 75.00 353 LEU A CA 1
ATOM 2726 C C . LEU A 1 353 ? 17.754 -10.503 -24.730 1.00 75.00 353 LEU A C 1
ATOM 2728 O O . LEU A 1 353 ? 17.899 -10.041 -25.860 1.00 75.00 353 LEU A O 1
ATOM 2732 N N . LEU A 1 354 ? 16.931 -9.938 -23.844 1.00 70.75 354 LEU A N 1
ATOM 2733 C CA . LEU A 1 354 ? 16.176 -8.720 -24.142 1.00 70.75 354 LEU A CA 1
ATOM 2734 C C . LEU A 1 354 ? 17.088 -7.482 -24.193 1.00 70.75 354 LEU A C 1
ATOM 2736 O O . LEU A 1 354 ? 16.890 -6.622 -25.048 1.00 70.75 354 LEU A O 1
ATOM 2740 N N . ILE A 1 355 ? 18.118 -7.414 -23.341 1.00 72.31 355 ILE A N 1
ATOM 2741 C CA . ILE A 1 355 ? 19.136 -6.350 -23.379 1.00 72.31 355 ILE A CA 1
ATOM 2742 C C . ILE A 1 355 ? 19.964 -6.427 -24.670 1.00 72.31 355 ILE A C 1
ATOM 2744 O O . ILE A 1 355 ? 20.179 -5.405 -25.315 1.00 72.31 355 ILE A O 1
ATOM 2748 N N . GLU A 1 356 ? 20.392 -7.624 -25.080 1.00 76.69 356 GLU A N 1
ATOM 2749 C CA . GLU A 1 356 ? 21.133 -7.849 -26.331 1.00 76.69 356 GLU A CA 1
ATOM 2750 C C . GLU A 1 356 ? 20.297 -7.451 -27.565 1.00 76.69 356 GLU A C 1
ATOM 2752 O O . GLU A 1 356 ? 20.801 -6.782 -28.474 1.00 76.69 356 GLU A O 1
ATOM 2757 N N . ARG A 1 357 ? 18.995 -7.781 -27.576 1.00 74.00 357 ARG A N 1
ATOM 2758 C CA . ARG A 1 357 ? 18.054 -7.340 -28.625 1.00 74.00 357 ARG A CA 1
ATOM 2759 C C . ARG A 1 357 ? 17.912 -5.819 -28.669 1.00 74.00 357 ARG A C 1
ATOM 2761 O O . ARG A 1 357 ? 17.923 -5.242 -29.753 1.00 74.00 357 ARG A O 1
ATOM 2768 N N . LEU A 1 358 ? 17.821 -5.166 -27.511 1.00 72.19 358 LEU A N 1
ATOM 2769 C CA . LEU A 1 358 ? 17.727 -3.709 -27.422 1.00 72.19 358 LEU A CA 1
ATOM 2770 C C . LEU A 1 358 ? 19.019 -3.016 -27.875 1.00 72.19 358 LEU A C 1
ATOM 2772 O O . LEU A 1 358 ? 18.963 -2.047 -28.625 1.00 72.19 358 LEU A O 1
ATOM 2776 N N . ALA A 1 359 ? 20.183 -3.530 -27.473 1.00 74.81 359 ALA A N 1
ATOM 2777 C CA . ALA A 1 359 ? 21.474 -3.018 -27.928 1.00 74.81 359 ALA A CA 1
ATOM 2778 C C . ALA A 1 359 ? 21.600 -3.110 -29.459 1.00 74.81 359 ALA A C 1
ATOM 2780 O O . ALA A 1 359 ? 22.007 -2.143 -30.101 1.00 74.81 359 ALA A O 1
ATOM 2781 N N . SER A 1 360 ? 21.163 -4.230 -30.044 1.00 77.50 360 SER A N 1
ATOM 2782 C CA . SER A 1 360 ? 21.123 -4.417 -31.502 1.00 77.50 360 SER A CA 1
ATOM 2783 C C . SER A 1 360 ? 20.174 -3.414 -32.174 1.00 77.50 360 SER A C 1
ATOM 2785 O O . SER A 1 360 ? 20.547 -2.782 -33.158 1.00 77.50 360 SER A O 1
ATOM 2787 N N . HIS A 1 361 ? 18.993 -3.166 -31.591 1.00 73.00 361 HIS A N 1
ATOM 2788 C CA . HIS A 1 361 ? 18.040 -2.169 -32.094 1.00 73.00 361 HIS A CA 1
ATOM 2789 C C . HIS A 1 361 ? 18.648 -0.761 -32.205 1.00 73.00 361 HIS A C 1
ATOM 2791 O O . HIS A 1 361 ? 18.482 -0.104 -33.232 1.00 73.00 361 HIS A O 1
ATOM 2797 N N . TYR A 1 362 ? 19.386 -0.299 -31.189 1.00 69.19 362 TYR A N 1
ATOM 2798 C CA . TYR A 1 362 ? 20.026 1.024 -31.225 1.00 69.19 362 TYR A CA 1
ATOM 2799 C C . TYR A 1 362 ? 21.195 1.127 -32.205 1.00 69.19 362 TYR A C 1
ATOM 2801 O O . TYR A 1 362 ? 21.456 2.214 -32.722 1.00 69.19 362 TYR A O 1
ATOM 2809 N N . LEU A 1 363 ? 21.892 0.021 -32.470 1.00 72.50 363 LEU A N 1
ATOM 2810 C CA . LEU A 1 363 ? 22.962 -0.022 -33.467 1.00 72.50 363 LEU A CA 1
ATOM 2811 C C . LEU A 1 363 ? 22.407 -0.003 -34.896 1.00 72.50 363 LEU A C 1
ATOM 2813 O O . LEU A 1 363 ? 22.972 0.660 -35.766 1.00 72.50 363 LEU A O 1
ATOM 2817 N N . GLU A 1 364 ? 21.300 -0.706 -35.133 1.00 70.75 364 GLU A N 1
ATOM 2818 C CA . GLU A 1 364 ? 20.776 -0.973 -36.476 1.00 70.75 364 GLU A CA 1
ATOM 2819 C C . GLU A 1 364 ? 19.722 0.045 -36.939 1.00 70.75 364 GLU A C 1
ATOM 2821 O O . GLU A 1 364 ? 19.604 0.317 -38.137 1.00 70.75 364 GLU A O 1
ATOM 2826 N N . ASN A 1 365 ? 18.952 0.641 -36.022 1.00 60.97 365 ASN A N 1
ATOM 2827 C CA . ASN A 1 365 ? 17.813 1.468 -36.402 1.00 60.97 365 ASN A CA 1
ATOM 2828 C C . ASN A 1 365 ? 18.185 2.943 -36.643 1.00 60.97 365 ASN A C 1
ATOM 2830 O O . ASN A 1 365 ? 18.391 3.740 -35.724 1.00 60.97 365 ASN A O 1
ATOM 2834 N N . MET A 1 366 ? 18.191 3.335 -37.920 1.00 53.16 366 MET A N 1
ATOM 2835 C CA . MET A 1 366 ? 18.520 4.692 -38.366 1.00 53.16 366 MET A CA 1
ATOM 2836 C C . MET A 1 366 ? 17.487 5.761 -37.977 1.00 53.16 366 MET A C 1
ATOM 2838 O O . MET A 1 366 ? 17.831 6.942 -38.013 1.00 53.16 366 MET A O 1
ATOM 2842 N N . SER A 1 367 ? 16.263 5.380 -37.583 1.00 48.28 367 SER A N 1
ATOM 2843 C CA . SER A 1 367 ? 15.179 6.317 -37.239 1.00 48.28 367 SER A CA 1
ATOM 2844 C C . SER A 1 367 ? 15.209 6.818 -35.793 1.00 48.28 367 SER A C 1
ATOM 2846 O O . SER A 1 367 ? 14.389 7.649 -35.399 1.00 48.28 367 SER A O 1
ATOM 2848 N N . ILE A 1 368 ? 16.120 6.295 -34.977 1.00 54.44 368 ILE A N 1
ATOM 2849 C CA . ILE A 1 368 ? 16.349 6.772 -33.619 1.00 54.44 368 ILE A CA 1
ATOM 2850 C C . ILE A 1 368 ? 17.217 8.022 -33.769 1.00 54.44 368 ILE A C 1
ATOM 2852 O O . ILE A 1 368 ? 18.331 7.928 -34.283 1.00 54.44 368 ILE A O 1
ATOM 2856 N N . GLY A 1 369 ? 16.701 9.194 -33.386 1.00 54.16 369 GLY A N 1
ATOM 2857 C CA . GLY A 1 369 ? 17.328 10.518 -33.564 1.00 54.16 369 GLY A CA 1
ATOM 2858 C C . GLY A 1 369 ? 18.654 10.746 -32.818 1.00 54.16 369 GLY A C 1
ATOM 2859 O O . GLY A 1 369 ? 18.987 11.884 -32.515 1.00 54.16 369 GLY A O 1
ATOM 2860 N N . LEU A 1 370 ? 19.376 9.671 -32.505 1.00 59.22 370 LEU A N 1
ATOM 2861 C CA . LEU A 1 370 ? 20.734 9.626 -31.984 1.00 59.22 370 LEU A CA 1
ATOM 2862 C C . LEU A 1 370 ? 21.730 9.570 -33.144 1.00 59.22 370 LEU A C 1
ATOM 2864 O O . LEU A 1 370 ? 21.500 8.869 -34.137 1.00 59.22 370 LEU A O 1
ATOM 2868 N N . ASN A 1 371 ? 22.859 10.255 -33.003 1.00 60.66 371 ASN A N 1
ATOM 2869 C CA . ASN A 1 371 ? 23.972 10.150 -33.942 1.00 60.66 371 ASN A CA 1
ATOM 2870 C C . ASN A 1 371 ? 24.765 8.838 -33.744 1.00 60.66 371 ASN A C 1
ATOM 2872 O O . ASN A 1 371 ? 24.574 8.109 -32.773 1.00 60.66 371 ASN A O 1
ATOM 2876 N N . THR A 1 372 ? 25.677 8.515 -34.666 1.00 69.25 372 THR A N 1
ATOM 2877 C CA . THR A 1 372 ? 26.435 7.249 -34.652 1.00 69.25 372 THR A CA 1
ATOM 2878 C C . THR A 1 372 ? 27.239 7.028 -33.365 1.00 69.25 372 THR A C 1
ATOM 2880 O O . THR A 1 372 ? 27.286 5.909 -32.862 1.00 69.25 372 THR A O 1
ATOM 2883 N N . VAL A 1 373 ? 27.846 8.081 -32.806 1.00 71.94 373 VAL A N 1
ATOM 2884 C CA . VAL A 1 373 ? 28.639 7.990 -31.566 1.00 71.94 373 VAL A CA 1
ATOM 2885 C C . VAL A 1 373 ? 27.731 7.711 -30.371 1.00 71.94 373 VAL A C 1
ATOM 2887 O O . VAL A 1 373 ? 28.050 6.876 -29.527 1.00 71.94 373 VAL A O 1
ATOM 2890 N N . GLU A 1 374 ? 26.574 8.368 -30.319 1.00 60.59 374 GLU A N 1
ATOM 2891 C CA . GLU A 1 374 ? 25.564 8.149 -29.284 1.00 60.59 374 GLU A CA 1
ATOM 2892 C C . GLU A 1 374 ? 25.006 6.727 -29.340 1.00 60.59 374 GLU A C 1
ATOM 2894 O O . GLU A 1 374 ? 24.908 6.086 -28.302 1.00 60.59 374 GLU A O 1
ATOM 2899 N N . ARG A 1 375 ? 24.726 6.191 -30.534 1.00 65.75 375 ARG A N 1
ATOM 2900 C CA . ARG A 1 375 ? 24.239 4.810 -30.715 1.00 65.75 375 ARG A CA 1
ATOM 2901 C C . ARG A 1 375 ? 25.230 3.758 -30.231 1.00 65.75 375 ARG A C 1
ATOM 2903 O O . ARG A 1 375 ? 24.835 2.833 -29.527 1.00 65.75 375 ARG A O 1
ATOM 2910 N N . VAL A 1 376 ? 26.510 3.912 -30.573 1.00 73.06 376 VAL A N 1
ATOM 2911 C CA . VAL A 1 376 ? 27.571 3.010 -30.095 1.00 73.06 376 VAL A CA 1
ATOM 2912 C C . VAL A 1 376 ? 27.675 3.084 -28.574 1.00 73.06 376 VAL A C 1
ATOM 2914 O O . VAL A 1 376 ? 27.631 2.054 -27.909 1.00 73.06 376 VAL A O 1
ATOM 2917 N N . ARG A 1 377 ? 27.697 4.294 -28.006 1.00 67.56 377 ARG A N 1
ATOM 2918 C CA . ARG A 1 377 ? 27.777 4.497 -26.554 1.00 67.56 377 ARG A CA 1
ATOM 2919 C C . ARG A 1 377 ? 26.558 3.940 -25.812 1.00 67.56 377 ARG A C 1
ATOM 2921 O O . ARG A 1 377 ? 26.697 3.362 -24.741 1.00 67.56 377 ARG A O 1
ATOM 2928 N N . VAL A 1 378 ? 25.364 4.084 -26.381 1.00 64.88 378 VAL A N 1
ATOM 2929 C CA . VAL A 1 378 ? 24.107 3.496 -25.892 1.00 64.88 378 VAL A CA 1
ATOM 2930 C C . VAL A 1 378 ? 24.197 1.971 -25.851 1.00 64.88 378 VAL A C 1
ATOM 2932 O O . VAL A 1 378 ? 23.898 1.369 -24.819 1.00 64.88 378 VAL A O 1
ATOM 2935 N N . ALA A 1 379 ? 24.646 1.348 -26.941 1.00 69.75 379 ALA A N 1
ATOM 2936 C CA . ALA A 1 379 ? 24.800 -0.098 -27.020 1.00 69.75 379 ALA A CA 1
ATOM 2937 C C . ALA A 1 379 ? 25.866 -0.616 -26.042 1.00 69.75 379 ALA A C 1
ATOM 2939 O O . ALA A 1 379 ? 25.627 -1.601 -25.349 1.00 69.75 379 ALA A O 1
ATOM 2940 N N . GLU A 1 380 ? 27.000 0.077 -25.914 1.00 72.88 380 GLU A N 1
ATOM 2941 C CA . GLU A 1 380 ? 28.045 -0.241 -24.934 1.00 72.88 380 GLU A CA 1
ATOM 2942 C C . GLU A 1 380 ? 27.521 -0.173 -23.499 1.00 72.88 380 GLU A C 1
ATOM 2944 O O . GLU A 1 380 ? 27.764 -1.086 -22.716 1.00 72.88 380 GLU A O 1
ATOM 2949 N N . ILE A 1 381 ? 26.752 0.865 -23.154 1.00 67.31 381 ILE A N 1
ATOM 2950 C CA . ILE A 1 381 ? 26.144 1.002 -21.826 1.00 67.31 381 ILE A CA 1
ATOM 2951 C C . ILE A 1 381 ? 25.165 -0.150 -21.549 1.00 67.31 381 ILE A C 1
ATOM 2953 O O . ILE A 1 381 ? 25.177 -0.717 -20.456 1.00 67.31 381 ILE A O 1
ATOM 2957 N N . LEU A 1 382 ? 24.325 -0.517 -22.521 1.00 66.06 382 LEU A N 1
ATOM 2958 C CA . LEU A 1 382 ? 23.378 -1.629 -22.386 1.00 66.06 382 LEU A CA 1
ATOM 2959 C C . LEU A 1 382 ? 24.103 -2.976 -22.232 1.00 66.06 382 LEU A C 1
ATOM 2961 O O . LEU A 1 382 ? 23.732 -3.789 -21.387 1.00 66.06 382 LEU A O 1
ATOM 2965 N N . LEU A 1 383 ? 25.177 -3.203 -22.985 1.00 71.19 383 LEU A N 1
ATOM 2966 C CA . LEU A 1 383 ? 25.973 -4.426 -22.885 1.00 71.19 383 LEU A CA 1
ATOM 2967 C C . LEU A 1 383 ? 26.812 -4.466 -21.593 1.00 71.19 383 LEU A C 1
ATOM 2969 O O . LEU A 1 383 ? 26.917 -5.520 -20.969 1.00 71.19 383 LEU A O 1
ATOM 2973 N N . ASP A 1 384 ? 27.319 -3.337 -21.097 1.00 69.69 384 ASP A N 1
ATOM 2974 C CA . ASP A 1 384 ? 28.002 -3.257 -19.795 1.00 69.69 384 ASP A CA 1
ATOM 2975 C C . ASP A 1 384 ? 27.040 -3.575 -18.630 1.00 69.69 384 ASP A C 1
ATOM 2977 O O . ASP A 1 384 ? 27.421 -4.213 -17.647 1.00 69.69 384 ASP A O 1
ATOM 2981 N N . VAL A 1 385 ? 25.744 -3.252 -18.762 1.00 62.59 385 VAL A N 1
ATOM 2982 C CA . VAL A 1 385 ? 24.719 -3.722 -17.812 1.00 62.59 385 VAL A CA 1
ATOM 2983 C C . VAL A 1 385 ? 24.680 -5.250 -17.757 1.00 62.59 385 VAL A C 1
ATOM 2985 O O . VAL A 1 385 ? 24.641 -5.802 -16.658 1.00 62.59 385 VAL A O 1
ATOM 2988 N N . THR A 1 386 ? 24.758 -5.952 -18.892 1.00 60.94 386 THR A N 1
ATOM 2989 C CA . THR A 1 386 ? 24.802 -7.427 -18.880 1.00 60.94 386 THR A CA 1
ATOM 2990 C C . THR A 1 386 ? 26.057 -7.986 -18.212 1.00 60.94 386 THR A C 1
ATOM 2992 O O . THR A 1 386 ? 25.972 -9.015 -17.544 1.00 60.94 386 THR A O 1
ATOM 2995 N N . ALA A 1 387 ? 27.194 -7.293 -18.327 1.00 58.66 387 ALA A N 1
ATOM 2996 C CA . ALA A 1 387 ? 28.459 -7.700 -17.718 1.00 58.66 387 ALA A CA 1
ATOM 2997 C C . ALA A 1 387 ? 28.495 -7.487 -16.191 1.00 58.66 387 ALA A C 1
ATOM 2999 O O . ALA A 1 387 ? 29.179 -8.225 -15.482 1.00 58.66 387 ALA A O 1
ATOM 3000 N N . ARG A 1 388 ? 27.756 -6.493 -15.676 1.00 56.22 388 ARG A N 1
ATOM 3001 C CA . ARG A 1 388 ? 27.728 -6.123 -14.246 1.00 56.22 388 ARG A CA 1
ATOM 3002 C C . ARG A 1 388 ? 26.597 -6.761 -13.441 1.00 56.22 388 ARG A C 1
ATOM 3004 O O . ARG A 1 388 ? 26.563 -6.610 -12.219 1.00 56.22 388 ARG A O 1
ATOM 3011 N N . LEU A 1 389 ? 25.660 -7.444 -14.091 1.00 54.28 389 LEU A N 1
ATOM 3012 C CA . LEU A 1 389 ? 24.636 -8.210 -13.391 1.00 54.28 389 LEU A CA 1
ATOM 3013 C C . LEU A 1 389 ? 25.286 -9.409 -12.671 1.00 54.28 389 LEU A C 1
ATOM 3015 O O . LEU A 1 389 ? 26.110 -10.101 -13.271 1.00 54.28 389 LEU A O 1
ATOM 3019 N N . PRO A 1 390 ? 24.944 -9.683 -11.396 1.00 47.16 390 PRO A N 1
ATOM 3020 C CA . PRO A 1 390 ? 25.590 -10.743 -10.631 1.00 47.16 390 PRO A CA 1
ATOM 3021 C C . PRO A 1 390 ? 25.356 -12.100 -11.303 1.00 47.16 390 PRO A C 1
ATOM 3023 O O . PRO A 1 390 ? 24.244 -12.630 -11.324 1.00 47.16 390 PRO A O 1
ATOM 3026 N N . THR A 1 391 ? 26.421 -12.685 -11.847 1.00 44.12 391 THR A N 1
ATOM 3027 C CA . THR A 1 391 ? 26.419 -14.076 -12.287 1.00 44.12 391 THR A CA 1
ATOM 3028 C C . THR A 1 391 ? 26.308 -14.949 -11.040 1.00 44.12 391 THR A C 1
ATOM 3030 O O . THR A 1 391 ? 27.066 -14.809 -10.081 1.00 44.12 391 THR A O 1
ATOM 3033 N N . ARG A 1 392 ? 25.304 -15.831 -10.999 1.00 40.44 392 ARG A N 1
ATOM 3034 C CA . ARG A 1 392 ? 25.141 -16.834 -9.937 1.00 40.44 392 ARG A CA 1
ATOM 3035 C C . ARG A 1 392 ? 26.400 -17.712 -9.860 1.00 40.44 392 ARG A C 1
ATOM 3037 O O . ARG A 1 392 ? 26.476 -18.738 -10.520 1.00 40.44 392 ARG A O 1
ATOM 3044 N N . SER A 1 393 ? 27.373 -17.326 -9.044 1.00 34.06 393 SER A N 1
ATOM 3045 C CA . SER A 1 393 ? 28.466 -18.199 -8.599 1.00 34.06 393 SER A CA 1
ATOM 3046 C C . SER A 1 393 ? 29.005 -17.773 -7.228 1.00 34.06 393 SER A C 1
ATOM 3048 O O . SER A 1 393 ? 30.204 -17.812 -6.970 1.00 34.06 393 SER A O 1
ATOM 3050 N N . GLY A 1 394 ? 28.107 -17.351 -6.336 1.00 31.02 394 GLY A N 1
ATOM 3051 C CA . GLY A 1 394 ? 28.446 -16.944 -4.971 1.00 31.02 394 GLY A CA 1
ATOM 3052 C C . GLY A 1 394 ? 27.379 -17.315 -3.947 1.00 31.02 394 GLY A C 1
ATOM 3053 O O . GLY A 1 394 ? 27.206 -16.604 -2.966 1.00 31.02 394 GLY A O 1
ATOM 3054 N N . VAL A 1 395 ? 26.624 -18.396 -4.167 1.00 33.84 395 VAL A N 1
ATOM 3055 C CA . VAL A 1 395 ? 25.921 -19.044 -3.054 1.00 33.84 395 VAL A CA 1
ATOM 3056 C C . VAL A 1 395 ? 26.958 -19.940 -2.402 1.00 33.84 395 VAL A C 1
ATOM 3058 O O . VAL A 1 395 ? 27.276 -21.003 -2.932 1.00 33.84 395 VAL A O 1
ATOM 3061 N N . ALA A 1 396 ? 27.528 -19.483 -1.286 1.00 29.94 396 ALA A N 1
ATOM 3062 C CA . ALA A 1 396 ? 28.236 -20.371 -0.384 1.00 29.94 396 ALA A CA 1
ATOM 3063 C C . ALA A 1 396 ? 27.292 -21.538 -0.077 1.00 29.94 396 ALA A C 1
ATOM 3065 O O . ALA A 1 396 ? 26.208 -21.349 0.478 1.00 29.94 396 ALA A O 1
ATOM 3066 N N . SER A 1 397 ? 27.677 -22.729 -0.521 1.00 29.14 397 SER A N 1
ATOM 3067 C CA . SER A 1 397 ? 27.024 -23.977 -0.175 1.00 29.14 397 SER A CA 1
ATOM 3068 C C . SER A 1 397 ? 27.075 -24.123 1.342 1.00 29.14 397 SER A C 1
ATOM 3070 O O . SER A 1 397 ? 28.080 -24.560 1.901 1.00 29.14 397 SER A O 1
ATOM 3072 N N . VAL A 1 398 ? 26.003 -23.734 2.024 1.00 32.06 398 VAL A N 1
ATOM 3073 C CA . VAL A 1 398 ? 25.754 -24.201 3.382 1.00 32.06 398 VAL A CA 1
ATOM 3074 C C . VAL A 1 398 ? 25.331 -25.654 3.232 1.00 32.06 398 VAL A C 1
ATOM 3076 O O . VAL A 1 398 ? 24.187 -25.967 2.912 1.00 32.06 398 VAL A O 1
ATOM 3079 N N . THR A 1 399 ? 26.308 -26.543 3.365 1.00 29.41 399 THR A N 1
ATOM 3080 C CA . THR A 1 399 ? 26.118 -27.988 3.436 1.00 29.41 399 THR A CA 1
ATOM 3081 C C . THR A 1 399 ? 25.144 -28.304 4.576 1.00 29.41 399 THR A C 1
ATOM 3083 O O . THR A 1 399 ? 25.393 -27.891 5.713 1.00 29.41 399 THR A O 1
ATOM 3086 N N . PRO A 1 400 ? 24.042 -29.027 4.327 1.00 30.70 400 PRO A N 1
ATOM 3087 C CA . PRO A 1 400 ? 23.141 -29.438 5.389 1.00 30.70 400 PRO A CA 1
ATOM 3088 C C . PRO A 1 400 ? 23.748 -30.609 6.176 1.00 30.70 400 PRO A C 1
ATOM 3090 O O . PRO A 1 400 ? 24.036 -31.661 5.619 1.00 30.70 400 PRO A O 1
ATOM 3093 N N . GLY A 1 401 ? 23.939 -30.385 7.479 1.00 28.66 401 GLY A N 1
ATOM 3094 C CA . GLY A 1 401 ? 23.916 -31.360 8.577 1.00 28.66 401 GLY A CA 1
ATOM 3095 C C . GLY A 1 401 ? 24.606 -32.719 8.406 1.00 28.66 401 GLY A C 1
ATOM 3096 O O . GLY A 1 401 ? 23.999 -33.671 7.930 1.00 28.66 401 GLY A O 1
ATOM 3097 N N . ALA A 1 402 ? 25.779 -32.874 9.025 1.00 29.81 402 ALA A N 1
ATOM 3098 C CA . ALA A 1 402 ? 26.165 -34.151 9.622 1.00 29.81 402 ALA A CA 1
ATOM 3099 C C . ALA A 1 402 ? 25.696 -34.160 11.089 1.00 29.81 402 ALA A C 1
ATOM 3101 O O . ALA A 1 402 ? 26.300 -33.537 11.961 1.00 29.81 402 ALA A O 1
ATOM 3102 N N . ARG A 1 403 ? 24.583 -34.845 11.358 1.00 36.62 403 ARG A N 1
ATOM 3103 C CA . ARG A 1 403 ? 24.221 -35.331 12.696 1.00 36.62 403 ARG A CA 1
ATOM 3104 C C . ARG A 1 403 ? 24.102 -36.850 12.644 1.00 36.62 403 ARG A C 1
ATOM 3106 O O . ARG A 1 403 ? 23.733 -37.390 11.608 1.00 36.62 403 ARG A O 1
ATOM 3113 N N . ALA A 1 404 ? 24.298 -37.441 13.826 1.00 31.39 404 ALA A N 1
ATOM 3114 C CA . ALA A 1 404 ? 24.249 -38.861 14.194 1.00 31.39 404 ALA A CA 1
ATOM 3115 C C . ALA A 1 404 ? 25.632 -39.539 14.094 1.00 31.39 404 ALA A C 1
ATOM 3117 O O . ALA A 1 404 ? 26.331 -39.359 13.111 1.00 31.39 404 ALA A O 1
ATOM 3118 N N . HIS A 1 405 ? 26.160 -40.274 15.072 1.00 34.56 405 HIS A N 1
ATOM 3119 C CA . HIS A 1 405 ? 25.636 -40.950 16.261 1.00 34.56 405 HIS A CA 1
ATOM 3120 C C . HIS A 1 405 ? 26.769 -40.989 17.314 1.00 34.56 405 HIS A C 1
ATOM 3122 O O . HIS A 1 405 ? 27.941 -40.953 16.963 1.00 34.56 405 HIS A O 1
ATOM 3128 N N . GLY A 1 406 ? 26.487 -40.922 18.614 1.00 30.70 406 GLY A N 1
ATOM 3129 C CA . GLY A 1 406 ? 26.272 -42.136 19.404 1.00 30.70 406 GLY A CA 1
ATOM 3130 C C . GLY A 1 406 ? 27.606 -42.719 19.881 1.00 30.70 406 GLY A C 1
ATOM 3131 O O . GLY A 1 406 ? 28.238 -43.494 19.174 1.00 30.70 406 GLY A O 1
ATOM 3132 N N . ALA A 1 407 ? 28.019 -42.340 21.089 1.00 33.78 407 ALA A N 1
ATOM 3133 C CA . ALA A 1 407 ? 29.065 -43.043 21.818 1.00 33.78 407 ALA A CA 1
ATOM 3134 C C . ALA A 1 407 ? 28.587 -44.456 22.201 1.00 33.78 407 ALA A C 1
ATOM 3136 O O . ALA A 1 407 ? 27.458 -44.597 22.677 1.00 33.78 407 ALA A O 1
ATOM 3137 N N . PRO A 1 408 ? 29.451 -45.479 22.107 1.00 42.81 408 PRO A N 1
ATOM 3138 C CA . PRO A 1 408 ? 29.466 -46.581 23.049 1.00 42.81 408 PRO A CA 1
ATOM 3139 C C . PRO A 1 408 ? 30.692 -46.466 23.972 1.00 42.81 408 PRO A C 1
ATOM 3141 O O . PRO A 1 408 ? 31.727 -45.911 23.607 1.00 42.81 408 PRO A O 1
ATOM 3144 N N . GLY A 1 409 ? 30.519 -46.938 25.205 1.00 37.31 409 GLY A N 1
ATOM 3145 C CA . GLY A 1 409 ? 31.326 -46.584 26.372 1.00 37.31 409 GLY A CA 1
ATOM 3146 C C . GLY A 1 409 ? 32.773 -47.075 26.429 1.00 37.31 409 GLY A C 1
ATOM 3147 O O . GLY A 1 409 ? 33.173 -48.018 25.747 1.00 37.31 409 GLY A O 1
ATOM 3148 N N . ARG A 1 410 ? 33.512 -46.480 27.367 1.00 38.94 410 ARG A N 1
ATOM 3149 C CA . ARG A 1 410 ? 33.915 -47.114 28.631 1.00 38.94 410 ARG A CA 1
ATOM 3150 C C . ARG A 1 410 ? 34.047 -46.064 29.723 1.00 38.94 410 ARG A C 1
ATOM 3152 O O . ARG A 1 410 ? 34.411 -44.922 29.368 1.00 38.94 410 ARG A O 1
#

Radius of gyration: 25.01 Å; chains: 1; bounding box: 70×84×67 Å

Secondary structure (DSSP, 8-state):
----------------GGGS-S-HHHHHHGGGGGGEE-HHHHHTTSSS-EEGGGHHHHHHHHHTT-TTHHHHHHHHHHHTTPPPPPP-TTTS---S-HHHHHHHHHHHHHHHHHTSPPPHHHHHHHHHHHT--HHHHHHHHHHHHHHHHTHHHHS--TT-SS--PPPHHHHHHHHHHHHHT-HHHHHHHHHHHHHTT--HHHHHHHHHHHHHTSS-HHHHHHHHHHHHHHHHHHHHHHHHHHHHHHHTPPPPPGGG-PPPP---HHHHHHHHHHHHHHHHHTSSHHHHHHHHHHHHHHHHHHHHHHHHTTTTSPPPTT---S-HHHHHHHHHHHHHHHHHHHTTTS-HHHHHHHHHHHHHHHHH-TTSS--HHHHHHHHHHHHHHHHHS--S------------------

Foldseek 3Di:
DDDDDDDDDPDPDPPPLVPPQLDLLSLLCVLQVLQEDDPVVVVVVVDLHDYPLLSVLLVCQLCPVDVCPVVLRVLSCVLNPDDDDDDDCVPDPDDDRSSVVSSLSSLVSLLVRLVDPQDPVSLVVSCVRSVHDSVVVNVPSLLSSLCSVCVVQLAFDDDDLDGPADDLVVLLVSLLSQCVSHDSSLLSSLLSNLLRLHQCVSNLVSQLVSLCVDPHSPSSVVSNLVSLLSSLVVLLVVLQVLLVVLVPDDQDDLVVDDPRDADALSSLVSLLSSLVVCVVVVGPNVSNLSSLVSLLSSLLSVLLSCQVNVCLQDDDPPDDPPDSLVSNVVSLVRSLSSLLSSCSSDPNVSNLVSLQSSLVCLQPPPPPPDDNVSSPVSSVSSVVSSVPRDDPDPPPPPDDDDDDDDDDDD

pLDDT: mean 70.62, std 19.32, range [21.7, 94.0]

Sequence (410 aa):
MKLSSLRDSKSHVRDSPDHAVASASGLLFRPLWPLLTSLERWRAGAFCAVPDTLLNPLKIWIFDCYPDADIVERLVSHGAGERLPPRDPLTEPERADPLECATGMLWARAAEVLSRPIPPIVLTEIAAASHLDAVQVTELVAPLAAIYRHASLLCVQGADPAPARPSSAVLREALTDIVAEGELAWRFGLLLLLAGRIDIDIALPAARTVALTTVDPGLHLDICDQALAAAFNIMEEHCECLRREIENLRPARRADRRPLIWMDVPEFAAVSALIRFSSRCGLHVGSATQLKHAAARLAYTQFAFLVDEDLLISWPDGAWPDSLMTVFERGVRRLRNLASLGACFTHLTDFRLLIERLASHYLENMSIGLNTVERVRVAEILLDVTARLPTRSGVASVTPGARAHGAPGR